Protein AF-0000000086981495 (afdb_homodimer)

Organism: Momordica charantia (NCBI:txid3673)

pLDDT: mean 75.34, std 31.14, range [16.45, 98.88]

Sequence (606 aa):
MASVSHFPRVSSSFSSSPSIFPIKQRTIPAKIGPLISHFSLQLAGVQHKYRRNEKFLKSVIKCSAAEAGDGSEFVKEKSVSVVLLAGGRGKRMGASMPKQYLPLLGQPIALYSLYTFSRLIEVKEIVVVCDPSYQDIFEDAKEKIDIQLKFALPGKERQDSVYSGLQAIDLNSDLVCIHDSARPLVLEGDIKKVLKDARQNGAAVLGVPVKATIKEANNDRFVQRTLDRKTLWEMQTPQVIVPELLRKGFELVNREGLEVTDDVSIVEHLKHSVFITEGSYTNIKVTTPDDLLLAERILNLNSMASVSHFPRVSSSFSSSPSIFPIKQRTIPAKIGPLISHFSLQLAGVQHKYRRNEKFLKSVIKCSAAEAGDGSEFVKEKSVSVVLLAGGRGKRMGASMPKQYLPLLGQPIALYSLYTFSRLIEVKEIVVVCDPSYQDIFEDAKEKIDIQLKFALPGKERQDSVYSGLQAIDLNSDLVCIHDSARPLVLEGDIKKVLKDARQNGAAVLGVPVKATIKEANNDRFVQRTLDRKTLWEMQTPQVIVPELLRKGFELVNREGLEVTDDVSIVEHLKHSVFITEGSYTNIKVTTPDDLLLAERILNLNS

Structure (mmCIF, N/CA/C/O backbone):
data_AF-0000000086981495-model_v1
#
loop_
_entity.id
_entity.type
_entity.pdbx_description
1 polymer '2-C-methyl-D-erythritol 4-phosphate cytidylyltransferase, chloroplastic'
#
loop_
_atom_site.group_PDB
_atom_site.id
_atom_site.type_symbol
_atom_site.label_atom_id
_atom_site.label_alt_id
_atom_site.label_comp_id
_atom_site.label_asym_id
_atom_site.label_entity_id
_atom_site.label_seq_id
_atom_site.pdbx_PDB_ins_code
_atom_site.Cartn_x
_atom_site.Cartn_y
_atom_site.Cartn_z
_atom_site.occupancy
_atom_site.B_iso_or_equiv
_atom_site.auth_seq_id
_atom_site.auth_comp_id
_atom_site.auth_asym_id
_atom_site.auth_atom_id
_atom_site.pdbx_PDB_model_num
ATOM 1 N N . MET A 1 1 ? -19.875 10.344 65.188 1 19.84 1 MET A N 1
ATOM 2 C CA . MET A 1 1 ? -19.016 9.969 66.312 1 19.84 1 MET A CA 1
ATOM 3 C C . MET A 1 1 ? -18.453 8.562 66.062 1 19.84 1 MET A C 1
ATOM 5 O O . MET A 1 1 ? -17.812 8.008 67 1 19.84 1 MET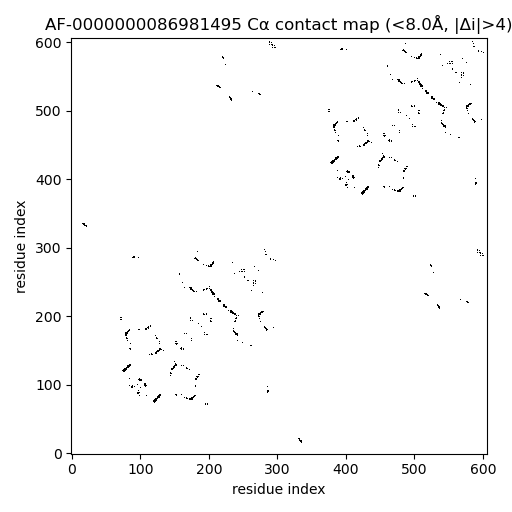 A O 1
ATOM 9 N N . ALA A 1 2 ? -18.875 7.82 65 1 20.91 2 ALA A N 1
ATOM 10 C CA . ALA A 1 2 ? -18.641 6.402 65.312 1 20.91 2 ALA A CA 1
ATOM 11 C C . ALA A 1 2 ? -17.156 6.074 65.25 1 20.91 2 ALA A C 1
ATOM 13 O O . ALA A 1 2 ? -16.391 6.688 64.562 1 20.91 2 ALA A O 1
ATOM 14 N N . SER A 1 3 ? -16.625 5.285 66.188 1 19.06 3 SER A N 1
ATOM 15 C CA . SER A 1 3 ? -15.438 4.871 66.938 1 19.06 3 SER A CA 1
ATOM 16 C C . SER A 1 3 ? -14.547 3.961 66.062 1 19.06 3 SER A C 1
ATOM 18 O O . SER A 1 3 ? -14.828 2.771 65.938 1 19.06 3 SER A O 1
ATOM 20 N N . VAL A 1 4 ? -14.094 4.43 64.875 1 23.03 4 VAL A N 1
ATOM 21 C CA . VAL A 1 4 ? -13.391 3.664 63.844 1 23.03 4 VAL A CA 1
ATOM 22 C C . VAL A 1 4 ? -12.062 3.154 64.438 1 23.03 4 VAL A C 1
ATOM 24 O O . VAL A 1 4 ? -11.203 3.947 64.812 1 23.03 4 VAL A O 1
ATOM 27 N N . SER A 1 5 ? -12.086 1.908 64.812 1 18.23 5 SER A N 1
ATOM 28 C CA . SER A 1 5 ? -11.188 1.154 65.688 1 18.23 5 SER A CA 1
ATOM 29 C C . SER A 1 5 ? -9.805 1.026 65.062 1 18.23 5 SER A C 1
ATOM 31 O O . SER A 1 5 ? -9.641 1.156 63.844 1 18.23 5 SER A O 1
ATOM 33 N N . HIS A 1 6 ? -8.664 0.694 65.812 1 19.38 6 HIS A N 1
ATOM 34 C CA . HIS A 1 6 ? -7.277 0.932 66.188 1 19.38 6 HIS A CA 1
ATOM 35 C C . HIS A 1 6 ? -6.352 -0.092 65.5 1 19.38 6 HIS A C 1
ATOM 37 O O . HIS A 1 6 ? -5.16 -0.146 65.812 1 19.38 6 HIS A O 1
ATOM 43 N N . PHE A 1 7 ? -6.684 -0.799 64.375 1 20.33 7 PHE A N 1
ATOM 44 C CA . PHE A 1 7 ? -5.992 -2.082 64.312 1 20.33 7 PHE A CA 1
ATOM 45 C C . PHE A 1 7 ? -4.484 -1.882 64.25 1 20.33 7 PHE A C 1
ATOM 47 O O . PHE A 1 7 ? -4.012 -1 63.531 1 20.33 7 PHE A O 1
ATOM 54 N N . PRO A 1 8 ? -3.646 -2.711 64.938 1 18.14 8 PRO A N 1
ATOM 55 C CA . PRO A 1 8 ? -2.289 -2.615 65.438 1 18.14 8 PRO A CA 1
ATOM 56 C C . PRO A 1 8 ? -1.213 -2.82 64.375 1 18.14 8 PRO A C 1
ATOM 58 O O . PRO A 1 8 ? -1.487 -3.389 63.344 1 18.14 8 PRO A O 1
ATOM 61 N N . ARG A 1 9 ? 0.084 -2.381 64.562 1 18.5 9 ARG A N 1
ATOM 62 C CA . ARG A 1 9 ? 1.358 -1.939 64 1 18.5 9 ARG A CA 1
ATOM 63 C C . ARG A 1 9 ? 2.285 -3.123 63.781 1 18.5 9 ARG A C 1
ATOM 65 O O . ARG A 1 9 ? 3.439 -2.943 63.375 1 18.5 9 ARG A O 1
ATOM 72 N N . VAL A 1 10 ? 1.756 -4.453 63.938 1 17.16 10 VAL A N 1
ATOM 73 C CA . VAL A 1 10 ? 2.859 -5.25 64.438 1 17.16 10 VAL A CA 1
ATOM 74 C C . VAL A 1 10 ? 4.031 -5.227 63.469 1 17.16 10 VAL A C 1
ATOM 76 O O . VAL A 1 10 ? 3.848 -4.934 62.281 1 17.16 10 VAL A O 1
ATOM 79 N N . SER A 1 11 ? 4.926 -6.281 63.562 1 16.45 11 SER A N 1
ATOM 80 C CA . SER A 1 11 ? 6.289 -6.594 64 1 16.45 11 SER A CA 1
ATOM 81 C C . SER A 1 11 ? 7.199 -6.797 62.781 1 16.45 11 SER A C 1
ATOM 83 O O . SER A 1 11 ? 8.242 -6.145 62.656 1 16.45 11 SER A O 1
ATOM 85 N N .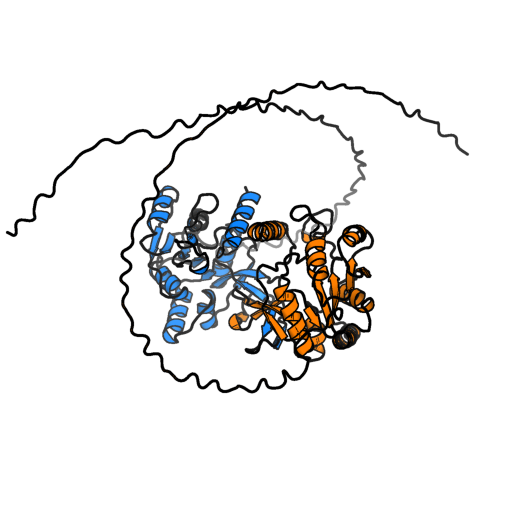 SER A 1 12 ? 7.523 -8.086 62.438 1 16.56 12 SER A N 1
ATOM 86 C CA . SER A 1 12 ? 8.844 -8.672 62.656 1 16.56 12 SER A CA 1
ATOM 87 C C . SER A 1 12 ? 9.719 -8.562 61.406 1 16.56 12 SER A C 1
ATOM 89 O O . SER A 1 12 ? 9.219 -8.273 60.312 1 16.56 12 SER A O 1
ATOM 91 N N . SER A 1 13 ? 10.617 -9.523 61.156 1 16.75 13 SER A N 1
ATOM 92 C CA . SER A 1 13 ? 12.055 -9.789 61.219 1 16.75 13 SER A CA 1
ATOM 93 C C . SER A 1 13 ? 12.633 -10.047 59.844 1 16.75 13 SER A C 1
ATOM 95 O O . SER A 1 13 ? 13.766 -9.664 59.562 1 16.75 13 SER A O 1
ATOM 97 N N . PHE A 1 14 ? 11.883 -10.812 58.875 1 17.34 14 PHE A N 1
ATOM 98 C CA . PHE A 1 14 ? 12.727 -11.906 58.406 1 17.34 14 PHE A CA 1
ATOM 99 C C . PHE A 1 14 ? 13.828 -11.375 57.469 1 17.34 14 PHE A C 1
ATOM 101 O O . PHE A 1 14 ? 13.688 -10.305 56.875 1 17.34 14 PHE A O 1
ATOM 108 N N . SER A 1 15 ? 14.727 -12.344 56.969 1 16.69 15 SER A N 1
ATOM 109 C CA . SER A 1 15 ? 16.094 -12.844 56.844 1 16.69 15 SER A CA 1
ATOM 110 C C . SER A 1 15 ? 16.719 -12.422 55.531 1 16.69 15 SER A C 1
ATOM 112 O O . SER A 1 15 ? 17.781 -11.805 55.5 1 16.69 15 SER A O 1
ATOM 114 N N . SER A 1 16 ? 17.062 -13.344 54.531 1 17.92 16 SER A N 1
ATOM 115 C CA . SER A 1 16 ? 18.375 -13.875 54.219 1 17.92 16 SER A CA 1
ATOM 116 C C . SER A 1 16 ? 18.797 -13.453 52.812 1 17.92 16 SER A C 1
ATOM 118 O O . SER A 1 16 ? 19.891 -13.797 52.344 1 17.92 16 SER A O 1
ATOM 120 N N . SER A 1 17 ? 18.172 -12.445 52.125 1 17.5 17 SER A N 1
ATOM 121 C CA . SER A 1 17 ? 18.312 -12.75 50.688 1 17.5 17 SER A CA 1
ATOM 122 C C . SER A 1 17 ? 19.766 -12.695 50.25 1 17.5 17 SER A C 1
ATOM 124 O O . SER A 1 17 ? 20.531 -11.836 50.719 1 17.5 17 SER A O 1
ATOM 126 N N . PRO A 1 18 ? 20.109 -13.57 49.219 1 18.44 18 PRO A N 1
ATOM 127 C CA . PRO A 1 18 ? 21.312 -14.234 48.719 1 18.44 18 PRO A CA 1
ATOM 128 C C . PRO A 1 18 ? 22.281 -13.273 48.031 1 18.44 18 PRO A C 1
ATOM 130 O O . PRO A 1 18 ? 21.906 -12.156 47.688 1 18.44 18 PRO A O 1
ATOM 133 N N . SER A 1 19 ? 23.406 -13.836 47.5 1 18.91 19 SER A N 1
ATOM 134 C CA . SER A 1 19 ? 24.859 -13.82 47.312 1 18.91 19 SER A CA 1
ATOM 135 C C . SER A 1 19 ? 25.219 -13.258 45.938 1 18.91 19 SER A C 1
ATOM 137 O O . SER A 1 19 ? 26.406 -13.062 45.625 1 18.91 19 SER A O 1
ATOM 139 N N . ILE A 1 20 ? 24.312 -12.797 45.031 1 18.77 20 ILE A N 1
ATOM 140 C CA . ILE A 1 20 ? 24.766 -13.117 43.688 1 18.77 20 ILE A CA 1
ATOM 141 C C . ILE A 1 20 ? 26.016 -12.297 43.344 1 18.77 20 ILE A C 1
ATOM 143 O O . ILE A 1 20 ? 26.078 -11.102 43.656 1 18.77 20 ILE A O 1
ATOM 147 N N . PHE A 1 21 ? 27.031 -12.969 42.656 1 19.69 21 PHE A N 1
ATOM 148 C CA . PHE A 1 21 ? 28.453 -12.984 42.312 1 19.69 21 PHE A CA 1
ATOM 149 C C . PHE A 1 21 ? 28.766 -11.977 41.219 1 19.69 21 PHE A C 1
ATOM 151 O O . PHE A 1 21 ? 28.109 -11.969 40.156 1 19.69 21 PHE A O 1
ATOM 158 N N . PRO A 1 22 ? 29.281 -10.82 41.438 1 20.42 22 PRO A N 1
ATOM 159 C CA . PRO A 1 22 ? 29.5 -9.727 40.5 1 20.42 22 PRO A CA 1
ATOM 160 C C . PRO A 1 22 ? 30.594 -10.047 39.469 1 20.42 22 PRO A C 1
ATOM 162 O O . PRO A 1 22 ? 31.75 -10.266 39.844 1 20.42 22 PRO A O 1
ATOM 165 N N . ILE A 1 23 ? 30.266 -10.922 38.438 1 18.81 23 ILE A N 1
ATOM 166 C CA . ILE A 1 23 ? 31.344 -11.367 37.594 1 18.81 23 ILE A CA 1
ATOM 167 C C . ILE A 1 23 ? 31.969 -10.164 36.875 1 18.81 23 ILE A C 1
ATOM 169 O O . ILE A 1 23 ? 31.25 -9.344 36.281 1 18.81 23 ILE A O 1
ATOM 173 N N . LYS A 1 24 ? 33.188 -9.852 37.125 1 20.27 24 LYS A N 1
ATOM 174 C CA . LYS A 1 24 ? 34.094 -8.75 36.781 1 20.27 24 LYS A CA 1
ATOM 175 C C . LYS A 1 24 ? 34.5 -8.797 35.312 1 20.27 24 LYS A C 1
ATOM 177 O O . LYS A 1 24 ? 35.625 -8.453 34.969 1 20.27 24 LYS A O 1
ATOM 182 N N . GLN A 1 25 ? 33.469 -9.062 34.406 1 18.5 25 GLN A N 1
ATOM 183 C CA . GLN A 1 25 ? 34.031 -9.398 33.125 1 18.5 25 GLN A CA 1
ATOM 184 C C . GLN A 1 25 ? 34.969 -8.297 32.625 1 18.5 25 GLN A C 1
ATOM 186 O O . GLN A 1 25 ? 34.688 -7.109 32.844 1 18.5 25 GLN A O 1
ATOM 191 N N . ARG A 1 26 ? 36.219 -8.695 32.25 1 19.69 26 ARG A N 1
ATOM 192 C CA . ARG A 1 26 ? 37.531 -8.18 31.875 1 19.69 26 ARG A CA 1
ATOM 193 C C . ARG A 1 26 ? 37.438 -7.512 30.5 1 19.69 26 ARG A C 1
ATOM 195 O O . ARG A 1 26 ? 37.062 -8.133 29.516 1 19.69 26 ARG A O 1
ATOM 202 N N . THR A 1 27 ? 37.156 -6.277 30.375 1 18.67 27 THR A N 1
ATOM 203 C CA . THR A 1 27 ? 36.906 -5.465 29.188 1 18.67 27 THR A CA 1
ATOM 204 C C . THR A 1 27 ? 38.125 -5.387 28.312 1 18.67 27 THR A C 1
ATOM 206 O O . THR A 1 27 ? 39.188 -4.887 28.75 1 18.67 27 THR A O 1
ATOM 209 N N . ILE A 1 28 ? 38.375 -6.48 27.562 1 20.64 28 ILE A N 1
ATOM 210 C CA . ILE A 1 28 ? 39.594 -6.598 26.734 1 20.64 28 ILE A CA 1
ATOM 211 C C . ILE A 1 28 ? 39.656 -5.426 25.75 1 20.64 28 ILE A C 1
ATOM 213 O O . ILE A 1 28 ? 38.656 -5.078 25.125 1 20.64 28 ILE A O 1
ATOM 217 N N . PRO A 1 29 ? 40.812 -4.684 25.75 1 18.88 29 PRO A N 1
ATOM 218 C CA . PRO A 1 29 ? 41.094 -3.4 25.094 1 18.88 29 PRO A CA 1
ATOM 219 C C . PRO A 1 29 ? 41.094 -3.504 23.578 1 18.88 29 PRO A C 1
ATOM 221 O O . PRO A 1 29 ? 41.344 -4.582 23.016 1 18.88 29 PRO A O 1
ATOM 224 N N . ALA A 1 30 ? 40.344 -2.686 22.859 1 19.77 30 ALA A N 1
ATOM 225 C CA . ALA A 1 30 ? 39.812 -2.523 21.5 1 19.77 30 ALA A CA 1
ATOM 226 C C . ALA A 1 30 ? 40.938 -2.186 20.516 1 19.77 30 ALA A C 1
ATOM 228 O O . ALA A 1 30 ? 40.688 -1.998 19.328 1 19.77 30 ALA A O 1
ATOM 229 N N . LYS A 1 31 ? 42.219 -2.416 20.812 1 20.36 31 LYS A N 1
ATOM 230 C CA . LYS A 1 31 ? 43 -1.43 20.078 1 20.36 31 LYS A CA 1
ATOM 231 C C . LYS A 1 31 ? 43.125 -1.805 18.609 1 20.36 31 LYS A C 1
ATOM 233 O O . LYS A 1 31 ? 43.875 -1.182 17.844 1 20.36 31 LYS A O 1
ATOM 238 N N . ILE A 1 32 ? 42.188 -2.504 17.969 1 18.42 32 ILE A N 1
ATOM 239 C CA . ILE A 1 32 ? 42.688 -3.117 16.734 1 18.42 32 ILE A CA 1
ATOM 240 C C . ILE A 1 32 ? 43.031 -2.033 15.727 1 18.42 32 ILE A C 1
ATOM 242 O O . ILE A 1 32 ? 42.188 -1.274 15.297 1 18.42 32 ILE A O 1
ATOM 246 N N . GLY A 1 33 ? 44.219 -1.404 15.773 1 19.33 33 GLY A N 1
ATOM 247 C CA . GLY A 1 33 ? 44.625 -0.301 14.922 1 19.33 33 GLY A CA 1
ATOM 248 C C . GLY A 1 33 ? 44.75 -0.679 13.461 1 19.33 33 GLY A C 1
ATOM 249 O O . GLY A 1 33 ? 45.125 0.146 12.625 1 19.33 33 GLY A O 1
ATOM 250 N N . PRO A 1 34 ? 43.781 -1.427 12.875 1 19.38 34 PRO A N 1
ATOM 251 C CA . PRO A 1 34 ? 44.219 -2.029 11.617 1 19.38 34 PRO A CA 1
ATOM 252 C C . PRO A 1 34 ? 44.594 -0.987 10.562 1 19.38 34 PRO A C 1
ATOM 254 O O . PRO A 1 34 ? 43.781 -0.13 10.227 1 19.38 34 PRO A O 1
ATOM 257 N N . LEU A 1 35 ? 45.688 -0.276 10.547 1 19.61 35 LEU A N 1
ATOM 258 C CA . LEU A 1 35 ? 46.031 0.792 9.609 1 19.61 35 LEU A CA 1
ATOM 259 C C . LEU A 1 35 ? 46.094 0.261 8.188 1 19.61 35 LEU A C 1
ATOM 261 O O . LEU A 1 35 ? 46.969 -0.542 7.863 1 19.61 35 LEU A O 1
ATOM 265 N N . ILE A 1 36 ? 45.031 -0.351 7.668 1 18.97 36 ILE A N 1
ATOM 266 C CA . ILE A 1 36 ? 45.156 -1.005 6.371 1 18.97 36 ILE A CA 1
ATOM 267 C C . ILE A 1 36 ? 45.719 -0.009 5.352 1 18.97 36 ILE A C 1
ATOM 269 O O . ILE A 1 36 ? 45.312 1.158 5.336 1 18.97 36 ILE A O 1
ATOM 273 N N . SER A 1 37 ? 46.719 -0.486 4.648 1 19.59 37 SER A N 1
ATOM 274 C CA . SER A 1 37 ? 47.656 -0.022 3.637 1 19.59 37 SER A CA 1
ATOM 275 C C . SER A 1 37 ? 46.938 0.492 2.398 1 19.59 37 SER A C 1
ATOM 277 O O . SER A 1 37 ? 45.875 -0.025 2.033 1 19.59 37 SER A O 1
ATOM 279 N N . HIS A 1 38 ? 47.156 1.734 1.952 1 20.61 38 HIS A N 1
ATOM 280 C CA . HIS A 1 38 ? 46.719 2.746 1.004 1 20.61 38 HIS A CA 1
ATOM 281 C C . HIS A 1 38 ? 46.969 2.307 -0.434 1 20.61 38 HIS A C 1
ATOM 283 O O . HIS A 1 38 ? 46.688 3.049 -1.375 1 20.61 38 HIS A O 1
ATOM 289 N N . PHE A 1 39 ? 46.719 0.945 -0.711 1 19.23 39 PHE A N 1
ATOM 290 C CA . PHE A 1 39 ? 47.312 0.657 -2.01 1 19.23 39 PHE A CA 1
ATOM 291 C C . PHE A 1 39 ? 46.781 1.597 -3.078 1 19.23 39 PHE A C 1
ATOM 293 O O . PHE A 1 39 ? 45.562 1.825 -3.15 1 19.23 39 PHE A O 1
ATOM 300 N N . SER A 1 40 ? 47.656 2.465 -3.654 1 20.22 40 SER A N 1
ATOM 301 C CA . SER A 1 40 ? 47.594 3.582 -4.59 1 20.22 40 SER A CA 1
ATOM 302 C C . SER A 1 40 ? 47.219 3.109 -5.988 1 20.22 40 SER A C 1
ATOM 304 O O . SER A 1 40 ? 48 2.443 -6.66 1 20.22 40 SER A O 1
ATOM 306 N N . LEU A 1 41 ? 46.156 2.242 -6.121 1 19.69 41 LEU A N 1
ATOM 307 C CA . LEU A 1 41 ? 46.031 1.772 -7.496 1 19.69 41 LEU A CA 1
ATOM 308 C C . LEU A 1 41 ? 45.969 2.945 -8.469 1 19.69 41 LEU A C 1
ATOM 310 O O . LEU A 1 41 ? 45.188 3.865 -8.305 1 19.69 41 LEU A O 1
ATOM 314 N N . GLN A 1 42 ? 47.062 3.121 -9.188 1 21.16 42 GLN A N 1
ATOM 315 C CA . GLN A 1 42 ? 47.375 4.125 -10.195 1 21.16 42 GLN A CA 1
ATOM 316 C C . GLN A 1 42 ? 46.469 3.992 -11.414 1 21.16 42 GLN A C 1
ATOM 318 O O . GLN A 1 42 ? 46.625 3.045 -12.195 1 21.16 42 GLN A O 1
ATOM 323 N N . LEU A 1 43 ? 45.25 3.83 -11.258 1 19.38 43 LEU A N 1
ATOM 324 C CA . LEU A 1 43 ? 44.5 3.645 -12.5 1 19.38 43 LEU A CA 1
ATOM 325 C C . LEU A 1 43 ? 44.844 4.758 -13.492 1 19.38 43 LEU A C 1
ATOM 327 O O . LEU A 1 43 ? 44.844 5.934 -13.125 1 19.38 43 LEU A O 1
ATOM 331 N N . ALA A 1 44 ? 45.531 4.359 -14.641 1 20.73 44 ALA A N 1
ATOM 332 C CA . ALA A 1 44 ? 46 5.098 -15.805 1 20.73 44 ALA A CA 1
ATOM 333 C C . ALA A 1 44 ? 44.875 5.918 -16.438 1 20.73 44 ALA A C 1
ATOM 335 O O . ALA A 1 44 ? 43.781 5.398 -16.688 1 20.73 44 ALA A O 1
ATOM 336 N N . GLY A 1 45 ? 44.812 7.301 -16.266 1 19.48 45 GLY A N 1
ATOM 337 C CA . GLY A 1 45 ? 43.875 8.375 -16.562 1 19.48 45 GLY A CA 1
ATOM 338 C C . GLY A 1 45 ? 43.719 8.633 -18.047 1 19.48 45 GLY A C 1
ATOM 339 O O . GLY A 1 45 ? 44.438 9.43 -18.625 1 19.48 45 GLY A O 1
ATOM 340 N N . VAL A 1 46 ? 43.625 7.594 -18.938 1 20.98 46 VAL A N 1
ATOM 341 C CA . VAL A 1 46 ? 43.688 8.102 -20.312 1 20.98 46 VAL A CA 1
ATOM 342 C C . VAL A 1 46 ? 42.75 9.289 -20.469 1 20.98 46 VAL A C 1
ATOM 344 O O . VAL A 1 46 ? 41.562 9.219 -20.078 1 20.98 46 VAL A O 1
ATOM 347 N N . GLN A 1 47 ? 43.375 10.484 -20.719 1 20.02 47 GLN A N 1
ATOM 348 C CA . GLN A 1 47 ? 42.844 11.844 -20.844 1 20.02 47 GLN A CA 1
ATOM 349 C C . GLN A 1 47 ? 42.031 12.008 -22.125 1 20.02 47 GLN A C 1
ATOM 351 O O . GLN A 1 47 ? 42.594 11.984 -23.234 1 20.02 47 GLN A O 1
ATOM 356 N N . HIS A 1 48 ? 41.312 11.07 -22.594 1 20.8 48 HIS A N 1
ATOM 357 C CA . HIS A 1 48 ? 40.812 11.484 -23.906 1 20.8 48 HIS A CA 1
ATOM 358 C C . HIS A 1 48 ? 40.25 12.898 -23.859 1 20.8 48 HIS A C 1
ATOM 360 O O . HIS A 1 48 ? 39.594 13.281 -22.891 1 20.8 48 HIS A O 1
ATOM 366 N N . LYS A 1 49 ? 40.875 13.852 -24.656 1 20.34 49 LYS A N 1
ATOM 367 C CA . LYS A 1 49 ? 40.656 15.266 -24.938 1 20.34 49 LYS A CA 1
ATOM 368 C C . LYS A 1 49 ? 39.219 15.516 -25.375 1 20.34 49 LYS A C 1
ATOM 370 O O . LYS A 1 49 ? 38.719 14.844 -26.281 1 20.34 49 LYS A O 1
ATOM 375 N N . TYR A 1 50 ? 38.469 16.141 -24.516 1 20.66 50 TYR A N 1
ATOM 376 C CA . TYR A 1 50 ? 37.094 16.594 -24.672 1 20.66 50 TYR A CA 1
ATOM 377 C C . TYR A 1 50 ? 36.969 17.656 -25.75 1 20.66 50 TYR A C 1
ATOM 379 O O . TYR A 1 50 ? 37.375 18.812 -25.547 1 20.66 50 TYR A O 1
ATOM 387 N N . ARG A 1 51 ? 37.625 17.5 -26.984 1 19.89 51 ARG A N 1
ATOM 388 C CA . ARG A 1 51 ? 37.438 18.797 -27.625 1 19.89 51 ARG A CA 1
ATOM 389 C C . ARG A 1 51 ? 35.969 19.203 -27.609 1 19.89 51 ARG A C 1
ATOM 391 O O . ARG A 1 51 ? 35.125 18.516 -28.203 1 19.89 51 ARG A O 1
ATOM 398 N N . ARG A 1 52 ? 35.625 19.906 -26.578 1 20.42 52 ARG A N 1
ATOM 399 C CA . ARG A 1 52 ? 34.375 20.578 -26.266 1 20.42 52 ARG A CA 1
ATOM 400 C C . ARG A 1 52 ? 34 21.594 -27.344 1 20.42 52 ARG A C 1
ATOM 402 O O . ARG A 1 52 ? 34.594 22.672 -27.422 1 20.42 52 ARG A O 1
ATOM 409 N N . ASN A 1 53 ? 34.125 21.234 -28.609 1 19.41 53 ASN A N 1
ATOM 410 C CA . ASN A 1 53 ? 33.75 22.391 -29.422 1 19.41 53 ASN A CA 1
ATOM 411 C C . ASN A 1 53 ? 32.5 23.094 -28.844 1 19.41 53 ASN A C 1
ATOM 413 O O . ASN A 1 53 ? 31.453 22.469 -28.703 1 19.41 53 ASN A O 1
ATOM 417 N N . GLU A 1 54 ? 32.75 24.156 -28.109 1 21.02 54 GLU A N 1
ATOM 418 C CA . GLU A 1 54 ? 32.031 25.094 -27.281 1 21.02 54 GLU A CA 1
ATOM 419 C C . GLU A 1 54 ? 30.922 25.781 -28.062 1 21.02 54 GLU A C 1
ATOM 421 O O . GLU A 1 54 ? 29.984 26.344 -27.484 1 21.02 54 GLU A O 1
ATOM 426 N N . LYS A 1 55 ? 31.172 26 -29.359 1 23.77 55 LYS A N 1
ATOM 427 C CA . LYS A 1 55 ? 30.547 27.266 -29.734 1 23.77 55 LYS A CA 1
ATOM 428 C C . LYS A 1 55 ? 29.031 27.141 -29.797 1 23.77 55 LYS A C 1
ATOM 430 O O . LYS A 1 55 ? 28.375 27.875 -30.516 1 23.77 55 LYS A O 1
ATOM 435 N N . PHE A 1 56 ? 28.5 26.047 -29.438 1 22.45 56 PHE A N 1
ATOM 436 C CA . PHE A 1 56 ? 27.094 26.203 -29.797 1 22.45 56 PHE A CA 1
ATOM 437 C C . PHE A 1 56 ? 26.516 27.484 -29.203 1 22.45 56 PHE A C 1
ATOM 439 O O . PHE A 1 56 ? 26.672 27.75 -28 1 22.45 56 PHE A O 1
ATOM 446 N N . LEU A 1 57 ? 26.344 28.594 -30 1 18.27 57 LEU A N 1
ATOM 447 C CA . LEU A 1 57 ? 25.766 29.922 -29.859 1 18.27 57 LEU A CA 1
ATOM 448 C C . LEU A 1 57 ? 24.516 29.891 -28.984 1 18.27 57 LEU A C 1
ATOM 450 O O . LEU A 1 57 ? 23.562 29.188 -29.312 1 18.27 57 LEU A O 1
ATOM 454 N N . LYS A 1 58 ? 24.703 30.141 -27.781 1 24.38 58 LYS A N 1
ATOM 455 C CA . LYS A 1 58 ? 23.797 30.453 -26.688 1 24.38 58 LYS A CA 1
ATOM 456 C C . LYS A 1 58 ? 22.844 31.578 -27.047 1 24.38 58 LYS A C 1
ATOM 458 O O . LYS A 1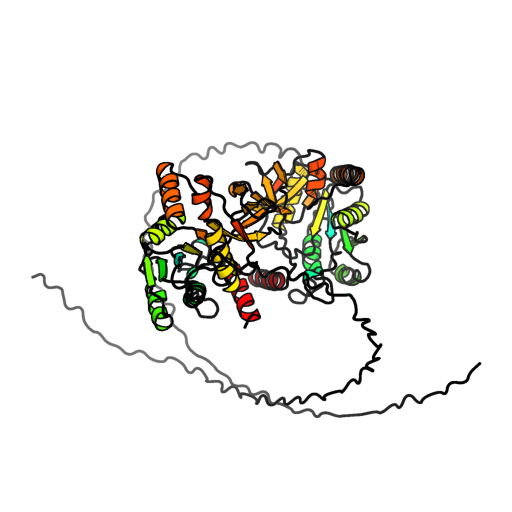 58 ? 23.203 32.75 -27 1 24.38 58 LYS A O 1
ATOM 463 N N . SER A 1 59 ? 22.359 31.672 -28.25 1 21.14 59 SER A N 1
ATOM 464 C CA . SER A 1 59 ? 21.453 32.812 -28.297 1 21.14 59 SER A CA 1
ATOM 465 C C . SER A 1 59 ? 20.656 32.938 -27.016 1 21.14 59 SER A C 1
ATOM 467 O O . SER A 1 59 ? 19.969 32 -26.594 1 21.14 59 SER A O 1
ATOM 469 N N . VAL A 1 60 ? 21.234 33.688 -26.125 1 22.64 60 VAL A N 1
ATOM 470 C CA . VAL A 1 60 ? 20.719 34.188 -24.859 1 22.64 60 VAL A CA 1
ATOM 471 C C . VAL A 1 60 ? 19.359 34.844 -25.078 1 22.64 60 VAL A C 1
ATOM 473 O O . VAL A 1 60 ? 19.281 35.938 -25.656 1 22.64 60 VAL A O 1
ATOM 476 N N . ILE A 1 61 ? 18.516 34.25 -25.828 1 24.03 61 ILE A N 1
ATOM 477 C CA . ILE A 1 61 ? 17.281 35.031 -25.781 1 24.03 61 ILE A CA 1
ATOM 478 C C . ILE A 1 61 ? 17.031 35.531 -24.359 1 24.03 61 ILE A C 1
ATOM 480 O O . ILE A 1 61 ? 17 34.75 -23.422 1 24.03 61 ILE A O 1
ATOM 484 N N . LYS A 1 62 ? 17.578 36.75 -24.172 1 26.03 62 LYS A N 1
ATOM 485 C CA . LYS A 1 62 ? 17.234 37.562 -23.031 1 26.03 62 LYS A CA 1
ATOM 486 C C . LYS A 1 62 ? 15.773 37.375 -22.625 1 26.03 62 LYS A C 1
ATOM 488 O O . LYS A 1 62 ? 14.875 37.875 -23.297 1 26.03 62 LYS A O 1
ATOM 493 N N . CYS A 1 63 ? 15.406 36.219 -22.609 1 23.39 63 CYS A N 1
ATOM 494 C CA . CYS A 1 63 ? 14.055 36.156 -22.062 1 23.39 63 CYS A CA 1
ATOM 495 C C . CYS A 1 63 ? 13.922 37.094 -20.875 1 23.39 63 CYS A C 1
ATOM 497 O O . CYS A 1 63 ? 14.711 37.031 -19.938 1 23.39 63 CYS A O 1
ATOM 499 N N . SER A 1 64 ? 13.711 38.406 -21.172 1 23.78 64 SER A N 1
ATOM 500 C CA . SER A 1 64 ? 13.344 39.344 -20.141 1 23.78 64 SER A CA 1
ATOM 501 C C . SER A 1 64 ? 12.781 38.625 -18.906 1 23.78 64 SER A C 1
ATOM 503 O O . SER A 1 64 ? 11.93 37.75 -19.031 1 23.78 64 SER A O 1
ATOM 505 N N . ALA A 1 65 ? 13.625 38.531 -18 1 25.12 65 ALA A N 1
ATOM 506 C CA . ALA A 1 65 ? 13.273 38.219 -16.625 1 25.12 65 ALA A CA 1
ATOM 507 C C . ALA A 1 65 ? 11.922 38.781 -16.25 1 25.12 65 ALA A C 1
ATOM 509 O O . ALA A 1 65 ? 11.789 40 -16.062 1 25.12 65 ALA A O 1
ATOM 510 N N . ALA A 1 66 ? 10.969 38.469 -16.984 1 27.11 66 ALA A N 1
ATOM 511 C CA . ALA A 1 66 ? 9.656 38.969 -16.578 1 27.11 66 ALA A CA 1
ATOM 512 C C . ALA A 1 66 ? 9.648 39.312 -15.086 1 27.11 66 ALA A C 1
ATOM 514 O O . ALA A 1 66 ? 10.188 38.562 -14.266 1 27.11 66 ALA A O 1
ATOM 515 N N . GLU A 1 67 ? 9.727 40.438 -14.688 1 28.59 67 GLU A N 1
ATOM 516 C CA . GLU A 1 67 ? 9.547 40.75 -13.273 1 28.59 67 GLU A CA 1
ATOM 517 C C . GLU A 1 67 ? 8.875 39.594 -12.523 1 28.59 67 GLU A C 1
ATOM 519 O O . GLU A 1 67 ? 7.789 39.156 -12.906 1 28.59 67 GLU A O 1
ATOM 524 N N . ALA A 1 68 ? 9.609 38.688 -12.156 1 33.88 68 ALA A N 1
ATOM 525 C CA . ALA A 1 68 ? 9.188 37.625 -11.219 1 33.88 68 ALA A CA 1
ATOM 526 C C . ALA A 1 68 ? 8.055 38.125 -10.32 1 33.88 68 ALA A C 1
ATOM 528 O O . ALA A 1 68 ? 8.297 38.812 -9.328 1 33.88 68 ALA A O 1
ATOM 529 N N . GLY A 1 69 ? 7.184 38.844 -10.805 1 31.92 69 GLY A N 1
ATOM 530 C CA . GLY A 1 69 ? 6.055 39.625 -10.312 1 31.92 69 GLY A CA 1
ATOM 531 C C . GLY A 1 69 ? 5.445 39.031 -9.039 1 31.92 69 GLY A C 1
ATOM 532 O O . GLY A 1 69 ? 5.461 39.688 -7.996 1 31.92 69 GLY A O 1
ATOM 533 N N . ASP A 1 70 ? 4.215 38.312 -9.094 1 37.19 70 ASP A N 1
ATOM 534 C CA . ASP A 1 70 ? 3.223 38.125 -8.031 1 37.19 70 ASP A CA 1
ATOM 535 C C . ASP A 1 70 ? 3.768 37.25 -6.906 1 37.19 70 ASP A C 1
ATOM 537 O O . ASP A 1 70 ? 4.395 36.219 -7.16 1 37.19 70 ASP A O 1
ATOM 541 N N . GLY A 1 71 ? 4.184 37.562 -5.715 1 42.47 71 GLY A N 1
ATOM 542 C CA . GLY A 1 71 ? 4.289 37.188 -4.312 1 42.47 71 GLY A CA 1
ATOM 543 C C . GLY A 1 71 ? 3.545 35.938 -3.979 1 42.47 71 GLY A C 1
ATOM 544 O O . GLY A 1 71 ? 3.357 35.594 -2.803 1 42.47 71 GLY A O 1
ATOM 545 N N . SER A 1 72 ? 2.861 35.375 -4.805 1 50.75 72 SER A N 1
ATOM 546 C CA . SER A 1 72 ? 1.834 34.344 -4.699 1 50.75 72 SER A CA 1
ATOM 547 C C . SER A 1 72 ? 2.453 32.969 -4.48 1 50.75 72 SER A C 1
ATOM 549 O O . SER A 1 72 ? 1.76 32.031 -4.09 1 50.75 72 SER A O 1
ATOM 551 N N . GLU A 1 73 ? 3.773 32.781 -4.73 1 64.56 73 GLU A N 1
ATOM 552 C CA . GLU A 1 73 ? 4.324 31.422 -4.781 1 64.56 73 GLU A CA 1
ATOM 553 C C . GLU A 1 73 ? 4.828 30.984 -3.412 1 64.56 73 GLU A C 1
ATOM 555 O O . GLU A 1 73 ? 5.078 29.797 -3.191 1 64.56 73 GLU A O 1
ATOM 560 N N . PHE A 1 74 ? 4.898 31.875 -2.48 1 80.94 74 PHE A N 1
ATOM 561 C CA . PHE A 1 74 ? 5.516 31.469 -1.221 1 80.94 74 PHE A CA 1
ATOM 562 C C . PHE A 1 74 ? 4.496 31.484 -0.089 1 80.94 74 PHE A C 1
ATOM 564 O O . PHE A 1 74 ? 3.57 32.281 -0.088 1 80.94 74 PHE A O 1
ATOM 571 N N . VAL A 1 75 ? 4.605 30.578 0.766 1 91.81 75 VAL A N 1
ATOM 572 C CA . VAL A 1 75 ? 3.814 30.562 1.992 1 91.81 75 VAL A CA 1
ATOM 573 C C . VAL A 1 75 ? 4.449 31.5 3.027 1 91.81 75 VAL A C 1
ATOM 575 O O . VAL A 1 75 ? 5.633 31.359 3.346 1 91.81 75 VAL A O 1
ATOM 578 N N . LYS A 1 76 ? 3.703 32.531 3.457 1 93.88 76 LYS A N 1
ATOM 579 C CA . LYS A 1 76 ? 4.184 33.531 4.395 1 93.88 76 LYS A CA 1
ATOM 580 C C . LYS A 1 76 ? 4.641 32.906 5.703 1 93.88 76 LYS A C 1
ATOM 582 O O . LYS A 1 76 ? 4.102 31.875 6.125 1 93.88 76 LYS A O 1
ATOM 587 N N . GLU A 1 77 ? 5.613 33.5 6.336 1 95.44 77 GLU A N 1
ATOM 588 C CA . GLU A 1 77 ? 6.051 33.062 7.656 1 95.44 77 GLU A CA 1
ATOM 589 C C . GLU A 1 77 ? 4.918 33.188 8.68 1 95.44 77 GLU A C 1
ATOM 591 O O . GLU A 1 77 ? 4.113 34.125 8.617 1 95.44 77 GLU A O 1
ATOM 596 N N . LYS A 1 78 ? 4.906 32.219 9.617 1 96.81 78 LYS A N 1
ATOM 597 C CA . LYS A 1 78 ? 3.959 32.219 10.734 1 96.81 78 LYS A CA 1
ATOM 598 C C . LYS A 1 78 ? 2.531 32.438 10.242 1 96.81 78 LYS A C 1
ATOM 600 O O . LYS A 1 78 ? 1.805 33.281 10.789 1 96.81 78 LYS A O 1
ATOM 605 N N . SER A 1 79 ? 2.205 31.703 9.195 1 97.94 79 SER A N 1
ATOM 606 C CA . SER A 1 79 ? 0.88 31.875 8.602 1 97.94 79 SER A CA 1
ATOM 607 C C . SER A 1 79 ? 0.118 30.547 8.586 1 97.94 79 SER A C 1
ATOM 609 O O . SER A 1 79 ? -1.042 30.5 8.172 1 97.94 79 SER A O 1
ATOM 611 N N . VAL A 1 80 ? 0.76 29.5 9.031 1 98.62 80 VAL A N 1
ATOM 612 C CA . VAL A 1 80 ? 0.174 28.172 8.945 1 98.62 80 VAL A CA 1
ATOM 613 C C . VAL A 1 80 ? -0.126 27.641 10.352 1 98.62 80 VAL A C 1
ATOM 615 O O . VAL A 1 80 ? 0.74 27.672 11.227 1 98.62 80 VAL A O 1
ATOM 618 N N . SER A 1 81 ? -1.335 27.266 10.594 1 98.88 81 SER A N 1
ATOM 619 C CA . SER A 1 81 ? -1.68 26.5 11.797 1 98.88 81 SER A CA 1
ATOM 620 C C . SER A 1 81 ? -1.643 25 11.539 1 98.88 81 SER A C 1
ATOM 622 O O . SER A 1 81 ? -2.271 24.516 10.594 1 98.88 81 SER A O 1
ATOM 624 N N . VAL A 1 82 ? -0.946 24.281 12.336 1 98.81 82 VAL A N 1
ATOM 625 C CA . VAL A 1 82 ? -0.854 22.828 12.211 1 98.81 82 VAL A CA 1
ATOM 626 C C . VAL A 1 82 ? -1.822 22.156 13.188 1 98.81 82 VAL A C 1
ATOM 628 O O . VAL A 1 82 ? -1.885 22.531 14.359 1 98.81 82 VAL A O 1
ATOM 631 N N . VAL A 1 83 ? -2.641 21.312 12.711 1 98.81 83 VAL A N 1
ATOM 632 C CA . VAL A 1 83 ? -3.443 20.422 13.539 1 98.81 83 VAL A CA 1
ATOM 633 C C . VAL A 1 83 ? -2.801 19.031 13.586 1 98.81 83 VAL A C 1
ATOM 635 O O . VAL A 1 83 ? -2.826 18.297 12.594 1 98.81 83 VAL A O 1
ATOM 638 N N . LEU A 1 84 ? -2.236 18.719 14.664 1 98.56 84 LEU A N 1
ATOM 639 C CA . LEU A 1 84 ? -1.552 17.453 14.867 1 98.56 84 LEU A CA 1
ATOM 640 C C . LEU A 1 84 ? -2.457 16.453 15.586 1 98.56 84 LEU A C 1
ATOM 642 O O . LEU A 1 84 ? -2.732 16.609 16.781 1 98.56 84 LEU A O 1
ATOM 646 N N . LEU A 1 85 ? -2.863 15.438 14.867 1 97.94 85 LEU A N 1
ATOM 647 C CA . LEU A 1 85 ? -3.811 14.469 15.406 1 97.94 85 LEU A CA 1
ATOM 648 C C . LEU A 1 85 ? -3.088 13.398 16.234 1 97.94 85 LEU A C 1
ATOM 650 O O . LEU A 1 85 ? -2.246 12.672 15.703 1 97.94 85 LEU A O 1
ATOM 654 N N . ALA A 1 86 ? -3.439 13.305 17.453 1 95.88 86 ALA A N 1
ATOM 655 C CA . ALA A 1 86 ? -2.838 12.344 18.375 1 95.88 86 ALA A CA 1
ATOM 656 C C . ALA A 1 86 ? -3.883 11.766 19.328 1 95.88 86 ALA A C 1
ATOM 658 O O . ALA A 1 86 ? -3.6 11.547 20.5 1 95.88 86 ALA A O 1
ATOM 659 N N . GLY A 1 87 ? -5.047 11.625 18.812 1 90 87 GLY A N 1
ATOM 660 C CA . GLY A 1 87 ? -6.145 11.203 19.672 1 90 87 GLY A CA 1
ATOM 661 C C . GLY A 1 87 ? -6.492 9.734 19.516 1 90 87 GLY A C 1
ATOM 662 O O . GLY A 1 87 ? -7.371 9.227 20.219 1 90 87 GLY A O 1
ATOM 663 N N . GLY A 1 88 ? -5.859 9.086 18.609 1 80.62 88 GLY A N 1
ATOM 664 C CA . GLY A 1 88 ? -6.215 7.699 18.359 1 80.62 88 GLY A CA 1
ATOM 665 C C . GLY A 1 88 ? -5.988 6.797 19.547 1 80.62 88 GLY A C 1
ATOM 666 O O . GLY A 1 88 ? -5.02 6.977 20.297 1 80.62 88 GLY A O 1
ATOM 667 N N . ARG A 1 89 ? -6.855 5.754 19.781 1 72.88 89 ARG A N 1
ATOM 668 C CA . ARG A 1 89 ? -6.816 4.859 20.938 1 72.88 89 ARG A CA 1
ATOM 669 C C . ARG A 1 89 ? -5.875 3.686 20.703 1 72.88 89 ARG A C 1
ATOM 671 O O . ARG A 1 89 ? -5.469 3.004 21.641 1 72.88 89 ARG A O 1
ATOM 678 N N . GLY A 1 90 ? -5.441 3.545 19.5 1 65 90 GLY A N 1
ATOM 679 C CA . GLY A 1 90 ? -4.441 2.547 19.172 1 65 90 GLY A CA 1
ATOM 680 C C . GLY A 1 90 ? -4.93 1.124 19.359 1 65 90 GLY A C 1
ATOM 681 O O . GLY A 1 90 ? -4.184 0.268 19.844 1 65 90 GLY A O 1
ATOM 682 N N . LYS A 1 91 ? -6.074 0.692 18.984 1 62.44 91 LYS A N 1
ATOM 683 C CA . LYS A 1 91 ? -6.645 -0.621 19.281 1 62.44 91 LYS A CA 1
ATOM 684 C C . LYS A 1 91 ? -5.867 -1.727 18.578 1 62.44 91 LYS A C 1
ATOM 686 O O . LYS A 1 91 ? -5.656 -2.803 19.141 1 62.44 91 LYS A O 1
ATOM 691 N N . ARG A 1 92 ? -5.215 -1.56 17.547 1 53.25 92 ARG A N 1
ATOM 692 C CA . ARG A 1 92 ? -4.578 -2.588 16.734 1 53.25 92 ARG A CA 1
ATOM 693 C C . ARG A 1 92 ? -3.197 -2.938 17.266 1 53.25 92 ARG A C 1
ATOM 695 O O . ARG A 1 92 ? -2.637 -3.982 16.938 1 53.25 92 ARG A O 1
ATOM 702 N N . MET A 1 93 ? -2.543 -2.113 18.016 1 61.56 93 MET A N 1
ATOM 703 C CA . MET A 1 93 ? -1.18 -2.293 18.5 1 61.56 93 MET A CA 1
ATOM 704 C C . MET A 1 93 ? -1.15 -3.25 19.688 1 61.56 93 MET A C 1
ATOM 706 O O . MET A 1 93 ? -0.091 -3.762 20.047 1 61.56 93 MET A O 1
ATOM 710 N N . GLY A 1 94 ? -2.27 -3.678 20.109 1 57.06 94 GLY A N 1
ATOM 711 C CA . GLY A 1 94 ? -2.336 -4.539 21.281 1 57.06 94 GLY A CA 1
ATOM 712 C C . GLY A 1 94 ? -1.636 -3.955 22.484 1 57.06 94 GLY A C 1
ATOM 713 O O . GLY A 1 94 ? -1.355 -4.668 23.453 1 57.06 94 GLY A O 1
ATOM 714 N N . ALA A 1 95 ? -1.211 -2.766 22.438 1 59.72 95 ALA A N 1
ATOM 715 C CA . ALA A 1 95 ? -0.46 -2.145 23.516 1 59.72 95 ALA A CA 1
ATOM 716 C C . ALA A 1 95 ? -1.398 -1.475 24.516 1 59.72 95 ALA A C 1
ATOM 718 O O . ALA A 1 95 ? -2.588 -1.298 24.25 1 59.72 95 ALA A O 1
ATOM 719 N N . SER A 1 96 ? -0.9 -1.262 25.719 1 66.25 96 SER A N 1
ATOM 720 C CA . SER A 1 96 ? -1.628 -0.644 26.828 1 66.25 96 SER A CA 1
ATOM 721 C C . SER A 1 96 ? -1.808 0.854 26.609 1 66.25 96 SER A C 1
ATOM 723 O O . SER A 1 96 ? -2.607 1.498 27.281 1 66.25 96 SER A O 1
ATOM 725 N N . MET A 1 97 ? -1.091 1.354 25.75 1 74.62 97 MET A N 1
ATOM 726 C CA . MET A 1 97 ? -1.16 2.771 25.391 1 74.62 97 MET A CA 1
ATOM 727 C C . MET A 1 97 ? -1.341 2.955 23.891 1 74.62 97 MET A C 1
ATOM 729 O O . MET A 1 97 ? -0.931 2.102 23.109 1 74.62 97 MET A O 1
ATOM 733 N N . PRO A 1 98 ? -1.924 4.094 23.641 1 84.5 98 PRO A N 1
ATOM 734 C CA . PRO A 1 98 ? -2.096 4.344 22.203 1 84.5 98 PRO A CA 1
ATOM 735 C C . PRO A 1 98 ? -0.77 4.367 21.453 1 84.5 98 PRO A C 1
ATOM 737 O O . PRO A 1 98 ? 0.246 4.812 21.984 1 84.5 98 PRO A O 1
ATOM 740 N N . LYS A 1 99 ? -0.765 4.02 20.266 1 85.19 99 LYS A N 1
ATOM 741 C CA . LYS A 1 99 ? 0.441 3.746 19.5 1 85.19 99 LYS A CA 1
ATOM 742 C C . LYS A 1 99 ? 1.27 5.012 19.297 1 85.19 99 LYS A C 1
ATOM 744 O O . LYS A 1 99 ? 2.5 4.953 19.25 1 85.19 99 LYS A O 1
ATOM 749 N N . GLN A 1 100 ? 0.663 6.16 19.156 1 88.12 100 GLN A N 1
ATOM 750 C CA . GLN A 1 100 ? 1.38 7.391 18.844 1 88.12 100 GLN A CA 1
ATOM 751 C C . GLN A 1 100 ? 2.24 7.84 20.031 1 88.12 100 GLN A C 1
ATOM 753 O O . GLN A 1 100 ? 3.092 8.719 19.891 1 88.12 100 GLN A O 1
ATOM 758 N N . TYR A 1 101 ? 2.082 7.191 21.172 1 90.75 101 TYR A N 1
ATOM 759 C CA . TYR A 1 101 ? 2.863 7.578 22.344 1 90.75 101 TYR A CA 1
ATOM 760 C C . TYR A 1 101 ? 3.912 6.523 22.672 1 90.75 101 TYR A C 1
ATOM 762 O O . TYR A 1 101 ? 4.699 6.691 23.609 1 90.75 101 TYR A O 1
ATOM 770 N N . LEU A 1 102 ? 3.914 5.438 21.922 1 89.56 102 LEU A N 1
ATOM 771 C CA . LEU A 1 102 ? 4.957 4.43 22.078 1 89.56 102 LEU A CA 1
ATOM 772 C C . LEU A 1 102 ? 6.309 4.977 21.625 1 89.56 102 LEU A C 1
ATOM 774 O O . LEU A 1 102 ? 6.379 5.82 20.734 1 89.56 102 LEU A O 1
ATOM 778 N N . PRO A 1 103 ? 7.348 4.457 22.281 1 91.38 103 PRO A N 1
ATOM 779 C CA . PRO A 1 103 ? 8.672 4.969 21.922 1 91.38 103 PRO A CA 1
ATOM 780 C C . PRO A 1 103 ? 9.172 4.434 20.594 1 91.38 103 PRO A C 1
ATOM 782 O O . PRO A 1 103 ? 9.023 3.24 20.312 1 91.38 103 PRO A O 1
ATOM 785 N N . LEU A 1 104 ? 9.617 5.273 19.781 1 92.12 104 LEU A N 1
ATOM 786 C CA . LEU A 1 104 ? 10.422 5.023 18.578 1 92.12 104 LEU A CA 1
ATOM 787 C C . LEU A 1 104 ? 11.852 5.516 18.781 1 92.12 104 LEU A C 1
ATOM 789 O O . LEU A 1 104 ? 12.102 6.723 18.781 1 92.12 104 LEU A O 1
ATOM 793 N N . LEU A 1 105 ? 12.734 4.59 18.953 1 91.31 105 LEU A N 1
ATOM 794 C CA . LEU A 1 105 ? 14.109 4.895 19.312 1 91.31 105 LEU A CA 1
ATOM 795 C C . LEU A 1 105 ? 14.164 5.805 20.547 1 91.31 105 LEU A C 1
ATOM 797 O O . LEU A 1 105 ? 14.867 6.816 20.547 1 91.31 105 LEU A O 1
ATOM 801 N N . GLY A 1 106 ? 13.312 5.547 21.484 1 91.12 106 GLY A N 1
ATOM 802 C CA . GLY A 1 106 ? 13.359 6.207 22.781 1 91.12 106 GLY A CA 1
ATOM 803 C C . GLY A 1 106 ? 12.492 7.453 22.844 1 91.12 106 GLY A C 1
ATOM 804 O O . GLY A 1 106 ? 12.266 7.996 23.922 1 91.12 106 GLY A O 1
ATOM 805 N N . GLN A 1 107 ? 12.023 7.918 21.797 1 94.19 107 GLN A N 1
ATOM 806 C CA . GLN A 1 107 ? 11.172 9.102 21.719 1 94.19 107 GLN A CA 1
ATOM 807 C C . GLN A 1 107 ? 9.758 8.734 21.297 1 94.19 107 GLN A C 1
ATOM 809 O O . GLN A 1 107 ? 9.57 7.949 20.359 1 94.19 107 GLN A O 1
ATOM 814 N N . PRO A 1 108 ? 8.75 9.352 22.062 1 94.31 108 PRO A N 1
ATOM 815 C CA . PRO A 1 108 ? 7.379 9.062 21.625 1 94.31 108 PRO A CA 1
ATOM 816 C C . PRO A 1 108 ? 7.156 9.391 20.141 1 94.31 108 PRO A C 1
ATOM 818 O O . PRO A 1 108 ? 7.645 10.414 19.656 1 94.31 108 PRO A O 1
ATOM 821 N N . ILE A 1 109 ? 6.422 8.57 19.422 1 94.88 109 ILE A N 1
ATOM 822 C CA . ILE A 1 109 ? 6.168 8.68 17.984 1 94.88 109 ILE A CA 1
ATOM 823 C C . ILE A 1 109 ? 5.617 10.062 17.672 1 94.88 109 ILE A C 1
ATOM 825 O O . ILE A 1 109 ? 6.074 10.719 16.719 1 94.88 109 ILE A O 1
ATOM 829 N N . ALA A 1 110 ? 4.738 10.57 18.516 1 96 110 ALA A N 1
ATOM 830 C CA . ALA A 1 110 ? 4.016 11.805 18.25 1 96 110 ALA A CA 1
ATOM 831 C C . ALA A 1 110 ? 4.953 13.008 18.281 1 96 110 ALA A C 1
ATOM 833 O O . ALA A 1 110 ? 4.676 14.039 17.672 1 96 110 ALA A O 1
ATOM 834 N N . LEU A 1 111 ? 6.055 12.867 18.906 1 97 111 LEU A N 1
ATOM 835 C CA . LEU A 1 111 ? 6.941 14.008 19.094 1 97 111 LEU A CA 1
ATOM 836 C C . LEU A 1 111 ? 7.812 14.234 17.859 1 97 111 LEU A C 1
ATOM 838 O O . LEU A 1 111 ? 8.344 15.328 17.656 1 97 111 LEU A O 1
ATOM 842 N N . TYR A 1 112 ? 7.945 13.211 17.031 1 96.56 112 TYR A N 1
ATOM 843 C CA . TYR A 1 112 ? 8.773 13.359 15.836 1 96.56 112 TYR A CA 1
ATOM 844 C C . TYR A 1 112 ? 8.195 14.414 14.891 1 96.56 112 TYR A C 1
ATOM 846 O O . TYR A 1 112 ? 8.883 15.367 14.523 1 96.56 112 TYR A O 1
ATOM 854 N N . SER A 1 113 ? 6.918 14.242 14.594 1 97.06 113 SER A N 1
ATOM 855 C CA . SER A 1 113 ? 6.293 15.219 13.703 1 97.06 113 SER A CA 1
ATOM 856 C C . SER A 1 113 ? 6.145 16.578 14.375 1 97.06 113 SER A C 1
ATOM 858 O O . SER A 1 113 ? 6.242 17.609 13.719 1 97.06 113 SER A O 1
ATOM 860 N N . LEU A 1 114 ? 5.922 16.547 15.703 1 97.69 114 LEU A N 1
ATOM 861 C CA . LEU A 1 114 ? 5.855 17.812 16.438 1 97.69 114 LEU A CA 1
ATOM 862 C C . LEU A 1 114 ? 7.129 18.625 16.219 1 97.69 114 LEU A C 1
ATOM 864 O O . LEU A 1 114 ? 7.062 19.812 15.891 1 97.69 114 LEU A O 1
ATOM 868 N N . TYR A 1 115 ? 8.234 17.984 16.359 1 97.06 115 TYR A N 1
ATOM 869 C CA . TYR A 1 115 ? 9.516 18.672 16.219 1 97.06 115 TYR A CA 1
ATOM 870 C C . TYR A 1 115 ? 9.727 19.125 14.773 1 97.06 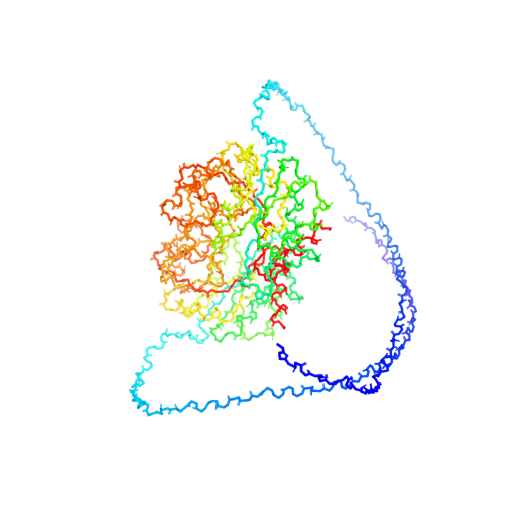115 TYR A C 1
ATOM 872 O O . TYR A 1 115 ? 10.211 20.234 14.531 1 97.06 115 TYR A O 1
ATOM 880 N N . THR A 1 116 ? 9.375 18.312 13.844 1 97.12 116 THR A N 1
ATOM 881 C CA . THR A 1 116 ? 9.531 18.672 12.438 1 97.12 116 THR A CA 1
ATOM 882 C C . THR A 1 116 ? 8.742 19.938 12.102 1 97.12 116 THR A C 1
ATOM 884 O O . THR A 1 116 ? 9.289 20.875 11.516 1 97.12 116 THR A O 1
ATOM 887 N N . PHE A 1 117 ? 7.527 20 12.531 1 98.25 117 PHE A N 1
ATOM 88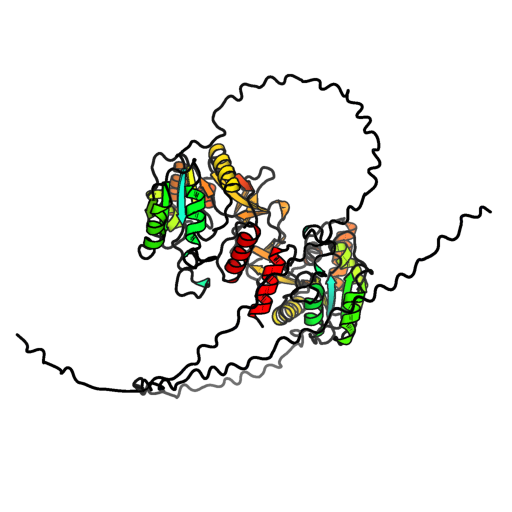8 C CA . PHE A 1 117 ? 6.68 21.141 12.242 1 98.25 117 PHE A CA 1
ATOM 889 C C . PHE A 1 117 ? 7.16 22.375 13 1 98.25 117 PHE A C 1
ATOM 891 O O . PHE A 1 117 ? 7.062 23.5 12.5 1 98.25 117 PHE A O 1
ATOM 898 N N . SER A 1 118 ? 7.695 22.188 14.188 1 97.38 118 SER A N 1
ATOM 899 C CA . SER A 1 118 ? 8.109 23.297 15.031 1 97.38 118 SER A CA 1
ATOM 900 C C . SER A 1 118 ? 9.305 24.031 14.445 1 97.38 118 SER A C 1
ATOM 902 O O . SER A 1 118 ? 9.586 25.172 14.797 1 97.38 118 SER A O 1
ATOM 904 N N . ARG A 1 119 ? 9.945 23.438 13.547 1 95.69 119 ARG A N 1
ATOM 905 C CA . ARG A 1 119 ? 11.156 24.016 12.977 1 95.69 119 ARG A CA 1
ATOM 906 C C . ARG A 1 119 ? 10.836 24.797 11.703 1 95.69 119 ARG A C 1
ATOM 908 O O . ARG A 1 119 ? 11.695 25.5 11.164 1 95.69 119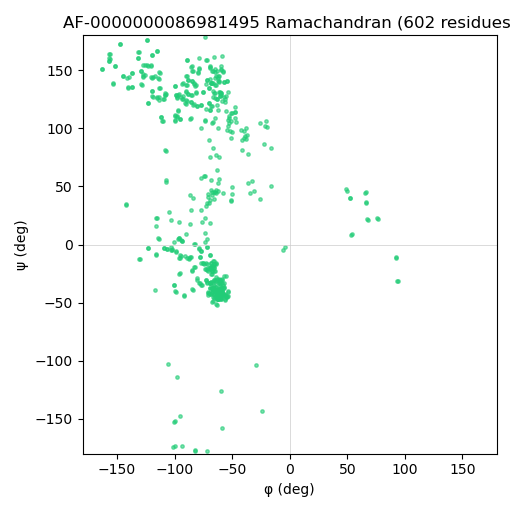 ARG A O 1
ATOM 915 N N . LEU A 1 120 ? 9.703 24.688 11.234 1 96.94 120 LEU A N 1
ATOM 916 C CA . LEU A 1 120 ? 9.32 25.359 10 1 96.94 120 LEU A CA 1
ATOM 917 C C . LEU A 1 120 ? 8.961 26.812 10.25 1 96.94 120 LEU A C 1
ATOM 919 O O . LEU A 1 120 ? 8.086 27.109 11.07 1 96.94 120 LEU A O 1
ATOM 923 N N . ILE A 1 121 ? 9.508 27.672 9.484 1 96.62 121 ILE A N 1
ATOM 924 C CA . ILE A 1 121 ? 9.32 29.109 9.688 1 96.62 121 ILE A CA 1
ATOM 925 C C . ILE A 1 121 ? 7.891 29.5 9.305 1 96.62 121 ILE A C 1
ATOM 927 O O . ILE A 1 121 ? 7.355 30.5 9.797 1 96.62 121 ILE A O 1
ATOM 931 N N . GLU A 1 122 ? 7.23 28.688 8.469 1 97.69 122 GLU A N 1
ATOM 932 C CA . GLU A 1 122 ? 5.875 28.953 7.996 1 97.69 122 GLU A CA 1
ATOM 933 C C . GLU A 1 122 ? 4.848 28.703 9.102 1 97.69 122 GLU A C 1
ATOM 935 O O . GLU A 1 122 ? 3.736 29.234 9.055 1 97.69 122 GLU A O 1
ATOM 940 N N . VAL A 1 123 ? 5.203 27.922 10.109 1 98.25 123 VAL A N 1
ATOM 941 C CA . VAL A 1 123 ? 4.242 27.453 11.102 1 98.25 123 VAL A CA 1
ATOM 942 C C . VAL A 1 123 ? 4.078 28.5 12.195 1 98.25 123 VAL A C 1
ATOM 944 O O . VAL A 1 123 ? 5.062 28.953 12.789 1 98.25 123 VAL A O 1
ATOM 947 N N . LYS A 1 124 ? 2.842 28.844 12.461 1 97.75 124 LYS A N 1
ATOM 948 C CA . LYS A 1 124 ? 2.451 29.828 13.469 1 97.75 124 LYS A CA 1
ATOM 949 C C . LYS A 1 124 ? 2.182 29.156 14.82 1 97.75 124 LYS A C 1
ATOM 951 O O . LYS A 1 124 ? 2.566 29.672 15.867 1 97.75 124 LYS A O 1
ATOM 956 N N . GLU A 1 125 ? 1.546 28.141 14.75 1 98.5 125 GLU A N 1
ATOM 957 C CA . GLU A 1 125 ? 1.104 27.406 15.938 1 98.5 125 GLU A CA 1
ATOM 958 C C . GLU A 1 125 ? 0.837 25.938 15.617 1 98.5 125 GLU A C 1
ATOM 960 O O . GLU A 1 125 ? 0.664 25.578 14.453 1 98.5 125 GLU A O 1
ATOM 965 N N . ILE A 1 126 ? 0.881 25.125 16.656 1 98.5 126 ILE A N 1
ATOM 966 C CA . ILE A 1 126 ? 0.509 23.719 16.562 1 98.5 126 ILE A CA 1
ATOM 967 C C . ILE A 1 126 ? -0.609 23.422 17.562 1 98.5 126 ILE A C 1
ATOM 969 O O . ILE A 1 126 ? -0.471 23.672 18.766 1 98.5 126 ILE A O 1
ATOM 973 N N . VAL A 1 127 ? -1.704 22.953 17.062 1 98.69 127 VAL A N 1
ATOM 974 C CA . VAL A 1 127 ? -2.809 22.453 17.875 1 98.69 127 VAL A CA 1
ATOM 975 C C . VAL A 1 127 ? -2.754 20.922 17.938 1 98.69 127 VAL A C 1
ATOM 977 O O . VAL A 1 127 ? -3.051 20.25 16.969 1 98.69 127 VAL A O 1
ATOM 980 N N . VAL A 1 128 ? -2.453 20.406 19.109 1 98.25 128 VAL A N 1
ATOM 981 C CA . VAL A 1 128 ? -2.398 18.953 19.312 1 98.25 128 VAL A CA 1
ATOM 982 C C . VAL A 1 128 ? -3.768 18.453 19.766 1 98.25 128 VAL A C 1
ATOM 984 O O . VAL A 1 128 ? -4.32 18.922 20.766 1 98.25 128 VAL A O 1
ATOM 987 N N . VAL A 1 129 ? -4.277 17.547 18.984 1 98.31 129 VAL A N 1
ATOM 988 C CA . VAL A 1 129 ? -5.539 16.922 19.359 1 98.31 129 VAL A CA 1
ATOM 989 C C . VAL A 1 129 ? -5.262 15.609 20.094 1 98.31 129 VAL A C 1
ATOM 991 O O . VAL A 1 129 ? -4.879 14.617 19.469 1 98.31 129 VAL A O 1
ATOM 994 N N . CYS A 1 130 ? -5.488 15.609 21.359 1 96.75 130 CYS A N 1
ATOM 995 C CA . CYS A 1 130 ? -5.188 14.422 22.141 1 96.75 130 CYS A CA 1
ATOM 996 C C . CYS A 1 130 ? -6.012 14.391 23.422 1 96.75 130 CYS A C 1
ATOM 998 O O . CYS A 1 130 ? -6.574 15.406 23.828 1 96.75 130 CYS A O 1
ATOM 1000 N N . ASP A 1 131 ? -6.109 13.203 23.969 1 94.5 131 ASP A N 1
ATOM 1001 C CA . ASP A 1 131 ? -6.695 13.062 25.297 1 94.5 131 ASP A CA 1
ATOM 1002 C C . ASP A 1 131 ? -5.879 13.828 26.328 1 94.5 131 ASP A C 1
ATOM 1004 O O . ASP A 1 131 ? -4.648 13.797 26.312 1 94.5 131 ASP A O 1
ATOM 1008 N N . PRO A 1 132 ? -6.547 14.477 27.25 1 94.62 132 PRO A N 1
ATOM 1009 C CA . PRO A 1 132 ? -5.855 15.281 28.266 1 94.62 132 PRO A CA 1
ATOM 1010 C C . PRO A 1 132 ? -4.82 14.477 29.047 1 94.62 132 PRO A C 1
ATOM 1012 O O . PRO A 1 132 ? -3.811 15.031 29.484 1 94.62 132 PRO A O 1
ATOM 1015 N N . SER A 1 133 ? -5.008 13.18 29.172 1 92.69 133 SER A N 1
ATOM 1016 C CA . SER A 1 133 ? -4.098 12.328 29.938 1 92.69 133 SER A CA 1
ATOM 1017 C C . SER A 1 133 ? -2.725 12.258 29.266 1 92.69 133 SER A C 1
ATOM 1019 O O . SER A 1 133 ? -1.741 11.875 29.906 1 92.69 133 SER A O 1
ATOM 1021 N N . TYR A 1 134 ? -2.648 12.695 28.031 1 93.75 134 TYR A N 1
ATOM 1022 C CA . TYR A 1 134 ? -1.385 12.562 27.312 1 93.75 134 TYR A CA 1
ATOM 1023 C C . TYR A 1 134 ? -0.78 13.93 27.016 1 93.75 134 TYR A C 1
ATOM 1025 O O . TYR A 1 134 ? 0.263 14.023 26.359 1 93.75 134 TYR A O 1
ATOM 1033 N N . GLN A 1 135 ? -1.348 15 27.484 1 95 135 GLN A N 1
ATOM 1034 C CA . GLN A 1 135 ? -0.888 16.359 27.172 1 95 135 GLN A CA 1
ATOM 1035 C C . GLN A 1 135 ? 0.521 16.594 27.719 1 95 135 GLN A C 1
ATOM 1037 O O . GLN A 1 135 ? 1.294 17.344 27.125 1 95 135 GLN A O 1
ATOM 1042 N N . ASP A 1 136 ? 0.829 15.906 28.75 1 93.75 136 ASP A N 1
ATOM 1043 C CA . ASP A 1 136 ? 2.119 16.094 29.406 1 93.75 136 ASP A CA 1
ATOM 1044 C C . ASP A 1 136 ? 3.27 15.734 28.469 1 93.75 136 ASP A C 1
ATOM 1046 O O . ASP A 1 136 ? 4.344 16.328 28.531 1 93.75 136 ASP A O 1
ATOM 1050 N N . ILE A 1 137 ? 3.035 14.812 27.656 1 93.5 137 ILE A N 1
ATOM 1051 C CA . ILE A 1 137 ? 4.051 14.367 26.703 1 93.5 137 ILE A CA 1
ATOM 1052 C C . ILE A 1 137 ? 4.473 15.539 25.812 1 93.5 137 ILE A C 1
ATOM 1054 O O . ILE A 1 137 ? 5.66 15.742 25.562 1 93.5 137 ILE A O 1
ATOM 1058 N N . PHE A 1 138 ? 3.555 16.297 25.438 1 95.94 138 PHE A N 1
ATOM 1059 C CA . PHE A 1 138 ? 3.801 17.422 24.547 1 95.94 138 PHE A CA 1
ATOM 1060 C C . PHE A 1 138 ? 4.266 18.641 25.328 1 95.94 138 PHE A C 1
ATOM 1062 O O . PHE A 1 138 ? 5.098 19.422 24.844 1 95.94 138 PHE A O 1
ATOM 1069 N N . GLU A 1 139 ? 3.684 18.844 26.469 1 94.19 139 GLU A N 1
ATOM 1070 C CA . GLU A 1 139 ? 4.07 19.969 27.328 1 94.19 139 GLU A CA 1
ATOM 1071 C C . GLU A 1 139 ? 5.547 19.906 27.688 1 94.19 139 GLU A C 1
ATOM 1073 O O . GLU A 1 139 ? 6.23 20.938 27.734 1 94.19 139 GLU A O 1
ATOM 1078 N N . ASP A 1 140 ? 5.98 18.719 27.891 1 91 140 ASP A N 1
ATOM 1079 C CA . ASP A 1 140 ? 7.391 18.516 28.219 1 91 140 ASP A CA 1
ATOM 1080 C C . ASP A 1 140 ? 8.289 18.906 27.047 1 91 140 ASP A C 1
ATOM 1082 O O . ASP A 1 140 ? 9.43 19.328 27.25 1 91 140 ASP A O 1
ATOM 1086 N N . ALA A 1 141 ? 7.766 18.734 25.938 1 90.81 141 ALA A N 1
ATOM 1087 C CA . ALA A 1 141 ? 8.523 19.047 24.719 1 90.81 141 ALA A CA 1
ATOM 1088 C C . ALA A 1 141 ? 8.539 20.562 24.469 1 90.81 141 ALA A C 1
ATOM 1090 O O . ALA A 1 141 ? 9.344 21.047 23.672 1 90.81 141 ALA A O 1
ATOM 1091 N N . LYS A 1 142 ? 7.746 21.344 25.172 1 89.56 142 LYS A N 1
ATOM 1092 C CA . LYS A 1 142 ? 7.586 22.781 24.969 1 89.56 142 LYS A CA 1
ATOM 1093 C C . LYS A 1 142 ? 8.906 23.516 25.172 1 89.56 142 LYS A C 1
ATOM 1095 O O . LYS A 1 142 ? 9.164 24.531 24.531 1 89.56 142 LYS A O 1
ATOM 1100 N N . GLU A 1 143 ? 9.641 22.953 26 1 87.88 143 GLU A N 1
ATOM 1101 C CA . GLU A 1 143 ? 10.906 23.609 26.328 1 87.88 143 GLU A CA 1
ATOM 1102 C C . GLU A 1 143 ? 11.867 23.562 25.141 1 87.88 143 GLU A C 1
ATOM 1104 O O . GLU A 1 143 ? 12.758 24.406 25.016 1 87.88 143 GLU A O 1
ATOM 1109 N N . LYS A 1 144 ? 11.57 22.672 24.297 1 90.31 144 LYS A N 1
ATOM 1110 C CA . LYS A 1 144 ? 12.5 22.453 23.203 1 90.31 144 LYS A CA 1
ATOM 1111 C C . LYS A 1 144 ? 11.977 23.094 21.906 1 90.31 144 LYS A C 1
ATOM 1113 O O . LYS A 1 144 ? 12.633 23.031 20.875 1 90.31 144 LYS A O 1
ATOM 1118 N N . ILE A 1 145 ? 10.82 23.656 22.016 1 91.44 145 ILE A N 1
ATOM 1119 C CA . ILE A 1 145 ? 10.273 24.219 20.781 1 91.44 145 ILE A CA 1
ATOM 1120 C C . ILE A 1 145 ? 9.867 25.672 21.016 1 91.44 145 ILE A C 1
ATOM 1122 O O . ILE A 1 145 ? 9.477 26.047 22.125 1 91.44 145 ILE A O 1
ATOM 1126 N N . ASP A 1 146 ? 10.023 26.469 19.984 1 90.06 146 ASP A N 1
ATOM 1127 C CA . ASP A 1 146 ? 9.656 27.875 20.031 1 90.06 146 ASP A CA 1
ATOM 1128 C C . ASP A 1 146 ? 8.398 28.156 19.219 1 90.06 146 ASP A C 1
ATOM 1130 O O . ASP A 1 146 ? 8.406 28.969 18.297 1 90.06 146 ASP A O 1
ATOM 1134 N N . ILE A 1 147 ? 7.387 27.422 19.531 1 93.75 147 ILE A N 1
ATOM 1135 C CA . ILE A 1 147 ? 6.125 27.578 18.828 1 93.75 147 ILE A CA 1
ATOM 1136 C C . ILE A 1 147 ? 4.961 27.484 19.812 1 93.75 147 ILE A C 1
ATOM 1138 O O . ILE A 1 147 ? 5.066 26.828 20.844 1 93.75 147 ILE A O 1
ATOM 1142 N N . GLN A 1 148 ? 3.951 28.25 19.562 1 95.19 148 GLN A N 1
ATOM 1143 C CA . GLN A 1 148 ? 2.752 28.188 20.391 1 95.19 148 GLN A CA 1
ATOM 1144 C C . GLN A 1 148 ? 2.09 26.812 20.281 1 95.19 148 GLN A C 1
ATOM 1146 O O . GLN A 1 148 ? 1.791 26.344 19.172 1 95.19 148 GLN A O 1
ATOM 1151 N N . LEU A 1 149 ? 1.898 26.219 21.422 1 96.69 149 LEU A N 1
ATOM 1152 C CA . LEU A 1 149 ? 1.242 24.922 21.5 1 96.69 149 LEU A CA 1
ATOM 1153 C C . LEU A 1 149 ? -0.146 25.047 22.125 1 96.69 149 LEU A C 1
ATOM 1155 O O . LEU A 1 149 ? -0.308 25.672 23.172 1 96.69 149 LEU A O 1
ATOM 1159 N N . LYS A 1 150 ? -1.138 24.578 21.438 1 97.62 150 LYS A N 1
ATOM 1160 C CA . LYS A 1 150 ? -2.51 24.484 21.938 1 97.62 150 LYS A CA 1
ATOM 1161 C C . LYS A 1 150 ? -2.992 23.031 21.938 1 97.62 150 LYS A C 1
ATOM 1163 O O . LYS A 1 150 ? -2.363 22.156 21.328 1 97.62 150 LYS A O 1
ATOM 1168 N N . PHE A 1 151 ? -4.059 22.859 22.688 1 97.94 151 PHE A N 1
ATOM 1169 C CA . PHE A 1 151 ? -4.621 21.516 22.766 1 97.94 151 PHE A CA 1
ATOM 1170 C C . PHE A 1 151 ? -6.109 21.531 22.438 1 97.94 151 PHE A C 1
ATOM 1172 O O . PHE A 1 151 ? -6.801 22.516 22.734 1 97.94 151 PHE A O 1
ATOM 1179 N N . ALA A 1 152 ? -6.566 20.547 21.812 1 98.25 152 ALA A N 1
ATOM 1180 C CA . ALA A 1 152 ? -7.98 20.281 21.562 1 98.25 152 ALA A CA 1
ATOM 1181 C C . ALA A 1 152 ? -8.344 18.844 21.906 1 98.25 152 ALA A C 1
ATOM 1183 O O . ALA A 1 152 ? -7.469 17.969 21.969 1 98.25 152 ALA A O 1
ATOM 1184 N N . LEU A 1 153 ? -9.617 18.562 22.109 1 97.12 153 LEU A N 1
ATOM 1185 C CA . LEU A 1 153 ? -10.086 17.234 22.5 1 97.12 153 LEU A CA 1
ATOM 1186 C C . LEU A 1 153 ? -10.359 16.375 21.266 1 97.12 153 LEU A C 1
ATOM 1188 O O . LEU A 1 153 ? -10.883 16.875 20.266 1 97.12 153 LEU A O 1
ATOM 1192 N N . PRO A 1 154 ? -9.992 15.109 21.422 1 96.12 154 PRO A N 1
ATOM 1193 C CA . PRO A 1 154 ? -10.352 14.219 20.312 1 96.12 154 PRO A CA 1
ATOM 1194 C C . PRO A 1 154 ? -11.859 13.977 20.219 1 96.12 154 PRO A C 1
ATOM 1196 O O . PRO A 1 154 ? -12.57 14.125 21.203 1 96.12 154 PRO A O 1
ATOM 1199 N N . GLY A 1 155 ? -12.305 13.672 18.969 1 93.25 155 GLY A N 1
ATOM 1200 C CA . GLY A 1 155 ? -13.703 13.312 18.766 1 93.25 155 GLY A CA 1
ATOM 1201 C C . GLY A 1 155 ? -13.914 11.812 18.625 1 93.25 155 GLY A C 1
ATOM 1202 O O . GLY A 1 155 ? -12.992 11.031 18.844 1 93.25 155 GLY A O 1
ATOM 1203 N N . LYS A 1 156 ? -15.156 11.469 18.312 1 89.88 156 LYS A N 1
ATOM 1204 C CA . LYS A 1 156 ? -15.531 10.062 18.156 1 89.88 156 LYS A CA 1
ATOM 1205 C C . LYS A 1 156 ? -14.82 9.438 16.953 1 89.88 156 LYS A C 1
ATOM 1207 O O . LYS A 1 156 ? -14.312 8.32 17.047 1 89.88 156 LYS A O 1
ATOM 1212 N N . GLU A 1 157 ? -14.859 10.211 15.859 1 90.81 157 GLU A N 1
ATOM 1213 C CA . GLU A 1 157 ? -14.188 9.797 14.625 1 90.81 157 GLU A CA 1
ATOM 1214 C C . GLU A 1 157 ? -13.047 10.742 14.273 1 90.81 157 GLU A C 1
ATOM 1216 O O . GLU A 1 157 ? -12.938 11.828 14.844 1 90.81 157 GLU A O 1
ATOM 1221 N N . ARG A 1 158 ? -12.258 10.281 13.367 1 92.19 158 ARG A N 1
ATOM 1222 C CA . ARG A 1 158 ? -11.109 11.078 12.953 1 92.19 158 ARG A CA 1
ATOM 1223 C C . ARG A 1 158 ? -11.539 12.461 12.477 1 92.19 158 ARG A C 1
ATOM 1225 O O . ARG A 1 158 ? -10.914 13.469 12.82 1 92.19 158 ARG A O 1
ATOM 1232 N N . GLN A 1 159 ? -12.625 12.547 11.688 1 94.12 159 GLN A N 1
ATOM 1233 C CA . GLN A 1 159 ? -13.086 13.82 11.148 1 94.12 159 GLN A CA 1
ATOM 1234 C C . GLN A 1 159 ? -13.539 14.758 12.258 1 94.12 159 GLN A C 1
ATOM 1236 O O . GLN A 1 159 ? -13.383 15.977 12.156 1 94.12 159 GLN A O 1
ATOM 1241 N N . ASP A 1 160 ? -14.062 14.172 13.336 1 94.69 160 ASP A N 1
ATOM 1242 C CA . ASP A 1 160 ? -14.461 14.977 14.492 1 94.69 160 ASP A CA 1
ATOM 1243 C C . ASP A 1 160 ? -13.242 15.562 15.195 1 94.69 160 ASP A C 1
ATOM 1245 O O . ASP A 1 160 ? -13.289 16.688 15.703 1 94.69 160 ASP A O 1
ATOM 1249 N N . SER A 1 161 ? -12.219 14.781 15.234 1 96.31 161 SER A N 1
ATOM 1250 C CA . SER A 1 161 ? -10.969 15.266 15.812 1 96.31 161 SER A CA 1
ATOM 1251 C C . SER A 1 161 ? -10.391 16.422 15.008 1 96.31 161 SER A C 1
ATOM 1253 O O . SER A 1 161 ? -9.922 17.406 15.578 1 96.31 161 SER A O 1
ATOM 1255 N N . VAL A 1 162 ? -10.422 16.266 13.703 1 97.62 162 VAL A N 1
ATOM 1256 C CA . VAL A 1 162 ? -9.953 17.344 12.828 1 97.62 162 VAL A CA 1
ATOM 1257 C C . VAL A 1 162 ? -10.781 18.609 13.07 1 97.62 162 VAL A C 1
ATOM 1259 O O . VAL A 1 162 ? -10.227 19.703 13.172 1 97.62 162 VAL A O 1
ATOM 1262 N N . TYR A 1 163 ? -12.07 18.422 13.203 1 97.25 163 TYR A N 1
ATOM 1263 C CA . TYR A 1 163 ? -12.961 19.562 13.438 1 97.25 163 TYR A CA 1
ATOM 1264 C C . TYR A 1 163 ? -12.633 20.25 14.758 1 97.25 163 TYR A C 1
ATOM 1266 O O . TYR A 1 163 ? -12.602 21.484 14.828 1 97.25 163 TYR A O 1
ATOM 1274 N N . SER A 1 164 ? -12.461 19.453 15.773 1 97.62 164 SER A N 1
ATOM 1275 C CA . SER A 1 164 ? -12.078 19.984 17.078 1 97.62 164 SER A CA 1
ATOM 1276 C C . SER A 1 164 ? -10.797 20.812 16.984 1 97.62 164 SER A C 1
ATOM 1278 O O . SER A 1 164 ? -10.727 21.922 17.531 1 97.62 164 SER A O 1
ATOM 1280 N N . GLY A 1 165 ? -9.805 20.297 16.266 1 98.44 165 GLY A N 1
ATOM 1281 C CA . GLY A 1 165 ? -8.57 21.047 16.047 1 98.44 165 GLY A CA 1
ATOM 1282 C C . GLY A 1 165 ? -8.781 22.328 15.258 1 98.44 165 GLY A C 1
ATOM 1283 O O . GLY A 1 165 ? -8.203 23.359 15.594 1 98.44 165 GLY A O 1
ATOM 1284 N N . LEU A 1 166 ? -9.602 22.25 14.234 1 98.25 166 LEU A N 1
ATOM 1285 C CA . LEU A 1 166 ? -9.898 23.391 13.375 1 98.25 166 LEU A CA 1
ATOM 1286 C C . LEU A 1 166 ? -10.508 24.531 14.18 1 98.25 166 LEU A C 1
ATOM 1288 O O . LEU A 1 166 ? -10.227 25.703 13.922 1 98.25 166 LEU A O 1
ATOM 1292 N N . GLN A 1 167 ? -11.312 24.188 15.125 1 97.75 167 GLN A N 1
ATOM 1293 C CA . GLN A 1 167 ? -11.977 25.203 15.945 1 97.75 167 GLN A CA 1
ATOM 1294 C C . GLN A 1 167 ? -10.969 25.953 16.812 1 97.75 167 GLN A C 1
ATOM 1296 O O . GLN A 1 167 ? -11.219 27.078 17.234 1 97.75 167 GLN A O 1
ATOM 1301 N N . ALA A 1 168 ? -9.883 25.375 17.062 1 98.12 168 ALA A N 1
ATOM 1302 C CA . ALA A 1 168 ? -8.922 25.938 18.016 1 98.12 168 ALA A CA 1
ATOM 1303 C C . ALA A 1 168 ? -7.859 26.766 17.297 1 98.12 168 ALA A C 1
ATOM 1305 O O . ALA A 1 168 ? -7.086 27.484 17.922 1 98.12 168 ALA A O 1
ATOM 1306 N N . ILE A 1 169 ? -7.793 26.672 15.953 1 98.31 169 ILE A N 1
ATOM 1307 C CA . ILE A 1 169 ? -6.699 27.328 15.25 1 98.31 169 ILE A CA 1
ATOM 1308 C C . ILE A 1 169 ? -6.91 28.828 15.266 1 98.31 169 ILE A C 1
ATOM 1310 O O . ILE A 1 169 ? -8.031 29.312 15.461 1 98.31 169 ILE A O 1
ATOM 1314 N N . ASP A 1 170 ? -5.785 29.578 15.055 1 97.62 170 ASP A N 1
ATOM 1315 C CA . ASP A 1 170 ? -5.844 31.031 14.906 1 97.62 170 ASP A CA 1
ATOM 1316 C C . ASP A 1 170 ? -6.688 31.422 13.695 1 97.62 170 ASP A C 1
ATOM 1318 O O . ASP A 1 170 ? -6.469 30.906 12.586 1 97.62 170 ASP A O 1
ATOM 1322 N N . LEU A 1 171 ? -7.598 32.312 13.836 1 93.5 171 LEU A N 1
ATOM 1323 C CA . LEU A 1 171 ? -8.539 32.719 12.805 1 93.5 171 LEU A CA 1
ATOM 1324 C C . LEU A 1 171 ? -7.824 33.438 11.656 1 93.5 171 LEU A C 1
ATOM 1326 O O . LEU A 1 171 ? -8.352 33.5 10.547 1 93.5 171 LEU A O 1
ATOM 1330 N N . ASN A 1 172 ? -6.652 33.906 11.898 1 95.75 172 ASN A N 1
ATOM 1331 C CA . ASN A 1 172 ? -5.926 34.656 10.891 1 95.75 172 ASN A CA 1
ATOM 1332 C C . ASN A 1 172 ? -4.949 33.781 10.117 1 95.75 172 ASN A C 1
ATOM 1334 O O . ASN A 1 172 ? -4.156 34.281 9.312 1 95.75 172 ASN A O 1
ATOM 1338 N N . SER A 1 173 ? -4.98 32.469 10.375 1 97.69 173 SER A N 1
ATOM 1339 C CA . SER A 1 173 ? -4.094 31.594 9.633 1 97.69 173 SER A CA 1
ATOM 1340 C C . SER A 1 173 ? -4.484 31.531 8.156 1 97.69 173 SER A C 1
ATOM 1342 O O . SER A 1 173 ? -5.672 31.469 7.828 1 97.69 173 SER A O 1
ATOM 1344 N N . ASP A 1 174 ? -3.461 31.547 7.293 1 98 174 ASP A N 1
ATOM 1345 C CA . ASP A 1 174 ? -3.703 31.453 5.855 1 98 174 ASP A CA 1
ATOM 1346 C C . ASP A 1 174 ? -4.031 30.031 5.441 1 98 174 ASP A C 1
ATOM 1348 O O . ASP A 1 174 ? -4.801 29.812 4.504 1 98 174 ASP A O 1
ATOM 1352 N N . LEU A 1 175 ? -3.393 29.078 6.113 1 98.62 175 LEU A N 1
ATOM 1353 C CA . LEU A 1 175 ? -3.555 27.656 5.816 1 98.62 175 LEU A CA 1
ATOM 1354 C C . LEU A 1 175 ? -3.678 26.844 7.098 1 98.62 175 LEU A C 1
ATOM 1356 O O . LEU A 1 175 ? -3.156 27.234 8.141 1 98.62 175 LEU A O 1
ATOM 1360 N N . VAL A 1 176 ? -4.418 25.812 7.043 1 98.81 176 VAL A N 1
ATOM 1361 C CA . VAL A 1 176 ? -4.41 24.781 8.07 1 98.81 176 VAL A CA 1
ATOM 1362 C C . VAL A 1 176 ? -3.746 23.516 7.535 1 98.81 176 VAL A C 1
ATOM 1364 O O . VAL A 1 176 ? -4.051 23.062 6.426 1 98.81 176 VAL A O 1
ATOM 1367 N N . CYS A 1 177 ? -2.811 23.016 8.258 1 98.81 177 CYS A N 1
ATOM 1368 C CA . CYS A 1 177 ? -2.049 21.828 7.918 1 98.81 177 CYS A CA 1
ATOM 1369 C C . CYS A 1 177 ? -2.379 20.688 8.867 1 98.81 177 CYS A C 1
ATOM 1371 O O . CYS A 1 177 ? -1.992 20.719 10.039 1 98.81 177 CYS A O 1
ATOM 1373 N N . ILE A 1 178 ? -3.08 19.656 8.359 1 98.81 178 ILE A N 1
ATOM 1374 C CA . ILE A 1 178 ? -3.525 18.547 9.188 1 98.81 178 ILE A CA 1
ATOM 1375 C C . ILE A 1 178 ? -2.568 17.359 9.031 1 98.81 178 ILE A C 1
ATOM 1377 O O . ILE A 1 178 ? -2.312 16.906 7.91 1 98.81 178 ILE A O 1
ATOM 1381 N N . HIS A 1 179 ? -2.09 16.812 10.086 1 98.75 179 HIS A N 1
ATOM 1382 C CA . HIS A 1 179 ? -1.105 15.742 10.023 1 98.75 179 HIS A CA 1
ATOM 1383 C C . HIS A 1 179 ? -1.376 14.68 11.086 1 98.75 179 HIS A C 1
ATOM 1385 O O . HIS A 1 179 ? -1.702 15.016 12.227 1 98.75 179 HIS A O 1
ATOM 1391 N N . ASP A 1 180 ? -1.305 13.461 10.695 1 97 180 ASP A N 1
ATOM 1392 C CA . ASP A 1 180 ? -1.367 12.336 11.633 1 97 180 ASP A CA 1
ATOM 1393 C C . ASP A 1 180 ? -0.039 12.156 12.359 1 97 180 ASP A C 1
ATOM 1395 O O . ASP A 1 180 ? 0.977 11.828 11.742 1 97 180 ASP A O 1
ATOM 1399 N N . SER A 1 181 ? -0.104 12.266 13.664 1 96.88 181 SER A N 1
ATOM 1400 C CA . SER A 1 181 ? 1.128 12.102 14.43 1 96.88 181 SER A CA 1
ATOM 1401 C C . SER A 1 181 ? 1.688 10.688 14.281 1 96.88 181 SER A C 1
ATOM 1403 O O . SER A 1 181 ? 2.865 10.453 14.562 1 96.88 181 SER A O 1
ATOM 1405 N N . ALA A 1 182 ? 0.876 9.812 13.828 1 93.81 182 ALA A N 1
ATOM 1406 C CA . ALA A 1 182 ? 1.297 8.438 13.57 1 93.81 182 ALA A CA 1
ATOM 1407 C C . ALA A 1 182 ? 2.201 8.367 12.344 1 93.81 182 ALA A C 1
ATOM 1409 O O . ALA A 1 182 ? 2.732 7.301 12.016 1 93.81 182 ALA A O 1
ATOM 1410 N N . ARG A 1 183 ? 2.441 9.453 11.68 1 96.19 183 ARG A N 1
ATOM 1411 C CA . ARG A 1 183 ? 3.43 9.57 10.609 1 96.19 183 ARG A CA 1
ATOM 1412 C C . ARG A 1 183 ? 4.641 10.383 11.07 1 96.19 183 ARG A C 1
ATOM 1414 O O . ARG A 1 183 ? 4.797 11.539 10.68 1 96.19 183 ARG A O 1
ATOM 1421 N N . PRO A 1 184 ? 5.5 9.75 11.758 1 96.75 184 PRO A N 1
ATOM 1422 C CA . PRO A 1 184 ? 6.594 10.477 12.398 1 96.75 184 PRO A CA 1
ATOM 1423 C C . PRO A 1 184 ? 7.691 10.875 11.422 1 96.75 184 PRO A C 1
ATOM 1425 O O . PRO A 1 184 ? 8.562 11.68 11.766 1 96.75 184 PRO A O 1
ATOM 1428 N N . LEU A 1 185 ? 7.641 10.453 10.148 1 95.56 185 LEU A N 1
ATOM 1429 C CA . LEU A 1 185 ? 8.82 10.578 9.297 1 95.56 185 LEU A CA 1
ATOM 1430 C C . LEU A 1 185 ? 8.57 11.539 8.141 1 95.56 185 LEU A C 1
ATOM 1432 O O . LEU A 1 185 ? 9.219 11.445 7.102 1 95.56 185 LEU A O 1
ATOM 1436 N N . VAL A 1 186 ? 7.656 12.383 8.305 1 96.69 186 VAL A N 1
ATOM 1437 C CA . VAL A 1 186 ? 7.391 13.359 7.25 1 96.69 186 VAL A CA 1
ATOM 1438 C C . VAL A 1 186 ? 8.602 14.273 7.074 1 96.69 186 VAL A C 1
ATOM 1440 O O . VAL A 1 186 ? 9.211 14.703 8.055 1 96.69 186 VAL A O 1
ATOM 1443 N N . LEU A 1 187 ? 8.922 14.523 5.809 1 95.25 187 LEU A N 1
ATOM 1444 C CA . LEU A 1 187 ? 10.078 15.352 5.504 1 95.25 187 LEU A CA 1
ATOM 1445 C C . LEU A 1 187 ? 9.688 16.828 5.41 1 95.25 187 LEU A C 1
ATOM 1447 O O . LEU A 1 187 ? 8.633 17.156 4.863 1 95.25 187 LEU A O 1
ATOM 1451 N N . GLU A 1 188 ? 10.633 17.625 5.852 1 96.94 188 GLU A N 1
ATOM 1452 C CA . GLU A 1 188 ? 10.422 19.078 5.773 1 96.94 188 GLU A CA 1
ATOM 1453 C C . GLU A 1 188 ? 10.18 19.516 4.336 1 96.94 188 GLU A C 1
ATOM 1455 O O . GLU A 1 188 ? 9.297 20.344 4.074 1 96.94 188 GLU A O 1
ATOM 1460 N N . GLY A 1 189 ? 10.969 18.953 3.461 1 96.62 189 GLY A N 1
ATOM 1461 C CA . GLY A 1 189 ? 10.812 19.297 2.057 1 96.62 189 GLY A CA 1
ATOM 1462 C C . GLY A 1 189 ? 9.438 18.969 1.511 1 96.62 189 GLY A C 1
ATOM 1463 O O . GLY A 1 189 ? 8.867 19.75 0.739 1 96.62 189 GLY A O 1
ATOM 1464 N N . ASP A 1 190 ? 8.914 17.891 1.889 1 97.25 190 ASP A N 1
ATOM 1465 C CA . ASP A 1 190 ? 7.578 17.5 1.45 1 97.25 190 ASP A CA 1
ATOM 1466 C C . ASP A 1 190 ? 6.508 18.422 2.023 1 97.25 190 ASP A C 1
ATOM 1468 O O . ASP A 1 190 ? 5.547 18.766 1.334 1 97.25 190 ASP A O 1
ATOM 1472 N N . ILE A 1 191 ? 6.668 18.859 3.262 1 98.31 191 ILE A N 1
ATOM 1473 C CA . ILE A 1 191 ? 5.727 19.781 3.902 1 98.31 191 ILE A CA 1
ATOM 1474 C C . ILE A 1 191 ? 5.703 21.109 3.152 1 98.31 191 ILE A C 1
ATOM 1476 O O . ILE A 1 191 ? 4.629 21.625 2.828 1 98.31 191 ILE A O 1
ATOM 1480 N N . LYS A 1 192 ? 6.824 21.609 2.861 1 97.94 192 LYS A N 1
ATOM 1481 C CA . LYS A 1 192 ? 6.914 22.891 2.184 1 97.94 192 LYS A CA 1
ATOM 1482 C C . LYS A 1 192 ? 6.258 22.844 0.808 1 97.94 192 LYS A C 1
ATOM 1484 O O . LYS A 1 192 ? 5.562 23.781 0.408 1 97.94 192 LYS A O 1
ATOM 1489 N N . LYS A 1 193 ? 6.457 21.734 0.142 1 97.94 193 LYS A N 1
ATOM 1490 C CA . LYS A 1 193 ? 5.855 21.578 -1.178 1 97.94 193 LYS A CA 1
ATOM 1491 C C . LYS A 1 193 ? 4.332 21.562 -1.094 1 97.94 193 LYS A C 1
ATOM 1493 O O . LYS A 1 193 ? 3.662 22.234 -1.881 1 97.94 193 LYS A O 1
ATOM 1498 N N . VAL A 1 194 ? 3.83 20.828 -0.146 1 98.44 194 VAL A N 1
ATOM 1499 C CA . VAL A 1 194 ? 2.379 20.703 -0.073 1 98.44 194 VAL A CA 1
ATOM 1500 C C . VAL A 1 194 ? 1.768 22 0.437 1 98.44 194 VAL A C 1
ATOM 1502 O O . VAL A 1 194 ? 0.666 22.375 0.031 1 98.44 194 VAL A O 1
ATOM 1505 N N . LEU A 1 195 ? 2.455 22.766 1.283 1 98.56 195 LEU A N 1
ATOM 1506 C CA . LEU A 1 195 ? 2.006 24.094 1.689 1 98.56 195 LEU A CA 1
ATOM 1507 C C . LEU A 1 195 ? 1.894 25.016 0.485 1 98.56 195 LEU A C 1
ATOM 1509 O O . LEU A 1 195 ? 0.886 25.719 0.32 1 98.56 195 LEU A O 1
ATOM 1513 N N . LYS A 1 196 ? 2.898 24.984 -0.317 1 98 196 LYS A N 1
ATOM 1514 C CA . LYS A 1 196 ? 2.922 25.828 -1.508 1 98 196 LYS A CA 1
ATOM 1515 C C . LYS A 1 196 ? 1.774 25.484 -2.451 1 98 196 LYS A C 1
ATOM 1517 O O . LYS A 1 196 ? 1.065 26.375 -2.93 1 98 196 LYS A O 1
ATOM 1522 N N . ASP A 1 197 ? 1.611 24.203 -2.676 1 97.94 197 ASP A N 1
ATOM 1523 C CA . ASP A 1 197 ? 0.556 23.75 -3.576 1 97.94 197 ASP A CA 1
ATOM 1524 C C . ASP A 1 197 ? -0.823 24.125 -3.039 1 97.94 197 ASP A C 1
ATOM 1526 O O . ASP A 1 197 ? -1.711 24.5 -3.807 1 97.94 197 ASP A O 1
ATOM 1530 N N . ALA A 1 198 ? -1.007 24.031 -1.769 1 98.12 198 ALA A N 1
ATOM 1531 C CA . ALA A 1 198 ? -2.285 24.391 -1.157 1 98.12 198 ALA A CA 1
ATOM 1532 C C . ALA A 1 198 ? -2.553 25.891 -1.283 1 98.12 198 ALA A C 1
ATOM 1534 O O . ALA A 1 198 ? -3.691 26.297 -1.509 1 98.12 198 ALA A O 1
ATOM 1535 N N . ARG A 1 199 ? -1.549 26.656 -1.059 1 97.56 199 ARG A N 1
ATOM 1536 C CA . ARG A 1 199 ? -1.695 28.094 -1.215 1 97.56 199 ARG A CA 1
ATOM 1537 C C . ARG A 1 199 ? -2.154 28.453 -2.625 1 97.56 199 ARG A C 1
ATOM 1539 O O . ARG A 1 199 ? -3.012 29.328 -2.807 1 97.56 199 ARG A O 1
ATOM 1546 N N . GLN A 1 200 ? -1.664 27.734 -3.582 1 96.62 200 GLN A N 1
ATOM 1547 C CA . GLN A 1 200 ? -1.949 28 -4.988 1 96.62 200 GLN A CA 1
ATOM 1548 C C . GLN A 1 200 ? -3.33 27.484 -5.379 1 96.62 200 GLN A C 1
ATOM 1550 O O . GLN A 1 200 ? -4.031 28.109 -6.176 1 96.62 200 GLN A O 1
ATOM 1555 N N . ASN A 1 201 ? -3.74 26.391 -4.766 1 96.81 201 ASN A N 1
ATOM 1556 C CA . ASN A 1 201 ? -4.918 25.703 -5.281 1 96.81 201 ASN A CA 1
ATOM 1557 C C . ASN A 1 201 ? -6.059 25.703 -4.266 1 96.81 201 ASN A C 1
ATOM 1559 O O . ASN A 1 201 ? -7.18 25.297 -4.582 1 96.81 201 ASN A O 1
ATOM 1563 N N . GLY A 1 202 ? -5.781 26.141 -3.059 1 97.19 202 GLY A N 1
ATOM 1564 C CA . GLY A 1 202 ? -6.777 26.141 -1.999 1 97.19 202 GLY A CA 1
ATOM 1565 C C . GLY A 1 202 ? -6.742 24.891 -1.139 1 97.19 202 GLY A C 1
ATOM 1566 O O . GLY A 1 202 ? -7.148 24.922 0.024 1 97.19 202 GLY A O 1
ATOM 1567 N N . ALA A 1 203 ? -6.371 23.828 -1.773 1 98.25 203 ALA A N 1
ATOM 1568 C CA . ALA A 1 203 ? -6.285 22.531 -1.09 1 98.25 203 ALA A CA 1
ATOM 1569 C C . ALA A 1 203 ? -5.262 21.625 -1.764 1 98.25 203 ALA A C 1
ATOM 1571 O O . ALA A 1 203 ? -5.172 21.578 -2.992 1 98.25 203 ALA A O 1
ATOM 1572 N N . ALA A 1 204 ? -4.52 20.953 -0.934 1 98.38 204 ALA A N 1
ATOM 1573 C CA . ALA A 1 204 ? -3.537 20 -1.433 1 98.38 204 ALA A CA 1
ATOM 1574 C C . ALA A 1 204 ? -3.305 18.875 -0.423 1 98.38 204 ALA A C 1
ATOM 1576 O O . ALA A 1 204 ? -3.529 19.047 0.776 1 98.38 204 ALA A O 1
ATOM 1577 N N . VAL A 1 205 ? -2.906 17.766 -0.948 1 98.44 205 VAL A N 1
ATOM 1578 C CA . VAL A 1 205 ? -2.684 16.594 -0.116 1 98.44 205 VAL A CA 1
ATOM 1579 C C . VAL A 1 205 ? -1.393 15.898 -0.541 1 98.44 205 VAL A C 1
ATOM 1581 O O . VAL A 1 205 ? -1.097 15.797 -1.734 1 98.44 205 VAL A O 1
ATOM 1584 N N . LEU A 1 206 ? -0.628 15.531 0.508 1 98.25 206 LEU A N 1
ATOM 1585 C CA . LEU A 1 206 ? 0.522 14.688 0.222 1 98.25 206 LEU A CA 1
ATOM 1586 C C . LEU A 1 206 ? 0.077 13.281 -0.189 1 98.25 206 LEU A C 1
ATOM 1588 O O . LEU A 1 206 ? -0.854 12.727 0.398 1 98.25 206 LEU A O 1
ATOM 1592 N N . GLY A 1 207 ? 0.688 12.773 -1.231 1 97.38 207 GLY A N 1
ATOM 1593 C CA . GLY A 1 207 ? 0.419 11.422 -1.699 1 97.38 207 GLY A CA 1
ATOM 1594 C C . GLY A 1 207 ? 1.56 10.836 -2.508 1 97.38 207 GLY A C 1
ATOM 1595 O O . GLY A 1 207 ? 2.486 11.547 -2.896 1 97.38 207 GLY A O 1
ATOM 1596 N N . VAL A 1 208 ? 1.512 9.484 -2.676 1 95 208 VAL A N 1
ATOM 1597 C CA . VAL A 1 208 ? 2.494 8.797 -3.51 1 95 208 VAL A CA 1
ATOM 1598 C C . VAL A 1 208 ? 1.779 7.898 -4.52 1 95 208 VAL A C 1
ATOM 1600 O O . VAL A 1 208 ? 0.688 7.395 -4.246 1 95 208 VAL A O 1
ATOM 1603 N N . PRO A 1 209 ? 2.391 7.73 -5.668 1 94.31 209 PRO A N 1
ATOM 1604 C CA . PRO A 1 209 ? 1.812 6.773 -6.609 1 94.31 209 PRO A CA 1
ATOM 1605 C C . PRO A 1 209 ? 1.67 5.371 -6.02 1 94.31 209 PRO A C 1
ATOM 1607 O O . PRO A 1 209 ? 2.541 4.926 -5.27 1 94.31 209 PRO A O 1
ATOM 1610 N N . VAL A 1 210 ? 0.567 4.754 -6.336 1 92.38 210 VAL A N 1
ATOM 1611 C CA . VAL A 1 210 ? 0.356 3.379 -5.898 1 92.38 210 VAL A CA 1
ATOM 1612 C C . VAL A 1 210 ? 1.326 2.451 -6.629 1 92.38 210 VAL A C 1
ATOM 1614 O O . VAL A 1 210 ? 1.539 2.59 -7.836 1 92.38 210 VAL A O 1
ATOM 1617 N N . LYS A 1 211 ? 1.87 1.512 -5.902 1 83.56 211 LYS A N 1
ATOM 1618 C CA . LYS A 1 211 ? 2.803 0.561 -6.5 1 83.56 211 LYS A CA 1
ATOM 1619 C C . LYS A 1 211 ? 2.115 -0.766 -6.805 1 83.56 211 LYS A C 1
ATOM 1621 O O . LYS A 1 211 ? 2.402 -1.399 -7.824 1 83.56 211 LYS A O 1
ATOM 1626 N N . ALA A 1 212 ? 1.259 -1.113 -6.016 1 87.88 212 ALA A N 1
ATOM 1627 C CA . ALA A 1 212 ? 0.586 -2.404 -6.133 1 87.88 212 ALA A CA 1
ATOM 1628 C C . ALA A 1 212 ? -0.497 -2.365 -7.207 1 87.88 212 ALA A C 1
ATOM 1630 O O . ALA A 1 212 ? -1.03 -1.298 -7.52 1 87.88 212 ALA A O 1
ATOM 1631 N N . THR A 1 213 ? -0.729 -3.543 -7.789 1 91.56 213 THR A N 1
ATOM 1632 C CA . THR A 1 213 ? -1.92 -3.676 -8.625 1 91.56 213 THR A CA 1
ATOM 1633 C C . THR A 1 213 ? -3.184 -3.65 -7.766 1 91.56 213 THR A C 1
ATOM 1635 O O . THR A 1 213 ? -3.311 -4.426 -6.816 1 91.56 213 THR A O 1
ATOM 1638 N N . ILE A 1 214 ? -4.055 -2.691 -8.07 1 95.31 214 ILE A N 1
ATOM 1639 C CA . ILE A 1 214 ? -5.297 -2.543 -7.32 1 95.31 214 ILE A CA 1
ATOM 1640 C C . ILE A 1 214 ? -6.477 -2.98 -8.188 1 95.31 214 ILE A C 1
ATOM 1642 O O . ILE A 1 214 ? -6.586 -2.574 -9.352 1 95.31 214 ILE A O 1
ATOM 1646 N N . LYS A 1 215 ? -7.309 -3.826 -7.641 1 95.19 215 LYS A N 1
ATOM 1647 C CA . LYS A 1 215 ? -8.539 -4.246 -8.297 1 95.19 215 LYS A CA 1
ATOM 1648 C C . LYS A 1 215 ? -9.766 -3.893 -7.453 1 95.19 215 LYS A C 1
ATOM 1650 O O . LYS A 1 215 ? -9.688 -3.863 -6.223 1 95.19 215 LYS A O 1
ATOM 1655 N N . GLU A 1 216 ? -10.812 -3.529 -8.109 1 95.56 216 GLU A N 1
ATOM 1656 C CA . GLU A 1 216 ? -12.117 -3.371 -7.469 1 95.56 216 GLU A CA 1
ATOM 1657 C C . GLU A 1 216 ? -12.914 -4.672 -7.508 1 95.56 216 GLU A C 1
ATOM 1659 O O . GLU A 1 216 ? -13.023 -5.309 -8.562 1 95.56 216 GLU A O 1
ATOM 1664 N N . ALA A 1 217 ? -13.445 -5.039 -6.398 1 96.19 217 ALA A N 1
ATOM 1665 C CA . ALA A 1 217 ? -14.227 -6.27 -6.309 1 96.19 217 ALA A CA 1
ATOM 1666 C C . ALA A 1 217 ? -15.625 -5.992 -5.766 1 96.19 217 ALA A C 1
ATOM 1668 O O . ALA A 1 217 ? -15.844 -4.988 -5.082 1 96.19 217 ALA A O 1
ATOM 1669 N N . ASN A 1 218 ? -16.547 -6.84 -6.105 1 94.25 218 ASN A N 1
ATOM 1670 C CA . ASN A 1 218 ? -17.875 -6.75 -5.523 1 94.25 218 ASN A CA 1
ATOM 1671 C C . ASN A 1 218 ? -17.938 -7.418 -4.152 1 94.25 218 ASN A C 1
ATOM 1673 O O . ASN A 1 218 ? -16.922 -7.867 -3.631 1 94.25 218 ASN A O 1
ATOM 1677 N N . ASN A 1 219 ? -19.078 -7.473 -3.531 1 91.5 219 ASN A N 1
ATOM 1678 C CA . ASN A 1 219 ? -19.25 -7.988 -2.176 1 91.5 219 ASN A CA 1
ATOM 1679 C C . ASN A 1 219 ? -18.953 -9.484 -2.105 1 91.5 219 ASN A C 1
ATOM 1681 O O . ASN A 1 219 ? -18.688 -10.023 -1.03 1 91.5 219 ASN A O 1
ATOM 1685 N N . ASP A 1 220 ? -19 -10.18 -3.254 1 93.5 220 ASP A N 1
ATOM 1686 C CA . ASP A 1 220 ? -18.75 -11.609 -3.303 1 93.5 220 ASP A CA 1
ATOM 1687 C C . ASP A 1 220 ? -17.281 -11.898 -3.615 1 93.5 220 ASP A C 1
ATOM 1689 O O . ASP A 1 220 ? -16.922 -13.039 -3.906 1 93.5 220 ASP A O 1
ATOM 1693 N N . ARG A 1 221 ? -16.438 -10.859 -3.734 1 94.38 221 ARG A N 1
ATOM 1694 C CA . ARG A 1 221 ? -14.984 -10.953 -3.9 1 94.38 221 ARG A CA 1
ATOM 1695 C C . ARG A 1 221 ? -14.625 -11.352 -5.324 1 94.38 221 ARG A C 1
ATOM 1697 O O . ARG A 1 221 ? -13.602 -12.008 -5.551 1 94.38 221 ARG A O 1
ATOM 1704 N N . PHE A 1 222 ? -15.539 -11.102 -6.195 1 95.62 222 PHE A N 1
ATOM 1705 C CA . PHE A 1 222 ? -15.18 -11.242 -7.602 1 95.62 222 PHE A CA 1
ATOM 1706 C C . PHE A 1 222 ? -14.703 -9.914 -8.172 1 95.62 222 PHE A C 1
ATOM 1708 O O . PHE A 1 222 ? -15.305 -8.867 -7.914 1 95.62 222 PHE A O 1
ATOM 1715 N N . VAL A 1 223 ? -13.656 -10.016 -8.969 1 94.12 223 VAL A N 1
ATOM 1716 C CA . VAL A 1 223 ? -13.062 -8.828 -9.562 1 94.12 223 VAL A CA 1
ATOM 1717 C C . VAL A 1 223 ? -14.055 -8.18 -10.531 1 94.12 223 VAL A C 1
ATOM 1719 O O . VAL A 1 223 ? -14.617 -8.852 -11.391 1 94.12 223 VAL A O 1
ATOM 1722 N N . GLN A 1 224 ? -14.234 -6.836 -10.352 1 92.44 224 GLN A N 1
ATOM 1723 C CA . GLN A 1 224 ? -15.078 -6.074 -11.258 1 92.44 224 GLN A CA 1
ATOM 1724 C C . GLN A 1 224 ? -14.242 -5.34 -12.305 1 92.44 224 GLN A C 1
ATOM 1726 O O . GLN A 1 224 ? -14.617 -5.281 -13.477 1 92.44 224 GLN A O 1
ATOM 1731 N N . ARG A 1 225 ? -13.188 -4.836 -11.836 1 89.94 225 ARG A N 1
ATOM 1732 C CA . ARG A 1 225 ? -12.281 -4.18 -12.773 1 89.94 225 ARG A CA 1
ATOM 1733 C C . ARG A 1 225 ? -10.898 -3.986 -12.164 1 89.94 225 ARG A C 1
ATOM 1735 O O . ARG A 1 225 ? -10.758 -3.934 -10.938 1 89.94 225 ARG A O 1
ATOM 1742 N N . THR A 1 226 ? -9.945 -3.984 -13.07 1 90.75 226 THR A N 1
ATOM 1743 C CA . THR A 1 226 ? -8.578 -3.6 -12.719 1 90.75 226 THR A CA 1
ATOM 1744 C C . THR A 1 226 ? -8.359 -2.111 -12.969 1 90.75 226 THR A C 1
ATOM 1746 O O . THR A 1 226 ? -8.617 -1.618 -14.07 1 90.75 226 THR A O 1
ATOM 1749 N N . LEU A 1 227 ? -7.934 -1.449 -11.945 1 92.62 227 LEU A N 1
ATOM 1750 C CA . LEU A 1 227 ? -7.781 -0.002 -12.055 1 92.62 227 LEU A CA 1
ATOM 1751 C C . LEU A 1 227 ? -6.434 0.358 -12.672 1 92.62 227 LEU A C 1
ATOM 1753 O O . LEU A 1 227 ? -5.453 -0.37 -12.5 1 92.62 227 LEU A O 1
ATOM 1757 N N . ASP A 1 228 ? -6.441 1.477 -13.367 1 91.94 228 ASP A N 1
ATOM 1758 C CA . ASP A 1 228 ? -5.203 1.944 -13.984 1 91.94 228 ASP A CA 1
ATOM 1759 C C . ASP A 1 228 ? -4.25 2.514 -12.938 1 91.94 228 ASP A C 1
ATOM 1761 O O . ASP A 1 228 ? -4.438 3.635 -12.461 1 91.94 228 ASP A O 1
ATOM 1765 N N . ARG A 1 229 ? -3.275 1.791 -12.695 1 90.31 229 ARG A N 1
ATOM 1766 C CA . ARG A 1 229 ? -2.348 2.102 -11.617 1 90.31 229 ARG A CA 1
ATOM 1767 C C . ARG A 1 229 ? -1.707 3.471 -11.82 1 90.31 229 ARG A C 1
ATOM 1769 O O . ARG A 1 229 ? -1.381 4.16 -10.852 1 90.31 229 ARG A O 1
ATOM 1776 N N . LYS A 1 230 ? -1.547 3.879 -13.031 1 90.69 230 LYS A N 1
ATOM 1777 C CA . LYS A 1 230 ? -0.863 5.125 -13.359 1 90.69 230 LYS A CA 1
ATOM 1778 C C . LYS A 1 230 ? -1.644 6.332 -12.844 1 90.69 230 LYS A C 1
ATOM 1780 O O . LYS A 1 230 ? -1.091 7.426 -12.719 1 90.69 230 LYS A O 1
ATOM 1785 N N . THR A 1 231 ? -2.867 6.176 -12.523 1 95.12 231 THR A N 1
ATOM 1786 C CA . THR A 1 231 ? -3.721 7.281 -12.109 1 95.12 231 THR A CA 1
ATOM 1787 C C . THR A 1 231 ? -3.975 7.227 -10.602 1 95.12 231 THR A C 1
ATOM 1789 O O . THR A 1 231 ? -4.664 8.086 -10.055 1 95.12 231 THR A O 1
ATOM 1792 N N . LEU A 1 232 ? -3.48 6.219 -9.953 1 96.06 232 LEU A N 1
ATOM 1793 C CA . LEU A 1 232 ? -3.859 5.973 -8.57 1 96.06 232 LEU A CA 1
ATOM 1794 C C . LEU A 1 232 ? -2.791 6.492 -7.613 1 96.06 232 LEU A C 1
ATOM 1796 O O . LEU A 1 232 ? -1.596 6.305 -7.848 1 96.06 232 LEU A O 1
ATOM 1800 N N . TRP A 1 233 ? -3.32 7.137 -6.578 1 96.19 233 TRP A N 1
ATOM 1801 C CA . TRP A 1 233 ? -2.447 7.711 -5.562 1 96.19 233 TRP A CA 1
ATOM 1802 C C . TRP A 1 233 ? -2.875 7.273 -4.164 1 96.19 233 TRP A C 1
ATOM 1804 O O . TRP A 1 233 ? -4.066 7.234 -3.857 1 96.19 233 TRP A O 1
ATOM 1814 N N . GLU A 1 234 ? -1.879 6.949 -3.371 1 95.62 234 GLU A N 1
ATOM 1815 C CA . GLU A 1 234 ? -2.104 6.719 -1.948 1 95.62 234 GLU A CA 1
ATOM 1816 C C . GLU A 1 234 ? -1.988 8.016 -1.154 1 95.62 234 GLU A C 1
ATOM 1818 O O . GLU A 1 234 ? -0.983 8.727 -1.253 1 95.62 234 GLU A O 1
ATOM 1823 N N . MET A 1 235 ? -2.945 8.273 -0.361 1 96.62 235 MET A N 1
ATOM 1824 C CA . MET A 1 235 ? -2.959 9.531 0.381 1 96.62 235 MET A CA 1
ATOM 1825 C C . MET A 1 235 ? -2.133 9.414 1.658 1 96.62 235 MET A C 1
ATOM 1827 O O . MET A 1 235 ? -2.125 8.367 2.307 1 96.62 235 MET A O 1
ATOM 1831 N N . GLN A 1 236 ? -1.476 10.438 1.904 1 97.19 236 GLN A N 1
ATOM 1832 C CA . GLN A 1 236 ? -0.72 10.641 3.137 1 97.19 236 GLN A CA 1
ATOM 1833 C C . GLN A 1 236 ? -1.142 11.922 3.838 1 97.19 236 GLN A C 1
ATOM 1835 O O . GLN A 1 236 ? -2.154 12.531 3.482 1 97.19 236 GLN A O 1
ATOM 1840 N N . THR A 1 237 ? -0.626 12.148 4.918 1 98.19 237 THR A N 1
ATOM 1841 C CA . THR A 1 237 ? -0.634 13.461 5.551 1 98.19 237 THR A CA 1
ATOM 1842 C C . THR A 1 237 ? 0.778 14.039 5.617 1 98.19 237 THR A C 1
ATOM 1844 O O . THR A 1 237 ? 1.758 13.289 5.66 1 98.19 237 THR A O 1
ATOM 1847 N N . PRO A 1 238 ? 0.812 15.391 5.52 1 98.56 238 PRO A N 1
ATOM 1848 C CA . PRO A 1 238 ? -0.206 16.406 5.816 1 98.56 238 PRO A CA 1
ATOM 1849 C C . PRO A 1 238 ? -1.153 16.656 4.645 1 98.56 238 PRO A C 1
ATOM 1851 O O . PRO A 1 238 ? -0.819 16.344 3.5 1 98.56 238 PRO A O 1
ATOM 1854 N N . GLN A 1 239 ? -2.26 17.047 4.992 1 98.75 239 GLN A N 1
ATOM 1855 C CA . GLN A 1 239 ? -3.248 17.625 4.09 1 98.75 239 GLN A CA 1
ATOM 1856 C C . GLN A 1 239 ? -3.512 19.094 4.438 1 98.75 239 GLN A C 1
ATOM 1858 O O . GLN A 1 239 ? -3.791 19.422 5.59 1 98.75 239 GLN A O 1
ATOM 1863 N N . VAL A 1 240 ? -3.377 19.938 3.469 1 98.81 240 VAL A N 1
ATOM 1864 C CA . VAL A 1 240 ? -3.359 21.375 3.713 1 98.81 240 VAL A CA 1
ATOM 1865 C C . VAL A 1 240 ? -4.512 22.047 2.965 1 98.81 240 VAL A C 1
ATOM 1867 O O . VAL A 1 240 ? -4.711 21.797 1.772 1 98.81 240 VAL A O 1
ATOM 1870 N N . ILE A 1 241 ? -5.227 22.891 3.682 1 98.56 241 ILE A N 1
ATOM 1871 C CA . ILE A 1 241 ? -6.438 23.5 3.137 1 98.56 241 ILE A CA 1
ATOM 1872 C C . ILE A 1 241 ? -6.578 24.922 3.654 1 98.56 241 ILE A C 1
ATOM 1874 O O . ILE A 1 241 ? -6.227 25.219 4.801 1 98.56 241 ILE A O 1
ATOM 1878 N N . VAL A 1 242 ? -7.086 25.781 2.836 1 98.25 242 VAL A N 1
ATOM 1879 C CA . VAL A 1 242 ? -7.508 27.094 3.312 1 98.25 242 VAL A CA 1
ATOM 1880 C C . VAL A 1 242 ? -8.578 26.938 4.387 1 98.25 242 VAL A C 1
ATOM 1882 O O . VAL A 1 242 ? -9.57 26.219 4.184 1 98.25 242 VAL A O 1
ATOM 1885 N N . PRO A 1 243 ? -8.398 27.578 5.516 1 98.25 243 PRO A N 1
ATOM 1886 C CA . PRO A 1 243 ? -9.289 27.344 6.656 1 98.25 243 PRO A CA 1
ATOM 1887 C C . PRO A 1 243 ? -10.758 27.609 6.32 1 98.25 243 PRO A C 1
ATOM 1889 O O . PRO A 1 243 ? -11.633 26.828 6.688 1 98.25 243 PRO A O 1
ATOM 1892 N N . GLU A 1 244 ? -11.047 28.656 5.641 1 97.38 244 GLU A N 1
ATOM 1893 C CA . GLU A 1 244 ? -12.43 28.984 5.297 1 97.38 244 GLU A CA 1
ATOM 1894 C C . GLU A 1 244 ? -13.062 27.891 4.441 1 97.38 244 GLU A C 1
ATOM 1896 O O . GLU A 1 244 ? -14.227 27.531 4.637 1 97.38 244 GLU A O 1
ATOM 1901 N N . LEU A 1 245 ? -12.297 27.438 3.531 1 97 245 LEU A N 1
ATOM 1902 C CA . LEU A 1 245 ? -12.758 26.359 2.67 1 97 245 LEU A CA 1
ATOM 1903 C C . LEU A 1 245 ? -13.07 25.109 3.488 1 97 245 LEU A C 1
ATOM 1905 O O . LEU A 1 245 ? -14.094 24.453 3.268 1 97 245 LEU A O 1
ATOM 1909 N N . LEU A 1 246 ? -12.203 24.734 4.418 1 97.69 246 LEU A N 1
ATOM 1910 C CA . LEU A 1 246 ? -12.406 23.562 5.266 1 97.69 246 LEU A CA 1
ATOM 1911 C C . LEU A 1 246 ? -13.633 23.734 6.152 1 97.69 246 LEU A C 1
ATOM 1913 O O . LEU A 1 246 ? -14.406 22.797 6.344 1 97.69 246 LEU A O 1
ATOM 1917 N N . ARG A 1 247 ? -13.867 24.938 6.676 1 97.25 247 ARG A N 1
ATOM 1918 C CA . ARG A 1 247 ? -15.047 25.219 7.496 1 97.25 247 ARG A CA 1
ATOM 1919 C C . ARG A 1 247 ? -16.328 25.031 6.695 1 97.25 247 ARG A C 1
ATOM 1921 O O . ARG A 1 247 ? -17.281 24.406 7.176 1 97.25 247 ARG A O 1
ATOM 1928 N N . LYS A 1 248 ? -16.297 25.562 5.52 1 96.62 248 LYS A N 1
ATOM 1929 C CA . LYS A 1 248 ? -17.453 25.375 4.641 1 96.62 248 LYS A CA 1
ATOM 1930 C C . LYS A 1 248 ? -17.703 23.891 4.355 1 96.62 248 LYS A C 1
ATOM 1932 O O . LYS A 1 248 ? -18.844 23.438 4.324 1 96.62 248 LYS A O 1
ATOM 1937 N N . GLY A 1 249 ? -16.609 23.234 4.129 1 95.94 249 GLY A N 1
ATOM 1938 C CA . GLY A 1 249 ? -16.719 21.797 3.896 1 95.94 249 GLY A CA 1
ATOM 1939 C C . GLY A 1 249 ? -17.328 21.047 5.07 1 95.94 249 GLY A C 1
ATOM 1940 O O . GLY A 1 249 ? -18.203 20.203 4.891 1 95.94 249 GLY A O 1
ATOM 1941 N N . PHE A 1 250 ? -16.875 21.359 6.246 1 95.88 250 PHE A N 1
ATOM 1942 C CA . PHE A 1 250 ? -17.391 20.719 7.449 1 95.88 250 PHE A CA 1
ATOM 1943 C C . PHE A 1 250 ? -18.859 21.031 7.645 1 95.88 250 PHE A C 1
ATOM 1945 O O . PHE A 1 250 ? -19.625 20.188 8.109 1 95.88 250 PHE A O 1
ATOM 1952 N N . GLU A 1 251 ? -19.219 22.25 7.387 1 95.5 251 GLU A N 1
ATOM 1953 C CA . GLU A 1 251 ? -20.641 22.594 7.465 1 95.5 251 GLU A CA 1
ATOM 1954 C C . GLU A 1 251 ? -21.484 21.672 6.594 1 95.5 251 GLU A C 1
ATOM 1956 O O . GLU A 1 251 ? -22.5 21.141 7.047 1 95.5 251 GLU A O 1
ATOM 1961 N N . LEU A 1 252 ? -21.047 21.422 5.402 1 93.94 252 LEU A N 1
ATOM 1962 C CA . LEU A 1 252 ? -21.75 20.562 4.461 1 93.94 252 LEU A CA 1
ATOM 1963 C C . LEU A 1 252 ? -21.766 19.109 4.945 1 93.94 252 LEU A C 1
ATOM 1965 O O . LEU A 1 252 ? -22.812 18.469 4.977 1 93.94 252 LEU A O 1
ATOM 1969 N N . VAL A 1 253 ? -20.594 18.641 5.324 1 92.25 253 VAL A N 1
ATOM 1970 C CA . VAL A 1 253 ? -20.438 17.25 5.738 1 92.25 253 VAL A CA 1
ATOM 1971 C C . VAL A 1 253 ? -21.281 16.969 6.977 1 92.25 253 VAL A C 1
ATOM 1973 O O . VAL A 1 253 ? -21.922 15.922 7.09 1 92.25 253 VAL A O 1
ATOM 1976 N N . ASN A 1 254 ? -21.328 17.938 7.898 1 90.94 254 ASN A N 1
ATOM 1977 C CA . ASN A 1 254 ? -22.125 17.781 9.117 1 90.94 254 ASN A CA 1
ATOM 1978 C C . ASN A 1 254 ? -23.625 17.844 8.82 1 90.94 254 ASN A C 1
ATOM 1980 O O . ASN A 1 254 ? -24.391 17.062 9.367 1 90.94 254 ASN A O 1
ATOM 1984 N N . ARG A 1 255 ? -23.953 18.688 8.016 1 93 255 ARG A N 1
ATOM 1985 C CA . ARG A 1 255 ? -25.359 18.859 7.66 1 93 255 ARG A CA 1
ATOM 1986 C C . ARG A 1 255 ? -25.906 17.609 6.973 1 93 255 ARG A C 1
ATOM 1988 O O . ARG A 1 255 ? -27.031 17.188 7.254 1 93 255 ARG A O 1
ATOM 1995 N N . GLU A 1 256 ? -25.078 16.969 6.164 1 93.44 256 GLU A N 1
ATOM 1996 C CA . GLU A 1 256 ? -25.531 15.836 5.359 1 93.44 256 GLU A CA 1
ATOM 1997 C C . GLU A 1 256 ? -25.156 14.508 6.016 1 93.44 256 GLU A C 1
ATOM 1999 O O . GLU A 1 256 ? -25.5 13.438 5.504 1 93.44 256 GLU A O 1
ATOM 2004 N N . GLY A 1 257 ? -24.406 14.586 7.102 1 90.38 257 GLY A N 1
ATOM 2005 C CA . GLY A 1 257 ? -24.016 13.375 7.801 1 90.38 257 GLY A CA 1
ATOM 2006 C C . GLY A 1 257 ? -23.094 12.492 6.992 1 90.38 257 GLY A C 1
ATOM 2007 O O . GLY A 1 257 ? -23.234 11.273 6.988 1 90.38 257 GLY A O 1
ATOM 2008 N N . LEU A 1 258 ? -22.203 13.094 6.227 1 87.94 258 LEU A N 1
ATOM 2009 C CA . LEU A 1 258 ? -21.312 12.367 5.344 1 87.94 258 LEU A CA 1
ATOM 2010 C C . LEU A 1 258 ? -20.094 11.844 6.105 1 87.94 258 LEU A C 1
ATOM 2012 O O . LEU A 1 258 ? -19.547 12.547 6.965 1 87.94 258 LEU A O 1
ATOM 2016 N N . GLU A 1 259 ? -19.719 10.578 5.832 1 85.06 259 GLU A N 1
ATOM 2017 C CA . GLU A 1 259 ? -18.484 10.023 6.348 1 85.06 259 GLU A CA 1
ATOM 2018 C C . GLU A 1 259 ? -17.359 10.141 5.32 1 85.06 259 GLU A C 1
ATOM 2020 O O . GLU A 1 259 ? -17.531 9.766 4.156 1 85.06 259 GLU A O 1
ATOM 2025 N N . VAL A 1 260 ? -16.219 10.703 5.84 1 85.88 260 VAL A N 1
ATOM 2026 C CA . VAL A 1 260 ? -15.102 10.906 4.918 1 85.88 260 VAL A CA 1
ATOM 2027 C C . VAL A 1 260 ? -13.883 10.133 5.414 1 85.88 260 VAL A C 1
ATOM 2029 O O . VAL A 1 260 ? -13.758 9.852 6.609 1 85.88 260 VAL A O 1
ATOM 2032 N N . THR A 1 261 ? -12.953 9.75 4.473 1 81.75 261 THR A N 1
ATOM 2033 C CA . THR A 1 261 ? -11.789 8.945 4.824 1 81.75 261 THR A CA 1
ATOM 2034 C C . THR A 1 261 ? -10.57 9.828 5.066 1 81.75 261 THR A C 1
ATOM 2036 O O . THR A 1 261 ? -9.586 9.398 5.676 1 81.75 261 THR A O 1
ATOM 2039 N N . ASP A 1 262 ? -10.617 11 4.434 1 90.06 262 ASP A N 1
ATOM 2040 C CA . ASP A 1 262 ? -9.523 11.938 4.656 1 90.06 262 ASP A CA 1
ATOM 2041 C C . ASP A 1 262 ? -10.016 13.375 4.59 1 90.06 262 ASP A C 1
ATOM 2043 O O . ASP A 1 262 ? -11.18 13.633 4.273 1 90.06 262 ASP A O 1
ATOM 2047 N N . ASP A 1 263 ? -9.164 14.25 4.922 1 92.88 263 ASP A N 1
ATOM 2048 C CA . ASP A 1 263 ? -9.547 15.641 5.156 1 92.88 263 ASP A CA 1
ATOM 2049 C C . ASP A 1 263 ? -9.914 16.328 3.846 1 92.88 263 ASP A C 1
ATOM 2051 O O . ASP A 1 263 ? -10.898 17.078 3.783 1 92.88 263 ASP A O 1
ATOM 2055 N N . VAL A 1 264 ? -9.18 16.125 2.83 1 93.31 264 VAL A N 1
ATOM 2056 C CA . VAL A 1 264 ? -9.414 16.828 1.581 1 93.31 264 VAL A CA 1
ATOM 2057 C C . VAL A 1 264 ? -10.711 16.344 0.938 1 93.31 264 VAL A C 1
ATOM 2059 O O . VAL A 1 264 ? -11.289 17.031 0.095 1 93.31 264 VAL A O 1
ATOM 2062 N N . SER A 1 265 ? -11.156 15.164 1.331 1 93.12 265 SER A N 1
ATOM 2063 C CA . SER A 1 265 ? -12.445 14.688 0.839 1 93.12 265 SER A CA 1
ATOM 2064 C C . SER A 1 265 ? -13.578 15.617 1.262 1 93.12 265 SER A C 1
ATOM 2066 O O . SER A 1 265 ? -14.594 15.727 0.568 1 93.12 265 SER A O 1
ATOM 2068 N N . ILE A 1 266 ? -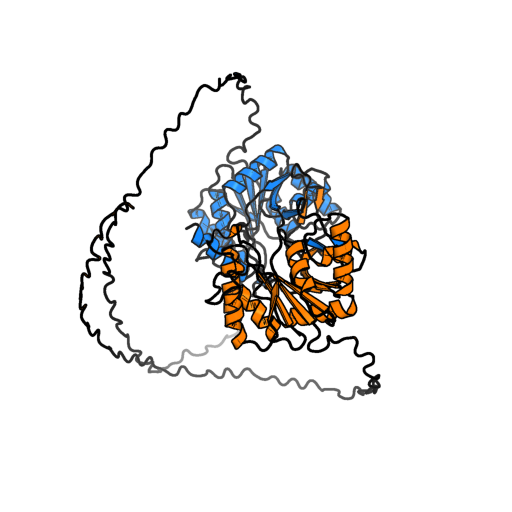13.438 16.266 2.406 1 92.56 266 ILE A N 1
ATOM 2069 C CA . ILE A 1 266 ? -14.414 17.234 2.895 1 92.56 266 ILE A CA 1
ATOM 2070 C C . ILE A 1 266 ? -14.57 18.359 1.881 1 92.56 266 ILE A C 1
ATOM 2072 O O . ILE A 1 266 ? -15.695 18.781 1.577 1 92.56 266 ILE A O 1
ATOM 2076 N N . VAL A 1 267 ? -13.461 18.766 1.333 1 93.19 267 VAL A N 1
ATOM 2077 C CA . VAL A 1 267 ? -13.477 19.891 0.396 1 93.19 267 VAL A CA 1
ATOM 2078 C C . VAL A 1 267 ? -13.914 19.406 -0.982 1 93.19 267 VAL A C 1
ATOM 2080 O O . VAL A 1 267 ? -14.5 20.156 -1.758 1 93.19 267 VAL A O 1
ATOM 2083 N N . GLU A 1 268 ? -13.633 18.141 -1.299 1 92.44 268 GLU A N 1
ATOM 2084 C CA . GLU A 1 268 ? -14.102 17.562 -2.553 1 92.44 268 GLU A CA 1
ATOM 2085 C C . GLU A 1 268 ? -15.617 17.609 -2.652 1 92.44 268 GLU A C 1
ATOM 2087 O O . GLU A 1 268 ? -16.172 17.766 -3.742 1 92.44 268 GLU A O 1
ATOM 2092 N N . HIS A 1 269 ? -16.281 17.484 -1.581 1 90.88 269 HIS A N 1
ATOM 2093 C CA . HIS A 1 269 ? -17.734 17.531 -1.566 1 90.88 269 HIS A CA 1
ATOM 2094 C C . HIS A 1 269 ? -18.25 18.906 -1.961 1 90.88 269 HIS A C 1
ATOM 2096 O O . HIS A 1 269 ? -19.406 19.047 -2.365 1 90.88 269 HIS A O 1
ATOM 2102 N N . LEU A 1 270 ? -17.438 19.922 -1.8 1 92.5 270 LEU A N 1
ATOM 2103 C CA . LEU A 1 270 ? -17.766 21.266 -2.252 1 92.5 270 LEU A CA 1
ATOM 2104 C C . LEU A 1 270 ? -17.453 21.438 -3.736 1 92.5 270 LEU A C 1
ATOM 2106 O O . LEU A 1 270 ? -17.594 22.531 -4.285 1 92.5 270 LEU A O 1
ATOM 2110 N N . LYS A 1 271 ? -16.953 20.344 -4.379 1 91.88 271 LYS A N 1
ATOM 2111 C CA . LYS A 1 271 ? -16.562 20.328 -5.785 1 91.88 271 LYS A CA 1
ATOM 2112 C C . LYS A 1 271 ? -15.336 21.219 -6.012 1 91.88 271 LYS A C 1
ATOM 2114 O O . LYS A 1 271 ? -15.172 21.797 -7.086 1 91.88 271 LYS A O 1
ATOM 2119 N N . HIS A 1 272 ? -14.648 21.438 -4.969 1 94 272 HIS A N 1
ATOM 2120 C CA . HIS A 1 272 ? -13.367 22.125 -5.09 1 94 272 HIS A CA 1
ATOM 2121 C C . HIS A 1 272 ? -12.25 21.156 -5.477 1 94 272 HIS A C 1
ATOM 2123 O O . HIS A 1 272 ? -12.18 20.047 -4.949 1 94 272 HIS A O 1
ATOM 2129 N N . SER A 1 273 ? -11.383 21.562 -6.34 1 95 273 SER A N 1
ATOM 2130 C CA . SER A 1 273 ? -10.273 20.734 -6.797 1 95 273 SER A CA 1
ATOM 2131 C C . SER A 1 273 ? -9.211 20.578 -5.715 1 95 273 SER A C 1
ATOM 2133 O O . SER A 1 273 ? -8.93 21.531 -4.977 1 95 273 SER A O 1
ATOM 2135 N N . VAL A 1 274 ? -8.695 19.438 -5.656 1 97.38 274 VAL A N 1
ATOM 2136 C CA . VAL A 1 274 ? -7.617 19.156 -4.719 1 97.38 274 VAL A CA 1
ATOM 2137 C C . VAL A 1 274 ? -6.371 18.719 -5.488 1 97.38 274 VAL A C 1
ATOM 2139 O O . VAL A 1 274 ? -6.434 17.844 -6.352 1 97.38 274 VAL A O 1
ATOM 2142 N N . PHE A 1 275 ? -5.285 19.375 -5.184 1 98 275 PHE A N 1
ATOM 2143 C CA . PHE A 1 275 ? -4.023 19.047 -5.836 1 98 275 PHE A CA 1
ATOM 2144 C C . PHE A 1 275 ? -3.271 17.984 -5.047 1 98 275 PHE A C 1
ATOM 2146 O O . PHE A 1 275 ? -3.232 18.031 -3.814 1 98 275 PHE A O 1
ATOM 2153 N N . ILE A 1 276 ? -2.664 16.969 -5.711 1 98.06 276 ILE A N 1
ATOM 2154 C CA . ILE A 1 276 ? -1.834 15.961 -5.059 1 98.06 276 ILE A CA 1
ATOM 2155 C C . ILE A 1 276 ? -0.362 16.344 -5.172 1 98.06 276 ILE A C 1
ATOM 2157 O O . ILE A 1 276 ? 0.178 16.438 -6.277 1 98.06 276 ILE A O 1
ATOM 2161 N N . THR A 1 277 ? 0.199 16.594 -4.07 1 98.38 277 THR A N 1
ATOM 2162 C CA . THR A 1 277 ? 1.636 16.828 -3.996 1 98.38 277 THR A CA 1
ATOM 2163 C C . THR A 1 277 ? 2.391 15.523 -3.775 1 98.38 277 THR A C 1
ATOM 2165 O O . THR A 1 277 ? 2.117 14.797 -2.818 1 98.38 277 THR A O 1
ATOM 2168 N N . GLU A 1 278 ? 3.311 15.211 -4.645 1 96.88 278 GLU A N 1
ATOM 2169 C CA . GLU A 1 278 ? 4.059 13.961 -4.504 1 96.88 278 GLU A CA 1
ATOM 2170 C C . GLU A 1 278 ? 4.961 14 -3.271 1 96.88 278 GLU A C 1
ATOM 2172 O O . GLU A 1 278 ? 5.781 14.906 -3.123 1 96.88 278 GLU A O 1
ATOM 2177 N N . GLY A 1 279 ? 4.684 13.055 -2.377 1 96.38 279 GLY A N 1
ATOM 2178 C CA . GLY A 1 279 ? 5.492 12.906 -1.178 1 96.38 279 GLY A CA 1
ATOM 2179 C C . GLY A 1 279 ? 6.504 11.781 -1.276 1 96.38 279 GLY A C 1
ATOM 2180 O O . GLY A 1 279 ? 7.047 11.523 -2.352 1 96.38 279 GLY A O 1
ATOM 2181 N N . SER A 1 280 ? 6.836 11.25 -0.094 1 92.19 280 SER A N 1
ATOM 2182 C CA . SER A 1 280 ? 7.828 10.18 -0.002 1 92.19 280 SER A CA 1
ATOM 2183 C C . SER A 1 280 ? 7.211 8.898 0.553 1 92.19 280 SER A C 1
ATOM 2185 O O . SER A 1 280 ? 6.402 8.945 1.481 1 92.19 280 SER A O 1
ATOM 2187 N N . TYR A 1 281 ? 7.695 7.738 0.042 1 86.88 281 TYR A N 1
ATOM 2188 C CA . TYR A 1 281 ? 7.191 6.453 0.513 1 86.88 281 TYR A CA 1
ATOM 2189 C C . TYR A 1 281 ? 7.613 6.199 1.956 1 86.88 281 TYR A C 1
ATOM 2191 O O . TYR A 1 281 ? 7 5.387 2.654 1 86.88 281 TYR A O 1
ATOM 2199 N N . THR A 1 282 ? 8.617 6.891 2.406 1 87.12 282 THR A N 1
ATOM 2200 C CA . THR A 1 282 ? 9.109 6.715 3.768 1 87.12 282 THR A CA 1
ATOM 2201 C C . THR A 1 282 ? 8.172 7.371 4.773 1 87.12 282 THR A C 1
ATOM 2203 O O . THR A 1 282 ? 8.273 7.129 5.977 1 87.12 282 THR A O 1
ATOM 2206 N N . ASN A 1 283 ? 7.309 8.227 4.344 1 94.38 283 ASN A N 1
ATOM 2207 C CA . ASN A 1 283 ? 6.324 8.859 5.211 1 94.38 283 ASN A CA 1
ATOM 2208 C C . ASN A 1 283 ? 5.211 7.898 5.602 1 94.38 283 ASN A C 1
ATOM 2210 O O . ASN A 1 283 ? 4.031 8.18 5.375 1 94.38 283 ASN A O 1
ATOM 2214 N N . ILE A 1 284 ? 5.57 6.805 6.242 1 90.12 284 ILE A N 1
ATOM 2215 C CA . ILE A 1 284 ? 4.645 5.719 6.566 1 90.12 284 ILE A CA 1
ATOM 2216 C C . ILE A 1 284 ? 3.83 6.09 7.801 1 90.12 284 ILE A C 1
ATOM 2218 O O . ILE A 1 284 ? 4.285 6.863 8.648 1 90.12 284 ILE A O 1
ATOM 2222 N N . LYS A 1 285 ? 2.635 5.613 7.816 1 91.38 285 LYS A N 1
ATOM 2223 C CA . LYS A 1 285 ? 1.817 5.684 9.023 1 91.38 285 LYS A CA 1
ATOM 2224 C C . LYS A 1 285 ? 2.092 4.5 9.945 1 91.38 285 LYS A C 1
ATOM 2226 O O . LYS A 1 285 ? 1.916 3.346 9.555 1 91.38 285 LYS A O 1
ATOM 2231 N N . VAL A 1 286 ? 2.477 4.707 11.148 1 89.12 286 VAL A N 1
ATOM 2232 C CA . VAL A 1 286 ? 2.779 3.646 12.102 1 89.12 286 VAL A CA 1
ATOM 2233 C C . VAL A 1 286 ? 1.497 3.203 12.805 1 89.12 286 VAL A C 1
ATOM 2235 O O . VAL A 1 286 ? 0.971 3.92 13.656 1 89.12 286 VAL A O 1
ATOM 2238 N N . THR A 1 287 ? 1.044 1.974 12.438 1 85.5 287 THR A N 1
ATOM 2239 C CA . THR A 1 287 ? -0.205 1.509 13.031 1 85.5 287 THR A CA 1
ATOM 2240 C C . THR A 1 287 ? -0.05 0.093 13.578 1 85.5 287 THR A C 1
ATOM 2242 O O . THR A 1 287 ? -0.91 -0.391 14.312 1 85.5 287 THR A O 1
ATOM 2245 N N . THR A 1 288 ? 1.044 -0.521 13.203 1 79.56 288 THR A N 1
ATOM 2246 C CA . THR A 1 288 ? 1.339 -1.869 13.672 1 79.56 288 THR A CA 1
ATOM 2247 C C . THR A 1 288 ? 2.77 -1.957 14.195 1 79.56 288 THR A C 1
ATOM 2249 O O . THR A 1 288 ? 3.592 -1.083 13.922 1 79.56 288 THR A O 1
ATOM 2252 N N . PRO A 1 289 ? 3.006 -3.051 14.906 1 76.94 289 PRO A N 1
ATOM 2253 C CA . PRO A 1 289 ? 4.387 -3.23 15.359 1 76.94 289 PRO A CA 1
ATOM 2254 C C . PRO A 1 289 ? 5.379 -3.324 14.203 1 76.94 289 PRO A C 1
ATOM 2256 O O . PRO A 1 289 ? 6.512 -2.844 14.312 1 76.94 289 PRO A O 1
ATOM 2259 N N . ASP A 1 290 ? 4.996 -3.84 13.148 1 73.69 290 ASP A N 1
ATOM 2260 C CA . ASP A 1 290 ? 5.852 -3.928 11.969 1 73.69 290 ASP A CA 1
ATOM 2261 C C . ASP A 1 290 ? 6.164 -2.541 11.414 1 73.69 290 ASP A C 1
ATOM 2263 O O . ASP A 1 290 ? 7.27 -2.293 10.93 1 73.69 290 ASP A O 1
ATOM 2267 N N . ASP A 1 291 ? 5.207 -1.745 11.469 1 82.75 291 ASP A N 1
ATOM 2268 C CA . ASP A 1 291 ? 5.43 -0.37 11.031 1 82.75 291 ASP A CA 1
ATOM 2269 C C . ASP A 1 291 ? 6.488 0.314 11.898 1 82.75 291 ASP A C 1
ATOM 2271 O O . ASP A 1 291 ? 7.281 1.116 11.398 1 82.75 291 ASP A O 1
ATOM 2275 N N . LEU A 1 292 ? 6.387 -0.018 13.172 1 83.69 292 LEU A N 1
ATOM 2276 C CA . LEU A 1 292 ? 7.344 0.568 14.102 1 83.69 292 LEU A CA 1
ATOM 2277 C C . LEU A 1 292 ? 8.766 0.151 13.75 1 83.69 292 LEU A C 1
ATOM 2279 O O . LEU A 1 292 ? 9.68 0.979 13.766 1 83.69 292 LEU A O 1
ATOM 2283 N N . LEU A 1 293 ? 8.938 -1.001 13.461 1 78.75 293 LEU A N 1
ATOM 2284 C CA . LEU A 1 293 ? 10.242 -1.521 13.086 1 78.75 293 LEU A CA 1
ATOM 2285 C C . LEU A 1 293 ? 10.742 -0.857 11.805 1 78.75 293 LEU A C 1
ATOM 2287 O O . LEU A 1 293 ? 11.922 -0.511 11.695 1 78.75 293 LEU A O 1
ATOM 2291 N N . LEU A 1 294 ? 9.867 -0.756 10.906 1 81.19 294 LEU A N 1
ATOM 2292 C CA . LEU A 1 294 ? 10.219 -0.097 9.656 1 81.19 294 LEU A CA 1
ATOM 2293 C C . LEU A 1 294 ? 10.625 1.354 9.898 1 81.19 294 LEU A C 1
ATOM 2295 O O . LEU A 1 294 ? 11.617 1.827 9.344 1 81.19 294 LEU A O 1
ATOM 2299 N N . ALA A 1 295 ? 9.867 2.002 10.695 1 87.69 295 ALA A N 1
ATOM 2300 C CA . ALA A 1 295 ? 10.18 3.393 11.023 1 87.69 295 ALA A CA 1
ATOM 2301 C C . ALA A 1 295 ? 11.555 3.516 11.664 1 87.69 295 ALA A C 1
ATOM 2303 O O . ALA A 1 295 ? 12.32 4.43 11.344 1 87.69 295 ALA A O 1
ATOM 2304 N N . GLU A 1 296 ? 11.859 2.598 12.555 1 86.19 296 GLU A N 1
ATOM 2305 C CA . GLU A 1 296 ? 13.164 2.592 13.203 1 86.19 296 GLU A CA 1
ATOM 2306 C C . GLU A 1 296 ? 14.289 2.457 12.188 1 86.19 296 GLU A C 1
ATOM 2308 O O . GLU A 1 296 ? 15.305 3.145 12.289 1 86.19 296 GLU A O 1
ATOM 2313 N N . ARG A 1 297 ? 14.094 1.689 11.297 1 78.12 297 ARG A N 1
ATOM 2314 C CA . ARG A 1 297 ? 15.117 1.447 10.281 1 78.12 297 ARG A CA 1
ATOM 2315 C C . ARG A 1 297 ? 15.32 2.678 9.406 1 78.12 297 ARG A C 1
ATOM 2317 O O . ARG A 1 297 ? 16.453 3.035 9.078 1 78.12 297 ARG A O 1
ATOM 2324 N N . ILE A 1 298 ? 14.242 3.305 9.023 1 81.75 298 ILE A N 1
ATOM 2325 C CA . ILE A 1 298 ? 14.312 4.488 8.172 1 81.75 298 ILE A CA 1
ATOM 2326 C C . ILE A 1 298 ? 15.07 5.598 8.906 1 81.75 298 ILE A C 1
ATOM 2328 O O . ILE A 1 298 ? 15.906 6.281 8.305 1 81.75 298 ILE A O 1
ATOM 2332 N N . LEU A 1 299 ? 14.789 5.68 10.141 1 85.69 299 LEU A N 1
ATOM 2333 C CA . LEU A 1 299 ? 15.445 6.707 10.945 1 85.69 299 LEU A CA 1
ATOM 2334 C C . LEU A 1 299 ? 16.938 6.41 11.078 1 85.69 299 LEU A C 1
ATOM 2336 O O . LEU A 1 299 ? 17.75 7.332 11.086 1 85.69 299 LEU A O 1
ATOM 2340 N N . ASN A 1 300 ? 17.219 5.145 11.195 1 79.25 300 ASN A N 1
ATOM 2341 C CA . ASN A 1 300 ? 18.609 4.746 11.359 1 79.25 300 ASN A CA 1
ATOM 2342 C C . ASN A 1 300 ? 19.406 4.914 10.07 1 79.25 300 ASN A C 1
ATOM 2344 O O . ASN A 1 300 ? 20.609 5.172 10.102 1 79.25 300 ASN A O 1
ATOM 2348 N N . LEU A 1 301 ? 18.734 4.719 8.984 1 64.94 301 LEU A N 1
ATOM 2349 C CA . LEU A 1 301 ? 19.406 4.91 7.707 1 64.94 301 LEU A CA 1
ATOM 2350 C C . LEU A 1 301 ? 19.734 6.383 7.473 1 64.94 301 LEU A C 1
ATOM 2352 O O . LEU A 1 301 ? 20.719 6.715 6.812 1 64.94 301 LEU A O 1
ATOM 2356 N N . ASN A 1 302 ? 18.984 7.246 7.918 1 59.56 302 ASN A N 1
ATOM 2357 C CA . ASN A 1 302 ? 19.188 8.68 7.73 1 59.56 302 ASN A CA 1
ATOM 2358 C C . ASN A 1 302 ? 20.078 9.273 8.812 1 59.56 302 ASN A C 1
ATOM 2360 O O . ASN A 1 302 ? 20.422 10.453 8.758 1 59.56 302 ASN A O 1
ATOM 2364 N N . SER A 1 303 ? 20.297 8.492 9.852 1 50.62 303 SER A N 1
ATOM 2365 C CA . SER A 1 303 ? 21.219 8.969 10.883 1 50.62 303 SER A CA 1
ATOM 2366 C C . SER A 1 303 ? 22.672 8.688 10.508 1 50.62 303 SER A C 1
ATOM 2368 O O . SER A 1 303 ? 22.953 7.699 9.828 1 50.62 303 SER A O 1
ATOM 2370 N N . MET B 1 1 ? 56.062 -13.875 -36.156 1 19.52 1 MET B N 1
ATOM 2371 C CA . MET B 1 1 ? 56.719 -14.852 -35.281 1 19.52 1 MET B CA 1
ATOM 2372 C C . MET B 1 1 ? 57.062 -14.227 -33.938 1 19.52 1 MET B C 1
ATOM 2374 O O . MET B 1 1 ? 57.781 -14.844 -33.125 1 19.52 1 MET B O 1
ATOM 2378 N N . ALA B 1 2 ? 56.781 -12.953 -33.688 1 20.09 2 ALA B N 1
ATOM 2379 C CA . ALA B 1 2 ? 57.75 -12.281 -32.812 1 20.09 2 ALA B CA 1
ATOM 2380 C C . ALA B 1 2 ? 57.656 -12.82 -31.391 1 20.09 2 ALA B C 1
ATOM 2382 O O . ALA B 1 2 ? 56.625 -13.328 -30.969 1 20.09 2 ALA B O 1
ATOM 2383 N N . SER B 1 3 ? 58.719 -12.812 -30.516 1 18.53 3 SER B N 1
ATOM 2384 C CA . SER B 1 3 ? 59.5 -13.492 -29.484 1 18.53 3 SER B CA 1
ATOM 2385 C C . SER B 1 3 ? 59.031 -13.078 -28.094 1 18.53 3 SER B C 1
ATOM 2387 O O . SER B 1 3 ? 59.656 -13.461 -27.094 1 18.53 3 SER B O 1
ATOM 2389 N N . VAL B 1 4 ? 57.969 -12.258 -27.891 1 22.8 4 VAL B N 1
ATOM 2390 C CA . VAL B 1 4 ? 58.156 -11.469 -26.688 1 22.8 4 VAL B CA 1
ATOM 2391 C C . VAL B 1 4 ? 58.281 -12.398 -25.484 1 22.8 4 VAL B C 1
ATOM 2393 O O . VAL B 1 4 ? 57.594 -13.406 -25.391 1 22.8 4 VAL B O 1
ATOM 2396 N N . SER B 1 5 ? 59.312 -12.156 -24.656 1 19.28 5 SER B N 1
ATOM 2397 C CA . SER B 1 5 ? 60.094 -12.711 -23.578 1 19.28 5 SER B CA 1
ATOM 2398 C C . SER B 1 5 ? 59.281 -12.945 -22.328 1 19.28 5 SER B C 1
ATOM 2400 O O . SER B 1 5 ? 58.219 -12.328 -22.156 1 19.28 5 SER B O 1
ATOM 2402 N N . HIS B 1 6 ? 59.594 -13.984 -21.453 1 20.05 6 HIS B N 1
ATOM 2403 C CA . HIS B 1 6 ? 59.25 -15.023 -20.484 1 20.05 6 HIS B CA 1
ATOM 2404 C C . HIS B 1 6 ? 59.188 -14.453 -19.078 1 20.05 6 HIS B C 1
ATOM 2406 O O . HIS B 1 6 ? 59.094 -15.203 -18.094 1 20.05 6 HIS B O 1
ATOM 2412 N N . PHE B 1 7 ? 58.562 -13.188 -18.812 1 21.36 7 PHE B N 1
ATOM 2413 C CA . PHE B 1 7 ? 58.969 -12.609 -17.531 1 21.36 7 PHE B CA 1
ATOM 2414 C C . PHE B 1 7 ? 58.625 -13.531 -16.375 1 21.36 7 PHE B C 1
ATOM 2416 O O . PHE B 1 7 ? 57.562 -14.148 -16.391 1 21.36 7 PHE B O 1
ATOM 2423 N N . PRO B 1 8 ? 59.594 -13.828 -15.453 1 19.03 8 PRO B N 1
ATOM 2424 C CA . PRO B 1 8 ? 59.75 -14.852 -14.414 1 19.03 8 PRO B CA 1
ATOM 2425 C C . PRO B 1 8 ? 58.844 -14.617 -13.211 1 19.03 8 PRO B C 1
ATOM 2427 O O . PRO B 1 8 ? 58.531 -13.469 -12.875 1 19.03 8 PRO B O 1
ATOM 2430 N N . ARG B 1 9 ? 57.875 -15.5 -12.867 1 19.55 9 ARG B N 1
ATOM 2431 C CA . ARG B 1 9 ? 56.812 -15.648 -11.898 1 19.55 9 ARG B CA 1
ATOM 2432 C C . ARG B 1 9 ? 57.344 -15.711 -10.477 1 19.55 9 ARG B C 1
ATOM 2434 O O . ARG B 1 9 ? 57.969 -16.703 -10.086 1 19.55 9 ARG B O 1
ATOM 2441 N N . VAL B 1 10 ? 58 -14.57 -9.945 1 18 10 VAL B N 1
ATOM 2442 C CA . VAL B 1 10 ? 58.719 -14.734 -8.68 1 18 10 VAL B CA 1
ATOM 2443 C C . VAL B 1 10 ? 57.75 -15.164 -7.59 1 18 10 VAL B C 1
ATOM 2445 O O . VAL B 1 10 ? 56.625 -14.664 -7.523 1 18 10 VAL B O 1
ATOM 2448 N N . SER B 1 11 ? 58 -16.281 -6.805 1 17.91 11 SER B N 1
ATOM 2449 C CA . SER B 1 11 ? 57.562 -17.297 -5.848 1 17.91 11 SER B CA 1
ATOM 2450 C C . SER B 1 11 ? 57.406 -16.703 -4.449 1 17.91 11 SER B C 1
ATOM 2452 O O . SER B 1 11 ? 56.969 -17.375 -3.527 1 17.91 11 SER B O 1
ATOM 2454 N N . SER B 1 12 ? 57.469 -15.305 -4.195 1 17.94 12 SER B N 1
ATOM 2455 C CA . SER B 1 12 ? 58.031 -15.172 -2.855 1 17.94 12 SER B CA 1
ATOM 2456 C C . SER B 1 12 ? 57.094 -15.703 -1.8 1 17.94 12 SER B C 1
ATOM 2458 O O . SER B 1 12 ? 55.875 -15.586 -1.947 1 17.94 12 SER B O 1
ATOM 2460 N N . SER B 1 13 ? 57.562 -16.547 -0.827 1 18.33 13 SER B N 1
ATOM 2461 C CA . SER B 1 13 ? 57.344 -17.5 0.256 1 18.33 13 SER B CA 1
ATOM 2462 C C . SER B 1 13 ? 56.844 -16.797 1.518 1 18.33 13 SER B C 1
ATOM 2464 O O . SER B 1 13 ? 56.656 -17.438 2.553 1 18.33 13 SER B O 1
ATOM 2466 N N . PHE B 1 14 ? 56.219 -15.586 1.515 1 18.42 14 PHE B N 1
ATOM 2467 C CA . PHE B 1 14 ? 56.375 -15.016 2.846 1 18.42 14 PHE B CA 1
ATOM 2468 C C . PHE B 1 14 ? 55.562 -15.797 3.875 1 18.42 14 PHE B C 1
ATOM 2470 O O . PHE B 1 14 ? 54.375 -16.047 3.668 1 18.42 14 PHE B O 1
ATOM 2477 N N . SER B 1 15 ? 56.219 -16.453 4.871 1 17.48 15 SER B N 1
ATOM 2478 C CA . SER B 1 15 ? 55.969 -17.406 5.953 1 17.48 15 SER B CA 1
ATOM 2479 C C . SER B 1 15 ? 55.281 -16.734 7.133 1 17.48 15 SER B C 1
ATOM 2481 O O . SER B 1 15 ? 55 -17.391 8.141 1 17.48 15 SER B O 1
ATOM 2483 N N . SER B 1 16 ? 54.594 -15.547 7.09 1 18.22 16 SER B N 1
ATOM 2484 C CA . SER B 1 16 ? 54.594 -14.953 8.422 1 18.22 16 SER B CA 1
ATOM 2485 C C . SER B 1 16 ? 53.75 -15.742 9.391 1 18.22 16 SER B C 1
ATOM 2487 O O . SER B 1 16 ? 52.625 -16.141 9.047 1 18.22 16 SER B O 1
ATOM 2489 N N . SER B 1 17 ? 54.312 -16.344 10.453 1 17.91 17 SER B N 1
ATOM 2490 C CA . SER B 1 17 ? 54 -17.281 11.531 1 17.91 17 SER B CA 1
ATOM 2491 C C . SER B 1 17 ? 53.062 -16.641 12.562 1 17.91 17 SER B C 1
ATOM 2493 O O . SER B 1 17 ? 52.812 -17.219 13.625 1 17.91 17 SER B O 1
ATOM 2495 N N . PRO B 1 18 ? 52.031 -15.859 12.266 1 19.44 18 PRO B N 1
ATOM 2496 C CA . PRO B 1 18 ? 51.688 -15.141 13.484 1 19.44 18 PRO B CA 1
ATOM 2497 C C . PRO B 1 18 ? 51.188 -16.062 14.594 1 19.44 18 PRO B C 1
ATOM 2499 O O . PRO B 1 18 ? 50.594 -17.109 14.32 1 19.44 18 PRO B O 1
ATOM 2502 N N . SER B 1 19 ? 51.875 -15.93 15.781 1 17.7 19 SER B N 1
ATOM 2503 C CA . SER B 1 19 ? 51.844 -16.625 17.062 1 17.7 19 SER B CA 1
ATOM 2504 C C . SER B 1 19 ? 50.469 -16.562 17.719 1 17.7 19 SER B C 1
ATOM 2506 O O . SER B 1 19 ? 49.688 -15.664 17.406 1 17.7 19 SER B O 1
ATOM 2508 N N . ILE B 1 20 ? 50.188 -17.453 18.703 1 18.75 20 ILE B N 1
ATOM 2509 C CA . ILE B 1 20 ? 49.25 -18.359 19.344 1 18.75 20 ILE B CA 1
ATOM 2510 C C . ILE B 1 20 ? 48.562 -17.672 20.516 1 18.75 20 ILE B C 1
ATOM 2512 O O . ILE B 1 20 ? 47.656 -18.234 21.125 1 18.75 20 ILE B O 1
ATOM 2516 N N . PHE B 1 21 ? 48.5 -16.188 20.672 1 18.66 21 PHE B N 1
ATOM 2517 C CA . PHE B 1 21 ? 48.438 -16 22.109 1 18.66 21 PHE B CA 1
ATOM 2518 C C . PHE B 1 21 ? 47.156 -16.578 22.688 1 18.66 21 PHE B C 1
ATOM 2520 O O . PHE B 1 21 ? 46.094 -16.531 22.047 1 18.66 21 PHE B O 1
ATOM 2527 N N . PRO B 1 22 ? 47.219 -17.188 23.938 1 18.41 22 PRO B N 1
ATOM 2528 C CA . PRO B 1 22 ? 46.438 -18.141 24.719 1 18.41 22 PRO B CA 1
ATOM 2529 C C . PRO B 1 22 ? 45.281 -17.5 25.484 1 18.41 22 PRO B C 1
ATOM 2531 O O . PRO B 1 22 ? 44.469 -18.203 26.094 1 18.41 22 PRO B O 1
ATOM 2534 N N . ILE B 1 23 ? 44.531 -16.547 24.984 1 18.92 23 ILE B N 1
ATOM 2535 C CA . ILE B 1 23 ? 43.875 -15.82 26.062 1 18.92 23 ILE B CA 1
ATOM 2536 C C . ILE B 1 23 ? 42.938 -16.75 26.812 1 18.92 23 ILE B C 1
ATOM 2538 O O . ILE B 1 23 ? 42.125 -17.453 26.219 1 18.92 23 ILE B O 1
ATOM 2542 N N . LYS B 1 24 ? 43.25 -16.875 28.156 1 17.16 24 LYS B N 1
ATOM 2543 C CA . LYS B 1 24 ? 42.812 -17.672 29.281 1 17.16 24 LYS B CA 1
ATOM 2544 C C . LYS B 1 24 ? 41.312 -17.453 29.547 1 17.16 24 LYS B C 1
ATOM 2546 O O . LYS B 1 24 ? 40.75 -16.406 29.234 1 17.16 24 LYS B O 1
ATOM 2551 N N . GLN B 1 25 ? 40.656 -18.453 30.141 1 17.69 25 GLN B N 1
ATOM 2552 C CA . GLN B 1 25 ? 39.375 -19.156 30.328 1 17.69 25 GLN B CA 1
ATOM 2553 C C . GLN B 1 25 ? 38.562 -18.516 31.438 1 17.69 25 GLN B C 1
ATOM 2555 O O . GLN B 1 25 ? 37.406 -18.922 31.688 1 17.69 25 GLN B O 1
ATOM 2560 N N . ARG B 1 26 ? 38.844 -17.172 31.906 1 17.27 26 ARG B N 1
ATOM 2561 C CA . ARG B 1 26 ? 38.469 -17.234 33.312 1 17.27 26 ARG B CA 1
ATOM 2562 C C . ARG B 1 26 ? 37 -17.484 33.5 1 17.27 26 ARG B C 1
ATOM 2564 O O . ARG B 1 26 ? 36.188 -17.062 32.688 1 17.27 26 ARG B O 1
ATOM 2571 N N . THR B 1 27 ? 36.562 -18.172 34.688 1 17.42 27 THR B N 1
ATOM 2572 C CA . THR B 1 27 ? 35.594 -19.109 35.25 1 17.42 27 THR B CA 1
ATOM 2573 C C . THR B 1 27 ? 34.438 -18.344 35.906 1 17.42 27 THR B C 1
ATOM 2575 O O . THR B 1 27 ? 33.375 -18.922 36.156 1 17.42 27 THR B O 1
ATOM 2578 N N . ILE B 1 28 ? 34.281 -16.922 35.844 1 18.81 28 ILE B N 1
ATOM 2579 C CA . ILE B 1 28 ? 33.75 -16.594 37.188 1 18.81 28 ILE B CA 1
ATOM 2580 C C . ILE B 1 28 ? 32.344 -17.141 37.312 1 18.81 28 ILE B C 1
ATOM 2582 O O . ILE B 1 28 ? 31.531 -17.031 36.375 1 18.81 28 ILE B O 1
ATOM 2586 N N . PRO B 1 29 ? 31.922 -17.672 38.531 1 18.69 29 PRO B N 1
ATOM 2587 C CA . PRO B 1 29 ? 30.906 -18.578 39.062 1 18.69 29 PRO B CA 1
ATOM 2588 C C . PRO B 1 29 ? 29.578 -17.875 39.344 1 18.69 29 PRO B C 1
ATOM 2590 O O . PRO B 1 29 ? 28.578 -18.547 39.656 1 18.69 29 PRO B O 1
ATOM 2593 N N . ALA B 1 30 ? 29.125 -16.812 38.688 1 17.47 30 ALA B N 1
ATOM 2594 C CA . ALA B 1 30 ? 28.266 -16.016 39.562 1 17.47 30 ALA B CA 1
ATOM 2595 C C . ALA B 1 30 ? 26.984 -16.766 39.906 1 17.47 30 ALA B C 1
ATOM 2597 O O . ALA B 1 30 ? 26.234 -17.188 39.031 1 17.47 30 ALA B O 1
ATOM 2598 N N . LYS B 1 31 ? 26.844 -17.281 41.094 1 18.34 31 LYS B N 1
ATOM 2599 C CA . LYS B 1 31 ? 25.844 -18.125 41.719 1 18.34 31 LYS B CA 1
ATOM 2600 C C . LYS B 1 31 ? 24.547 -17.359 41.969 1 18.34 31 LYS B C 1
ATOM 2602 O O . LYS B 1 31 ? 23.984 -17.422 43.094 1 18.34 31 LYS B O 1
ATOM 2607 N N . ILE B 1 32 ? 24.094 -16.453 41.156 1 18.39 32 ILE B N 1
ATOM 2608 C CA . ILE B 1 32 ? 23.078 -15.562 41.719 1 18.39 32 ILE B CA 1
ATOM 2609 C C . ILE B 1 32 ? 21.906 -16.375 42.25 1 18.39 32 ILE B C 1
ATOM 2611 O O . ILE B 1 32 ? 21.359 -17.219 41.531 1 18.39 32 ILE B O 1
ATOM 2615 N N . GLY B 1 33 ? 21.656 -16.172 43.531 1 16.83 33 GLY B N 1
ATOM 2616 C CA . GLY B 1 33 ? 20.891 -16.812 44.594 1 16.83 33 GLY B CA 1
ATOM 2617 C C . GLY B 1 33 ? 19.406 -16.906 44.281 1 16.83 33 GLY B C 1
ATOM 2618 O O . GLY B 1 33 ? 18.953 -16.453 43.219 1 16.83 33 GLY B O 1
ATOM 2619 N N . PRO B 1 34 ? 18.484 -16.375 45.25 1 18.66 34 PRO B N 1
ATOM 2620 C CA . PRO B 1 34 ? 17.516 -17.109 46.062 1 18.66 34 PRO B CA 1
ATOM 2621 C C . PRO B 1 34 ? 16.141 -17.172 45.438 1 18.66 34 PRO B C 1
ATOM 2623 O O . PRO B 1 34 ? 15.852 -16.406 44.5 1 18.66 34 PRO B O 1
ATOM 2626 N N . LEU B 1 35 ? 15.07 -17.734 46.188 1 17.98 35 LEU B N 1
ATOM 2627 C CA . LEU B 1 35 ? 13.922 -18.641 46.281 1 17.98 35 LEU B CA 1
ATOM 2628 C C . LEU B 1 35 ? 12.609 -17.859 46.219 1 17.98 35 LEU B C 1
ATOM 2630 O O . LEU B 1 35 ? 12.109 -17.406 47.25 1 17.98 35 LEU B O 1
ATOM 2634 N N . ILE B 1 36 ? 12.477 -16.656 45.562 1 19.12 36 ILE B N 1
ATOM 2635 C CA . ILE B 1 36 ? 11.352 -15.891 46.062 1 19.12 36 ILE B CA 1
ATOM 2636 C C . ILE B 1 36 ? 10.07 -16.703 45.969 1 19.12 36 ILE B C 1
ATOM 2638 O O . ILE B 1 36 ? 9.797 -17.312 44.938 1 19.12 36 ILE B O 1
ATOM 2642 N N . SER B 1 37 ? 9.367 -16.844 47.125 1 19.14 37 SER B N 1
ATOM 2643 C CA . SER B 1 37 ? 8.227 -17.578 47.656 1 19.14 37 SER B CA 1
ATOM 2644 C C . SER B 1 37 ? 6.945 -17.25 46.906 1 19.14 37 SER B C 1
ATOM 2646 O O . SER B 1 37 ? 6.777 -16.125 46.406 1 19.14 37 SER B O 1
ATOM 2648 N N . HIS B 1 38 ? 6.188 -18.281 46.406 1 20.42 38 HIS B N 1
ATOM 2649 C CA . HIS B 1 38 ? 5.055 -18.578 45.531 1 20.42 38 HIS B CA 1
ATOM 2650 C C . HIS B 1 38 ? 3.75 -18.078 46.125 1 20.42 38 HIS B C 1
ATOM 2652 O O . HIS B 1 38 ? 3.281 -18.594 47.156 1 20.42 38 HIS B O 1
ATOM 2658 N N . PHE B 1 39 ? 3.746 -16.688 46.438 1 19.22 39 PHE B N 1
ATOM 2659 C CA . PHE B 1 39 ? 2.562 -16.297 47.219 1 19.22 39 PHE B CA 1
ATOM 2660 C C . PHE B 1 39 ? 1.292 -16.766 46.5 1 19.22 39 PHE B C 1
ATOM 2662 O O . PHE B 1 39 ? 1.13 -16.594 45.312 1 19.22 39 PHE B O 1
ATOM 2669 N N . SER B 1 40 ? 0.63 -17.766 47.125 1 19.67 40 SER B N 1
ATOM 2670 C CA . SER B 1 40 ? -0.529 -18.609 46.812 1 19.67 40 SER B CA 1
ATOM 2671 C C . SER B 1 40 ? -1.808 -17.781 46.781 1 19.67 40 SER B C 1
ATOM 2673 O O . SER B 1 40 ? -2.295 -17.312 47.812 1 19.67 40 SER B O 1
ATOM 2675 N N . LEU B 1 41 ? -1.785 -16.609 46.125 1 19.55 41 LEU B N 1
ATOM 2676 C CA . LEU B 1 41 ? -3.016 -15.852 46.312 1 19.55 41 LEU B CA 1
ATOM 2677 C C . LEU B 1 41 ? -4.238 -16.719 46.031 1 19.55 41 LEU B C 1
ATOM 2679 O O . LEU B 1 41 ? -4.375 -17.266 44.969 1 19.55 41 LEU B O 1
ATOM 2683 N N . GLN B 1 42 ? -4.812 -17.25 47.062 1 19.94 42 GLN B N 1
ATOM 2684 C CA . GLN B 1 42 ? -5.965 -18.141 47.156 1 19.94 42 GLN B CA 1
ATOM 2685 C C . GLN B 1 42 ? -7.227 -17.469 46.625 1 19.94 42 GLN B C 1
ATOM 2687 O O . GLN B 1 42 ? -7.746 -16.531 47.25 1 19.94 42 GLN B O 1
ATOM 2692 N N . LEU B 1 43 ? -7.188 -16.953 45.438 1 19.25 43 LEU B N 1
ATOM 2693 C CA . LEU B 1 43 ? -8.398 -16.266 45 1 19.25 43 LEU B CA 1
ATOM 2694 C C . LEU B 1 43 ? -9.633 -17.141 45.219 1 19.25 43 LEU B C 1
ATOM 2696 O O . LEU B 1 43 ? -9.625 -18.312 44.875 1 19.25 43 LEU B O 1
ATOM 2700 N N . ALA B 1 44 ? -10.539 -16.719 46.156 1 20.8 44 ALA B N 1
ATOM 2701 C CA . ALA B 1 44 ? -11.789 -17.25 46.719 1 20.8 44 ALA B CA 1
ATOM 2702 C C . ALA B 1 44 ? -12.75 -17.641 45.594 1 20.8 44 ALA B C 1
ATOM 2704 O O . ALA B 1 44 ? -13 -16.844 44.688 1 20.8 44 ALA B O 1
ATOM 2705 N N . GLY B 1 45 ? -13.008 -19 45.25 1 19.77 45 GLY B N 1
ATOM 2706 C CA . GLY B 1 45 ? -13.641 -19.812 44.219 1 19.77 45 GLY B CA 1
ATOM 2707 C C . GLY B 1 45 ? -15.156 -19.688 44.219 1 19.77 45 GLY B C 1
ATOM 2708 O O . GLY B 1 45 ? -15.844 -20.5 44.875 1 19.77 45 GLY B O 1
ATOM 2709 N N . VAL B 1 46 ? -15.742 -18.438 44.469 1 21.19 46 VAL B N 1
ATOM 2710 C CA . VAL B 1 46 ? -17.188 -18.516 44.719 1 21.19 46 VAL B CA 1
ATOM 2711 C C . VAL B 1 46 ? -17.828 -19.391 43.656 1 21.19 46 VAL B C 1
ATOM 2713 O O . VAL B 1 46 ? -17.688 -19.141 42.438 1 21.19 46 VAL B O 1
ATOM 2716 N N . GLN B 1 47 ? -18.281 -20.609 44.031 1 20.97 47 GLN B N 1
ATOM 2717 C CA . GLN B 1 47 ? -18.828 -21.75 43.312 1 20.97 47 GLN B CA 1
ATOM 2718 C C . GLN B 1 47 ? -20.234 -21.469 42.812 1 20.97 47 GLN B C 1
ATOM 2720 O O . GLN B 1 47 ? -21.203 -21.609 43.562 1 20.97 47 GLN B O 1
ATOM 2725 N N . HIS B 1 48 ? -20.594 -20.234 42.438 1 20.81 48 HIS B N 1
ATOM 2726 C CA . HIS B 1 48 ? -22.031 -20.141 42.25 1 20.81 48 HIS B CA 1
ATOM 2727 C C . HIS B 1 48 ? -22.547 -21.297 41.406 1 20.81 48 HIS B C 1
ATOM 2729 O O . HIS B 1 48 ? -21.938 -21.656 40.406 1 20.81 48 HIS B O 1
ATOM 2735 N N . LYS B 1 49 ? -23.375 -22.188 42 1 22.41 49 LYS B N 1
ATOM 2736 C CA . LYS B 1 49 ? -24.016 -23.422 41.562 1 22.41 49 LYS B CA 1
ATOM 2737 C C . LYS B 1 49 ? -24.969 -23.156 40.406 1 22.41 49 LYS B C 1
ATOM 2739 O O . LYS B 1 49 ? -26.094 -22.688 40.594 1 22.41 49 LYS B O 1
ATOM 2744 N N . TYR B 1 50 ? -24.578 -22.422 39.438 1 20.05 50 TYR B N 1
ATOM 2745 C CA . TYR B 1 50 ? -25.625 -22.203 38.438 1 20.05 50 TYR B CA 1
ATOM 2746 C C . TYR B 1 50 ? -26.188 -23.531 37.938 1 20.05 50 TYR B C 1
ATOM 2748 O O . TYR B 1 50 ? -25.453 -24.422 37.531 1 20.05 50 TYR B O 1
ATOM 2756 N N . ARG B 1 51 ? -27.359 -23.938 38.5 1 21.02 51 ARG B N 1
ATOM 2757 C CA . ARG B 1 51 ? -28.172 -25.094 38.188 1 21.02 51 ARG B CA 1
ATOM 2758 C C . ARG B 1 51 ? -28.375 -25.25 36.688 1 21.02 51 ARG B C 1
ATOM 2760 O O . ARG B 1 51 ? -28.875 -24.328 36.031 1 21.02 51 ARG B O 1
ATOM 2767 N N . ARG B 1 52 ? -27.703 -26.203 36.094 1 21.53 52 ARG B N 1
ATOM 2768 C CA . ARG B 1 52 ? -27.609 -26.609 34.688 1 21.53 52 ARG B CA 1
ATOM 2769 C C . ARG B 1 52 ? -28.953 -27.109 34.156 1 21.53 52 ARG B C 1
ATOM 2771 O O . ARG B 1 52 ? -29.391 -28.203 34.5 1 21.53 52 ARG B O 1
ATOM 2778 N N . ASN B 1 53 ? -30.031 -26.406 34.406 1 20.77 53 ASN B N 1
ATOM 2779 C CA . ASN B 1 53 ? -31.188 -27.109 33.875 1 20.77 53 ASN B CA 1
ATOM 2780 C C . ASN B 1 53 ? -30.891 -27.734 32.531 1 20.77 53 ASN B C 1
ATOM 2782 O O . ASN B 1 53 ? -30.562 -27.031 31.562 1 20.77 53 ASN B O 1
ATOM 2786 N N . GLU B 1 54 ? -30.578 -28.984 32.5 1 20.91 54 GLU B N 1
ATOM 2787 C CA . GLU B 1 54 ? -29.953 -29.953 31.594 1 20.91 54 GLU B CA 1
ATOM 2788 C C . GLU B 1 54 ? -30.812 -30.203 30.359 1 20.91 54 GLU B C 1
ATOM 2790 O O . GLU B 1 54 ? -30.297 -30.594 29.312 1 20.91 54 GLU B O 1
ATOM 2795 N N . LYS B 1 55 ? -32.156 -30.266 30.594 1 23.52 55 LYS B N 1
ATOM 2796 C CA . LYS B 1 55 ? -32.719 -31.266 29.703 1 23.52 55 LYS B CA 1
ATOM 2797 C C . LYS B 1 55 ? -32.781 -30.781 28.266 1 23.52 55 LYS B C 1
ATOM 2799 O O . LYS B 1 55 ? -33.438 -31.375 27.422 1 23.52 55 LYS B O 1
ATOM 2804 N N . PHE B 1 56 ? -32.344 -29.656 27.953 1 22.06 56 PHE B N 1
ATOM 2805 C CA . PHE B 1 56 ? -32.781 -29.312 26.609 1 22.06 56 PHE B CA 1
ATOM 2806 C C . PHE B 1 56 ? -32.438 -30.438 25.625 1 22.06 56 PHE B C 1
ATOM 2808 O O . PHE B 1 56 ? -31.281 -30.859 25.547 1 22.06 56 PHE B O 1
ATOM 2815 N N . LEU B 1 57 ? -33.406 -31.312 25.328 1 18.56 57 LEU B N 1
ATOM 2816 C CA . LEU B 1 57 ? -33.438 -32.438 24.391 1 18.56 57 LEU B CA 1
ATOM 2817 C C . LEU B 1 57 ? -32.688 -32.094 23.125 1 18.56 57 LEU B C 1
ATOM 2819 O O . LEU B 1 57 ? -32.938 -31.078 22.484 1 18.56 57 LEU B O 1
ATOM 2823 N N . LYS B 1 58 ? -31.562 -32.531 23.031 1 24.98 58 LYS B N 1
ATOM 2824 C CA . LYS B 1 58 ? -30.594 -32.625 21.938 1 24.98 58 LYS B CA 1
ATOM 2825 C C . LYS B 1 58 ? -31.219 -33.25 20.688 1 24.98 58 LYS B C 1
ATOM 2827 O O . LYS B 1 58 ? -31.312 -34.469 20.594 1 24.98 58 LYS B O 1
ATOM 2832 N N . SER B 1 59 ? -32.469 -32.938 20.391 1 21.41 59 SER B N 1
ATOM 2833 C CA . SER B 1 59 ? -32.844 -33.688 19.188 1 21.41 59 SER B CA 1
ATOM 2834 C C . SER B 1 59 ? -31.734 -33.719 18.156 1 21.41 59 SER B C 1
ATOM 2836 O O . SER B 1 59 ? -31.219 -32.688 17.75 1 21.41 59 SER B O 1
ATOM 2838 N N . VAL B 1 60 ? -30.938 -34.688 18.281 1 22.05 60 VAL B N 1
ATOM 2839 C CA . VAL B 1 60 ? -29.875 -35.094 17.391 1 22.05 60 VAL B CA 1
ATOM 2840 C C . VAL B 1 60 ? -30.391 -35.188 15.961 1 22.05 60 VAL B C 1
ATOM 2842 O O . VAL B 1 60 ? -31.188 -36.062 15.633 1 22.05 60 VAL B O 1
ATOM 2845 N N . ILE B 1 61 ? -31.062 -34.156 15.523 1 24.95 61 ILE B N 1
ATOM 2846 C CA . ILE B 1 61 ? -31.406 -34.406 14.133 1 24.95 61 ILE B CA 1
ATOM 2847 C C . ILE B 1 61 ? -30.234 -35.094 13.422 1 24.95 61 ILE B C 1
ATOM 2849 O O . ILE B 1 61 ? -29.109 -34.594 13.461 1 24.95 61 ILE B O 1
ATOM 2853 N N . LYS B 1 62 ? -30.312 -36.375 13.43 1 25.34 62 LYS B N 1
ATOM 2854 C CA . LYS B 1 62 ? -29.484 -37.219 12.57 1 25.34 62 LYS B CA 1
ATOM 2855 C C . LYS B 1 62 ? -29.266 -36.562 11.211 1 25.34 62 LYS B C 1
ATOM 2857 O O . LYS B 1 62 ? -30.188 -36.469 10.398 1 25.34 62 LYS B O 1
ATOM 2862 N N . CYS B 1 63 ? -28.812 -35.344 11.297 1 24.33 63 CYS B N 1
ATOM 2863 C CA . CYS B 1 63 ? -28.422 -34.812 10 1 24.33 63 CYS B CA 1
ATOM 2864 C C . CYS B 1 63 ? -27.797 -35.906 9.125 1 24.33 63 CYS B C 1
ATOM 2866 O O . CYS B 1 63 ? -26.797 -36.5 9.508 1 24.33 63 CYS B O 1
ATOM 2868 N N . SER B 1 64 ? -28.625 -36.719 8.57 1 25.05 64 SER B N 1
ATOM 2869 C CA . SER B 1 64 ? -28.141 -37.656 7.562 1 25.05 64 SER B CA 1
ATOM 2870 C C . SER B 1 64 ? -26.875 -37.125 6.875 1 25.05 64 SER B C 1
ATOM 2872 O O . SER B 1 64 ? -26.812 -35.938 6.527 1 25.05 64 SER B O 1
ATOM 2874 N N . ALA B 1 65 ? -25.781 -37.656 7.219 1 25.5 65 ALA B N 1
ATOM 2875 C CA . ALA B 1 65 ? -24.469 -37.562 6.57 1 25.5 65 ALA B CA 1
ATOM 2876 C C . ALA B 1 65 ? -24.625 -37.406 5.055 1 25.5 65 ALA B C 1
ATOM 2878 O O . ALA B 1 65 ? -24.953 -38.375 4.371 1 25.5 65 ALA B O 1
ATOM 2879 N N . ALA B 1 66 ? -25.422 -36.625 4.602 1 29.19 66 ALA B N 1
ATOM 2880 C CA . ALA B 1 66 ? -25.578 -36.438 3.16 1 29.19 66 ALA B CA 1
ATOM 2881 C C . ALA B 1 66 ? -24.344 -36.906 2.41 1 29.19 66 ALA B C 1
ATOM 2883 O O . ALA B 1 66 ? -23.219 -36.625 2.828 1 29.19 66 ALA B O 1
ATOM 2884 N N . GLU B 1 67 ? -24.328 -37.969 1.751 1 27.58 67 GLU B N 1
ATOM 2885 C CA . GLU B 1 67 ? -23.141 -38.375 1.002 1 27.58 67 GLU B CA 1
ATOM 2886 C C . GLU B 1 67 ? -22.25 -37.156 0.7 1 27.58 67 GLU B C 1
ATOM 2888 O O . GLU B 1 67 ? -22.734 -36.156 0.181 1 27.58 67 GLU B O 1
ATOM 2893 N N . ALA B 1 68 ? -21.422 -36.812 1.55 1 33.81 68 ALA B N 1
ATOM 2894 C CA . ALA B 1 68 ? -20.297 -35.938 1.289 1 33.81 68 ALA B CA 1
ATOM 2895 C C . ALA B 1 68 ? -20.016 -35.812 -0.208 1 33.81 68 ALA B C 1
ATOM 2897 O O . ALA B 1 68 ? -19.438 -36.719 -0.813 1 33.81 68 ALA B O 1
ATOM 2898 N N . GLY B 1 69 ? -21 -35.531 -0.965 1 31.16 69 GLY B N 1
ATOM 2899 C CA . GLY B 1 69 ? -21.203 -35.438 -2.402 1 31.16 69 GLY B CA 1
ATOM 2900 C C . GLY B 1 69 ? -19.922 -35.156 -3.164 1 31.16 69 GLY B C 1
ATOM 2901 O O . GLY B 1 69 ? -18.859 -35 -2.561 1 31.16 69 GLY B O 1
ATOM 2902 N N . ASP B 1 70 ? -19.875 -34.312 -4.309 1 37.03 70 ASP B N 1
ATOM 2903 C CA . ASP B 1 70 ? -18.906 -34.219 -5.395 1 37.03 70 ASP B CA 1
ATOM 2904 C C . ASP B 1 70 ? -17.547 -33.75 -4.871 1 37.03 70 ASP B C 1
ATOM 2906 O O . ASP B 1 70 ? -17.469 -32.906 -3.992 1 37.03 70 ASP B O 1
ATOM 2910 N N . GLY B 1 71 ? -16.438 -34.438 -4.746 1 42.59 71 GLY B N 1
ATOM 2911 C CA . GLY B 1 71 ? -14.984 -34.406 -4.812 1 42.59 71 GLY B CA 1
ATOM 2912 C C . GLY B 1 71 ? -14.438 -33.062 -5.277 1 42.59 71 GLY B C 1
ATOM 2913 O O . GLY B 1 71 ? -13.266 -32.969 -5.637 1 42.59 71 GLY B O 1
ATOM 2914 N N . SER B 1 72 ? -15.242 -32.156 -5.59 1 51.06 72 SER B N 1
ATOM 2915 C CA . SER B 1 72 ? -14.984 -30.922 -6.301 1 51.06 72 SER B CA 1
ATOM 2916 C C . SER B 1 72 ? -14.273 -29.906 -5.406 1 51.06 72 SER B C 1
ATOM 2918 O O . SER B 1 72 ? -13.742 -28.906 -5.891 1 51.06 72 SER B O 1
ATOM 2920 N N . GLU B 1 73 ? -14.281 -30.078 -4.074 1 64.75 73 GLU B N 1
ATOM 2921 C CA . GLU B 1 73 ? -13.828 -29 -3.195 1 64.75 73 GLU B CA 1
ATOM 2922 C C . GLU B 1 73 ? -12.328 -29.094 -2.936 1 64.75 73 GLU B C 1
ATOM 2924 O O . GLU B 1 73 ? -11.711 -28.141 -2.48 1 64.75 73 GLU B O 1
ATOM 2929 N N . PHE B 1 74 ? -11.742 -30.141 -3.287 1 80.81 74 PHE B N 1
ATOM 2930 C CA . PHE B 1 74 ? -10.344 -30.297 -2.908 1 80.81 74 PHE B CA 1
ATOM 2931 C C . PHE B 1 74 ? -9.445 -30.281 -4.137 1 80.81 74 PHE B C 1
ATOM 2933 O O . PHE B 1 74 ? -9.844 -30.719 -5.215 1 80.81 74 PHE B O 1
ATOM 2940 N N . VAL B 1 75 ? -8.344 -29.703 -4.027 1 91.94 75 VAL B N 1
ATOM 2941 C CA . VAL B 1 75 ? -7.316 -29.75 -5.062 1 91.94 75 VAL B CA 1
ATOM 2942 C C . VAL B 1 75 ? -6.551 -31.062 -4.965 1 91.94 75 VAL B C 1
ATOM 2944 O O . VAL B 1 75 ? -6.027 -31.406 -3.9 1 91.94 75 VAL B O 1
ATOM 2947 N N . LYS B 1 76 ? -6.598 -31.875 -6.031 1 94 76 LYS B N 1
ATOM 2948 C CA . LYS B 1 76 ? -5.98 -33.188 -6.074 1 94 76 LYS B CA 1
ATOM 2949 C C . LYS B 1 76 ? -4.48 -33.094 -5.801 1 94 76 LYS B C 1
ATOM 2951 O O . LYS B 1 76 ? -3.84 -32.094 -6.137 1 94 76 LYS B O 1
ATOM 2956 N N . GLU B 1 77 ? -3.939 -34.156 -5.207 1 95.56 77 GLU B N 1
ATOM 2957 C CA . GLU B 1 77 ? -2.496 -34.219 -5.012 1 95.56 77 GLU B CA 1
ATOM 2958 C C . GLU B 1 77 ? -1.757 -34.25 -6.344 1 95.56 77 GLU B C 1
ATOM 2960 O O . GLU B 1 77 ? -2.238 -34.812 -7.328 1 95.56 77 GLU B O 1
ATOM 2965 N N . LYS B 1 78 ? -0.571 -33.594 -6.336 1 96.81 78 LYS B N 1
ATOM 2966 C CA . LYS B 1 78 ? 0.323 -33.562 -7.488 1 96.81 78 LYS B CA 1
ATOM 2967 C C . LYS B 1 78 ? -0.428 -33.188 -8.758 1 96.81 78 LYS B C 1
ATOM 2969 O O . LYS B 1 78 ? -0.294 -33.844 -9.789 1 96.81 78 LYS B O 1
ATOM 2974 N N . SER B 1 79 ? -1.227 -32.125 -8.617 1 97.94 79 SER B N 1
ATOM 2975 C CA . SER B 1 79 ? -2.033 -31.703 -9.75 1 97.94 79 SER B CA 1
ATOM 2976 C C . SER B 1 79 ? -1.737 -30.25 -10.117 1 97.94 79 SER B C 1
ATOM 2978 O O . SER B 1 79 ? -2.283 -29.734 -11.086 1 97.94 79 SER B O 1
ATOM 2980 N N . VAL B 1 80 ? -0.881 -29.625 -9.352 1 98.62 80 VAL B N 1
ATOM 2981 C CA . VAL B 1 80 ? -0.624 -28.203 -9.531 1 98.62 80 VAL B CA 1
ATOM 2982 C C . VAL B 1 80 ? 0.809 -28 -10.016 1 98.62 80 VAL B C 1
ATOM 2984 O O . VAL B 1 80 ? 1.754 -28.531 -9.43 1 98.62 80 VAL B O 1
ATOM 2987 N N . SER B 1 81 ? 0.986 -27.297 -11.102 1 98.88 81 SER B N 1
ATOM 2988 C CA . SER B 1 81 ? 2.297 -26.812 -11.523 1 98.88 81 SER B CA 1
ATOM 2989 C C . SER B 1 81 ? 2.545 -25.391 -11.039 1 98.88 81 SER B C 1
ATOM 2991 O O . SER B 1 81 ? 1.729 -24.5 -11.273 1 98.88 81 SER B O 1
ATOM 2993 N N . VAL B 1 82 ? 3.633 -25.172 -10.383 1 98.81 82 VAL B N 1
ATOM 2994 C CA . VAL B 1 82 ? 3.996 -23.844 -9.891 1 98.81 82 VAL B CA 1
ATOM 2995 C C . VAL B 1 82 ? 4.973 -23.188 -10.852 1 98.81 82 VAL B C 1
ATOM 2997 O O . VAL B 1 82 ? 5.941 -23.812 -11.297 1 98.81 82 VAL B O 1
ATOM 3000 N N . VAL B 1 83 ? 4.68 -22.031 -11.281 1 98.81 83 VAL B N 1
ATOM 3001 C CA . VAL B 1 83 ? 5.617 -21.172 -12 1 98.81 83 VAL B CA 1
ATOM 3002 C C . VAL B 1 83 ? 6.203 -20.141 -11.047 1 98.81 83 VAL B C 1
ATOM 3004 O O . VAL B 1 83 ? 5.512 -19.203 -10.641 1 98.81 83 VAL B O 1
ATOM 3007 N N . LEU B 1 84 ? 7.395 -20.312 -10.703 1 98.56 84 LEU B N 1
ATOM 3008 C CA . LEU B 1 84 ? 8.102 -19.438 -9.781 1 98.56 84 LEU B CA 1
ATOM 3009 C C . LEU B 1 84 ? 8.961 -18.422 -10.539 1 98.56 84 LEU B C 1
ATOM 3011 O O . LEU B 1 84 ? 9.984 -18.781 -11.125 1 98.56 84 LEU B O 1
ATOM 3015 N N . LEU B 1 85 ? 8.547 -17.172 -10.492 1 97.88 85 LEU B N 1
ATOM 3016 C CA . LEU B 1 85 ? 9.219 -16.125 -11.25 1 97.88 85 LEU B CA 1
ATOM 3017 C C . LEU B 1 85 ? 10.438 -15.609 -10.5 1 97.88 85 LEU B C 1
ATOM 3019 O O . LEU B 1 85 ? 10.32 -15.086 -9.391 1 97.88 85 LEU B O 1
ATOM 3023 N N . ALA B 1 86 ? 11.562 -15.727 -11.102 1 95.88 86 ALA B N 1
ATOM 3024 C CA . ALA B 1 86 ? 12.82 -15.289 -10.516 1 95.88 86 ALA B CA 1
ATOM 3025 C C . ALA B 1 86 ? 13.742 -14.68 -11.57 1 95.88 86 ALA B C 1
ATOM 3027 O O . ALA B 1 86 ? 14.953 -14.883 -11.539 1 95.88 86 ALA B O 1
ATOM 3028 N N . GLY B 1 87 ? 13.117 -14.016 -12.492 1 89.88 87 GLY B N 1
ATOM 3029 C CA . GLY B 1 87 ? 13.883 -13.508 -13.609 1 89.88 87 GLY B CA 1
ATOM 3030 C C . GLY B 1 87 ? 14.164 -12.016 -13.516 1 89.88 87 GLY B C 1
ATOM 3031 O O . GLY B 1 87 ? 14.844 -11.453 -14.367 1 89.88 87 GLY B O 1
ATOM 3032 N N . GLY B 1 88 ? 13.617 -11.391 -12.523 1 80.69 88 GLY B N 1
ATOM 3033 C CA . GLY B 1 88 ? 13.773 -9.953 -12.43 1 80.69 88 GLY B CA 1
ATOM 3034 C C . GLY B 1 88 ? 15.219 -9.516 -12.273 1 80.69 88 GLY B C 1
ATOM 3035 O O . GLY B 1 88 ? 16 -10.18 -11.594 1 80.69 88 GLY B O 1
ATOM 3036 N N . ARG B 1 89 ? 15.617 -8.375 -12.883 1 72.81 89 ARG B N 1
ATOM 3037 C CA . ARG B 1 89 ? 16.984 -7.879 -12.891 1 72.81 89 ARG B CA 1
ATOM 3038 C C . ARG B 1 89 ? 17.281 -7.055 -11.641 1 72.81 89 ARG B C 1
ATOM 3040 O O . ARG B 1 89 ? 18.438 -6.816 -11.305 1 72.81 89 ARG B O 1
ATOM 3047 N N . GLY B 1 90 ? 16.297 -6.734 -10.898 1 64.81 90 GLY B N 1
ATOM 3048 C CA . GLY B 1 90 ? 16.453 -6.07 -9.617 1 64.81 90 GLY B CA 1
ATOM 3049 C C . GLY B 1 90 ? 17.016 -4.668 -9.734 1 64.81 90 GLY B C 1
ATOM 3050 O O . GLY B 1 90 ? 17.859 -4.258 -8.93 1 64.81 90 GLY B O 1
ATOM 3051 N N . LYS B 1 91 ? 16.625 -3.791 -10.586 1 62.53 91 LYS B N 1
ATOM 3052 C CA . LYS B 1 91 ? 17.234 -2.486 -10.836 1 62.53 91 LYS B CA 1
ATOM 3053 C C . LYS B 1 91 ? 17.047 -1.557 -9.641 1 62.53 91 LYS B C 1
ATOM 3055 O O . LYS B 1 91 ? 17.953 -0.794 -9.289 1 62.53 91 LYS B O 1
ATOM 3060 N N . ARG B 1 92 ? 16.141 -1.649 -8.828 1 53.22 92 ARG B N 1
ATOM 3061 C CA . ARG B 1 92 ? 15.797 -0.718 -7.758 1 53.22 92 ARG B CA 1
ATOM 3062 C C . ARG B 1 92 ? 16.625 -1.002 -6.508 1 53.22 92 ARG B C 1
ATOM 3064 O O . ARG B 1 92 ? 16.734 -0.153 -5.617 1 53.22 92 ARG B O 1
ATOM 3071 N N . MET B 1 93 ? 17.156 -2.15 -6.301 1 62.19 93 MET B N 1
ATOM 3072 C CA . MET B 1 93 ? 17.875 -2.566 -5.105 1 62.19 93 MET B CA 1
ATOM 3073 C C . MET B 1 93 ? 19.297 -2.016 -5.109 1 62.19 93 MET B C 1
ATOM 3075 O O . MET B 1 93 ? 19.969 -1.999 -4.074 1 62.19 93 MET B O 1
ATOM 3079 N N . GLY B 1 94 ? 19.672 -1.368 -6.141 1 57.34 94 GLY B N 1
ATOM 3080 C CA . GLY B 1 94 ? 21.031 -0.867 -6.258 1 57.34 94 GLY B CA 1
ATOM 3081 C C . GLY B 1 94 ? 22.078 -1.942 -6.062 1 57.34 94 GLY B C 1
ATOM 3082 O O . GLY B 1 94 ? 23.25 -1.638 -5.836 1 57.34 94 GLY B O 1
ATOM 3083 N N . ALA B 1 95 ? 21.703 -3.154 -5.992 1 59.84 95 ALA B N 1
ATOM 3084 C CA . ALA B 1 95 ? 22.641 -4.25 -5.73 1 59.84 95 ALA B CA 1
ATOM 3085 C C . ALA B 1 95 ? 23.219 -4.805 -7.027 1 59.84 95 ALA B C 1
ATOM 3087 O O . ALA B 1 95 ? 22.719 -4.504 -8.117 1 59.84 95 ALA B O 1
ATOM 3088 N N . SER B 1 96 ? 24.359 -5.465 -6.906 1 66 96 SER B N 1
ATOM 3089 C CA . SER B 1 96 ? 25.062 -6.07 -8.023 1 66 96 SER B CA 1
ATOM 3090 C C . SER B 1 96 ? 24.344 -7.312 -8.539 1 66 96 SER B C 1
ATOM 3092 O O . SER B 1 96 ? 24.641 -7.805 -9.625 1 66 96 SER B O 1
ATOM 3094 N N . MET B 1 97 ? 23.516 -7.785 -7.785 1 74.19 97 MET B N 1
ATOM 3095 C CA . MET B 1 97 ? 22.719 -8.961 -8.141 1 74.19 97 MET B CA 1
ATOM 3096 C C . MET B 1 97 ? 21.219 -8.68 -7.988 1 74.19 97 MET B C 1
ATOM 3098 O O . MET B 1 97 ? 20.828 -7.832 -7.191 1 74.19 97 MET B O 1
ATOM 3102 N N . PRO B 1 98 ? 20.531 -9.469 -8.773 1 84.31 98 PRO B N 1
ATOM 3103 C CA . PRO B 1 98 ? 19.094 -9.273 -8.656 1 84.31 98 PRO B CA 1
ATOM 3104 C C . PRO B 1 98 ? 18.578 -9.523 -7.238 1 84.31 98 PRO B C 1
ATOM 3106 O O . PRO B 1 98 ? 19.094 -10.398 -6.539 1 84.31 98 PRO B O 1
ATOM 3109 N N . LYS B 1 99 ? 17.594 -8.898 -6.855 1 85 99 LYS B N 1
ATOM 3110 C CA . LYS B 1 99 ? 17.141 -8.836 -5.465 1 85 99 LYS B CA 1
ATOM 3111 C C . LYS B 1 99 ? 16.672 -10.203 -4.977 1 85 99 LYS B C 1
ATOM 3113 O O . LYS B 1 99 ? 16.844 -10.547 -3.805 1 85 99 LYS B O 1
ATOM 3118 N N . GLN B 1 100 ? 16.078 -11.008 -5.816 1 88.25 100 GLN B N 1
ATOM 3119 C CA . GLN B 1 100 ? 15.5 -12.281 -5.395 1 88.25 100 GLN B CA 1
ATOM 3120 C C . GLN B 1 100 ? 16.594 -13.273 -4.996 1 88.25 100 GLN B C 1
ATOM 3122 O O . GLN B 1 100 ? 16.297 -14.312 -4.398 1 88.25 100 GLN B O 1
ATOM 3127 N N . TYR B 1 101 ? 17.844 -12.938 -5.254 1 90.75 101 TYR B N 1
ATOM 3128 C CA . TYR B 1 101 ? 18.922 -13.852 -4.914 1 90.75 101 TYR B CA 1
ATOM 3129 C C . TYR B 1 101 ? 19.734 -13.32 -3.734 1 90.75 101 TYR B C 1
ATOM 3131 O O . TYR B 1 101 ? 20.672 -13.977 -3.27 1 90.75 101 TYR B O 1
ATOM 3139 N N . LEU B 1 102 ? 19.391 -12.133 -3.266 1 89.56 102 LEU B N 1
ATOM 3140 C CA . LEU B 1 102 ? 20.016 -11.602 -2.062 1 89.56 102 LEU B CA 1
ATOM 3141 C C . LEU B 1 102 ? 19.625 -12.422 -0.837 1 89.56 102 LEU B C 1
ATOM 3143 O O . LEU B 1 102 ? 18.531 -12.977 -0.777 1 89.56 102 LEU B O 1
ATOM 3147 N N . PRO B 1 103 ? 20.562 -12.453 0.117 1 91.38 103 PRO B N 1
ATOM 3148 C CA . PRO B 1 103 ? 20.266 -13.258 1.306 1 91.38 103 PRO B CA 1
ATOM 3149 C C . PRO B 1 103 ? 19.266 -12.578 2.24 1 91.38 103 PRO B C 1
ATOM 3151 O O . PRO B 1 103 ? 19.359 -11.375 2.484 1 91.38 103 PRO B O 1
ATOM 3154 N N . LEU B 1 104 ? 18.312 -13.281 2.633 1 92.19 104 LEU B N 1
ATOM 3155 C CA . LEU B 1 104 ? 17.406 -13 3.74 1 92.19 104 LEU B CA 1
ATOM 3156 C C . LEU B 1 104 ? 17.641 -13.969 4.895 1 92.19 104 LEU B C 1
ATOM 3158 O O . LEU B 1 104 ? 17.281 -15.141 4.812 1 92.19 104 LEU B O 1
ATOM 3162 N N . LEU B 1 105 ? 18.234 -13.453 5.914 1 91.25 105 LEU B N 1
ATOM 3163 C CA . LEU B 1 105 ? 18.688 -14.281 7.031 1 91.25 105 LEU B CA 1
ATOM 3164 C C . LEU B 1 105 ? 19.547 -15.445 6.539 1 91.25 105 LEU B C 1
ATOM 3166 O O . LEU B 1 105 ? 19.312 -16.594 6.93 1 91.25 105 LEU B O 1
ATOM 3170 N N . GLY B 1 106 ? 20.375 -15.188 5.598 1 91.12 106 GLY B N 1
ATOM 3171 C CA . GLY B 1 106 ? 21.375 -16.141 5.156 1 91.12 106 GLY B CA 1
ATOM 3172 C C . GLY B 1 106 ? 20.906 -17.016 4.004 1 91.12 106 GLY B C 1
ATOM 3173 O O . GLY B 1 106 ? 21.703 -17.719 3.385 1 91.12 106 GLY B O 1
ATOM 3174 N N . GLN B 1 107 ? 19.719 -17 3.693 1 94.19 107 GLN B N 1
ATOM 3175 C CA . GLN B 1 107 ? 19.141 -17.781 2.605 1 94.19 107 GLN B CA 1
ATOM 3176 C C . GLN B 1 107 ? 18.641 -16.875 1.482 1 94.19 107 GLN B C 1
ATOM 3178 O O . GLN B 1 107 ? 18 -15.852 1.739 1 94.19 107 GLN B O 1
ATOM 3183 N N . PRO B 1 108 ? 19 -17.297 0.19 1 94.31 108 PRO B N 1
ATOM 3184 C CA . PRO B 1 108 ? 18.469 -16.469 -0.901 1 94.31 108 PRO B CA 1
ATOM 3185 C C . PRO B 1 108 ? 16.953 -16.312 -0.834 1 94.31 108 PRO B C 1
ATOM 3187 O O . PRO B 1 108 ? 16.234 -17.266 -0.534 1 94.31 108 PRO B O 1
ATOM 3190 N N . ILE B 1 109 ? 16.438 -15.133 -1.133 1 94.81 109 ILE B N 1
ATOM 3191 C CA . ILE B 1 109 ? 15.023 -14.773 -1.046 1 94.81 109 ILE B CA 1
ATOM 3192 C C . ILE B 1 109 ? 14.188 -15.773 -1.845 1 94.81 109 ILE B C 1
ATOM 3194 O O . ILE B 1 109 ? 13.164 -16.266 -1.36 1 94.81 109 ILE B O 1
ATOM 3198 N N . ALA B 1 110 ? 14.688 -16.172 -3.002 1 96 110 ALA B N 1
ATOM 3199 C CA . ALA B 1 110 ? 13.922 -16.984 -3.936 1 96 110 ALA B CA 1
ATOM 3200 C C . ALA B 1 110 ? 13.703 -18.391 -3.381 1 96 110 ALA B C 1
ATOM 3202 O O . ALA B 1 110 ? 12.75 -19.078 -3.758 1 96 110 ALA B O 1
ATOM 3203 N N . LEU B 1 111 ? 14.508 -18.797 -2.473 1 97 111 LEU B N 1
ATOM 3204 C CA . LEU B 1 111 ? 14.445 -20.172 -1.988 1 97 111 LEU B CA 1
ATOM 3205 C C . LEU B 1 111 ? 13.359 -20.328 -0.932 1 97 111 LEU B C 1
ATOM 3207 O O . LEU B 1 111 ? 12.898 -21.438 -0.671 1 97 111 LEU B O 1
ATOM 3211 N N . TYR B 1 112 ? 12.93 -19.219 -0.338 1 96.56 112 TYR B N 1
ATOM 3212 C CA . TYR B 1 112 ? 11.898 -19.312 0.688 1 96.56 112 TYR B CA 1
ATOM 3213 C C . TYR B 1 112 ? 10.594 -19.828 0.101 1 96.56 112 TYR B C 1
ATOM 3215 O O . TYR B 1 112 ? 10.039 -20.828 0.585 1 96.56 112 TYR B O 1
ATOM 3223 N N . SER B 1 113 ? 10.172 -19.188 -0.967 1 97.06 113 SER B N 1
ATOM 3224 C CA . SER B 1 113 ? 8.93 -19.641 -1.585 1 97.06 113 SER B CA 1
ATOM 3225 C C . SER B 1 113 ? 9.094 -21 -2.248 1 97.06 113 SER B C 1
ATOM 3227 O O . SER B 1 113 ? 8.164 -21.812 -2.27 1 97.06 113 SER B O 1
ATOM 3229 N N . LEU B 1 114 ? 10.312 -21.25 -2.777 1 97.62 114 LEU B N 1
ATOM 3230 C CA . LEU B 1 114 ? 10.57 -22.578 -3.346 1 97.62 114 LEU B CA 1
ATOM 3231 C C . LEU B 1 114 ? 10.312 -23.672 -2.322 1 97.62 114 LEU B C 1
ATOM 3233 O O . LEU B 1 114 ? 9.609 -24.641 -2.611 1 97.62 114 LEU B O 1
ATOM 3237 N N . TYR B 1 115 ? 10.812 -23.484 -1.146 1 97.06 115 TYR B N 1
ATOM 3238 C CA . TYR B 1 115 ? 10.648 -24.484 -0.099 1 97.06 115 TYR B CA 1
ATOM 3239 C C . TYR B 1 115 ? 9.195 -24.594 0.333 1 97.06 115 TYR B C 1
ATOM 3241 O O . TYR B 1 115 ? 8.688 -25.688 0.558 1 97.06 115 TYR B O 1
ATOM 3249 N N . THR B 1 116 ? 8.539 -23.469 0.439 1 97.12 116 THR B N 1
ATOM 3250 C CA . THR B 1 116 ? 7.137 -23.484 0.837 1 97.12 116 THR B CA 1
ATOM 3251 C C . THR B 1 116 ? 6.297 -24.297 -0.147 1 97.12 116 THR B C 1
ATOM 3253 O O . THR B 1 116 ? 5.527 -25.172 0.258 1 97.12 116 THR B O 1
ATOM 3256 N N . PHE B 1 117 ? 6.484 -24.062 -1.403 1 98.25 117 PHE B N 1
ATOM 3257 C CA . PHE B 1 117 ? 5.715 -24.766 -2.426 1 98.25 117 PHE B CA 1
ATOM 3258 C C . PHE B 1 117 ? 6.105 -26.234 -2.484 1 98.25 117 PHE B C 1
ATOM 3260 O O . PHE B 1 117 ? 5.262 -27.094 -2.746 1 98.25 117 PHE B O 1
ATOM 3267 N N . SER B 1 118 ? 7.355 -26.547 -2.227 1 97.38 118 SER B N 1
ATOM 3268 C CA . SER B 1 118 ? 7.852 -27.922 -2.34 1 97.38 118 SER B CA 1
ATOM 3269 C C . SER B 1 118 ? 7.25 -28.812 -1.264 1 97.38 118 SER B C 1
ATOM 3271 O O . SER B 1 118 ? 7.262 -30.047 -1.395 1 97.38 118 SER B O 1
ATOM 3273 N N . ARG B 1 119 ? 6.703 -28.25 -0.289 1 95.75 119 ARG B N 1
ATOM 3274 C CA . ARG B 1 119 ? 6.168 -29.031 0.824 1 95.75 119 ARG B CA 1
ATOM 3275 C C . ARG B 1 119 ? 4.676 -29.297 0.638 1 95.75 119 ARG B C 1
ATOM 3277 O O . ARG B 1 119 ? 4.082 -30.078 1.388 1 95.75 119 ARG B O 1
ATOM 3284 N N . LEU B 1 120 ? 4.102 -28.703 -0.28 1 96.88 120 LEU B N 1
ATOM 3285 C CA . LEU B 1 120 ? 2.67 -28.859 -0.509 1 96.88 120 LEU B CA 1
ATOM 3286 C C . LEU B 1 120 ? 2.381 -30.141 -1.292 1 96.88 120 LEU B C 1
ATOM 3288 O O . LEU B 1 120 ? 2.918 -30.344 -2.383 1 96.88 120 LEU B O 1
ATOM 3292 N N . ILE B 1 121 ? 1.476 -30.906 -0.824 1 96.62 121 ILE B N 1
ATOM 3293 C CA . ILE B 1 121 ? 1.171 -32.188 -1.43 1 96.62 121 ILE B CA 1
ATOM 3294 C C . ILE B 1 121 ? 0.472 -31.984 -2.771 1 96.62 121 ILE B C 1
ATOM 3296 O O . ILE B 1 121 ? 0.532 -32.844 -3.652 1 96.62 121 ILE B O 1
ATOM 3300 N N . GLU B 1 122 ? -0.156 -30.828 -2.963 1 97.69 122 GLU B N 1
ATOM 3301 C CA . GLU B 1 122 ? -0.888 -30.5 -4.188 1 97.69 122 GLU B CA 1
ATOM 3302 C C . GLU B 1 122 ? 0.066 -30.234 -5.344 1 97.69 122 GLU B C 1
ATOM 3304 O O . GLU B 1 122 ? -0.317 -30.344 -6.512 1 97.69 122 GLU B O 1
ATOM 3309 N N . VAL B 1 123 ? 1.312 -29.906 -5.051 1 98.25 123 VAL B N 1
ATOM 3310 C CA . VAL B 1 123 ? 2.244 -29.422 -6.066 1 98.25 123 VAL B CA 1
ATOM 3311 C C . VAL B 1 123 ? 2.908 -30.609 -6.758 1 98.25 123 VAL B C 1
ATOM 3313 O O . VAL B 1 123 ? 3.471 -31.484 -6.098 1 98.25 123 VAL B O 1
ATOM 3316 N N . LYS B 1 124 ? 2.855 -30.594 -8.07 1 97.75 124 LYS B N 1
ATOM 3317 C CA . LYS B 1 124 ? 3.418 -31.609 -8.938 1 97.75 124 LYS B CA 1
ATOM 3318 C C . LYS B 1 124 ? 4.848 -31.266 -9.344 1 97.75 124 LYS B C 1
ATOM 3320 O O . LYS B 1 124 ? 5.715 -32.156 -9.383 1 97.75 124 LYS B O 1
ATOM 3325 N N . GLU B 1 125 ? 5.012 -30.125 -9.656 1 98.5 125 GLU B N 1
ATOM 3326 C CA . GLU B 1 125 ? 6.285 -29.625 -10.172 1 98.5 125 GLU B CA 1
ATOM 3327 C C . GLU B 1 125 ? 6.414 -28.109 -9.953 1 98.5 125 GLU B C 1
ATOM 3329 O O . GLU B 1 125 ? 5.418 -27.422 -9.734 1 98.5 125 GLU B O 1
ATOM 3334 N N . ILE B 1 126 ? 7.676 -27.672 -9.953 1 98.5 126 ILE B N 1
ATOM 3335 C CA . ILE B 1 126 ? 7.98 -26.25 -9.906 1 98.5 126 ILE B CA 1
ATOM 3336 C C . ILE B 1 126 ? 8.836 -25.875 -11.117 1 98.5 126 ILE B C 1
ATOM 3338 O O . ILE B 1 126 ? 9.898 -26.453 -11.344 1 98.5 126 ILE B O 1
ATOM 3342 N N . VAL B 1 127 ? 8.352 -24.953 -11.898 1 98.69 127 VAL B N 1
ATOM 3343 C CA . VAL B 1 127 ? 9.094 -24.359 -13 1 98.69 127 VAL B CA 1
ATOM 3344 C C . VAL B 1 127 ? 9.664 -23 -12.57 1 98.69 127 VAL B C 1
ATOM 3346 O O . VAL B 1 127 ? 8.93 -22.031 -12.422 1 98.69 127 VAL B O 1
ATOM 3349 N N . VAL B 1 128 ? 10.969 -22.938 -12.43 1 98.25 128 VAL B N 1
ATOM 3350 C CA . VAL B 1 128 ? 11.641 -21.703 -12.055 1 98.25 128 VAL B CA 1
ATOM 3351 C C . VAL B 1 128 ? 12.008 -20.906 -13.312 1 98.25 128 VAL B C 1
ATOM 3353 O O . VAL B 1 128 ? 12.703 -21.422 -14.188 1 98.25 128 VAL B O 1
ATOM 3356 N N . VAL B 1 129 ? 11.484 -19.719 -13.359 1 98.31 129 VAL B N 1
ATOM 3357 C CA . VAL B 1 129 ? 11.844 -18.844 -14.469 1 98.31 129 VAL B CA 1
ATOM 3358 C C . VAL B 1 129 ? 12.992 -17.922 -14.047 1 98.31 129 VAL B C 1
ATOM 3360 O O . VAL B 1 129 ? 12.797 -16.984 -13.281 1 98.31 129 VAL B O 1
ATOM 3363 N N . CYS B 1 130 ? 14.148 -18.188 -14.57 1 96.75 130 CYS B N 1
ATOM 3364 C CA . CYS B 1 130 ? 15.312 -17.406 -14.164 1 96.75 130 CYS B CA 1
ATOM 3365 C C . CYS B 1 130 ? 16.391 -17.438 -15.242 1 96.75 130 CYS B C 1
ATOM 3367 O O . CYS B 1 130 ? 16.359 -18.297 -16.125 1 96.75 130 CYS B O 1
ATOM 3369 N N . ASP B 1 131 ? 17.25 -16.469 -15.156 1 94.44 131 ASP B N 1
ATOM 3370 C CA . ASP B 1 131 ? 18.438 -16.5 -15.992 1 94.44 131 ASP B CA 1
ATOM 3371 C C . ASP B 1 131 ? 19.297 -17.719 -15.68 1 94.44 131 ASP B C 1
ATOM 3373 O O . ASP B 1 131 ? 19.469 -18.094 -14.516 1 94.44 131 ASP B O 1
ATOM 3377 N N . PRO B 1 132 ? 19.859 -18.328 -16.688 1 94.62 132 PRO B N 1
ATOM 3378 C CA . PRO B 1 132 ? 20.641 -19.547 -16.5 1 94.62 132 PRO B CA 1
ATOM 3379 C C . PRO B 1 132 ? 21.797 -19.359 -15.516 1 94.62 132 PRO B C 1
ATOM 3381 O O . PRO B 1 132 ? 22.188 -20.297 -14.828 1 94.62 132 PRO B O 1
ATOM 3384 N N . SER B 1 133 ? 22.312 -18.141 -15.383 1 92.69 133 SER B N 1
ATOM 3385 C CA . SER B 1 133 ? 23.438 -17.859 -14.5 1 92.69 133 SER B CA 1
ATOM 3386 C C . SER B 1 133 ? 23.047 -18.078 -13.039 1 92.69 133 SER B C 1
ATOM 3388 O O . SER B 1 133 ? 23.922 -18.219 -12.18 1 92.69 133 SER B O 1
ATOM 3390 N N . TYR B 1 134 ? 21.75 -18.188 -12.773 1 93.69 134 TYR B N 1
ATOM 3391 C CA . TYR B 1 134 ? 21.328 -18.297 -11.383 1 93.69 134 TYR B CA 1
ATOM 3392 C C . TYR B 1 134 ? 20.703 -19.656 -11.109 1 93.69 134 TYR B C 1
ATOM 3394 O O . TYR B 1 134 ? 20.219 -19.906 -10 1 93.69 134 TYR B O 1
ATOM 3402 N N . GLN B 1 135 ? 20.719 -20.562 -12.039 1 95 135 GLN B N 1
ATOM 3403 C CA . GLN B 1 135 ? 20.062 -21.859 -11.891 1 95 135 GLN B CA 1
ATOM 3404 C C . GLN B 1 135 ? 20.688 -22.672 -10.766 1 95 135 GLN B C 1
ATOM 3406 O O . GLN B 1 135 ? 20.016 -23.453 -10.102 1 95 135 GLN B O 1
ATOM 3411 N N . ASP B 1 136 ? 21.922 -22.438 -10.555 1 93.69 136 ASP B N 1
ATOM 3412 C CA . ASP B 1 136 ? 22.672 -23.188 -9.562 1 93.69 136 ASP B CA 1
ATOM 3413 C C . ASP B 1 136 ? 22.094 -22.984 -8.164 1 93.69 136 ASP B C 1
ATOM 3415 O O . ASP B 1 136 ? 22.125 -23.891 -7.328 1 93.69 136 ASP B O 1
ATOM 3419 N N . ILE B 1 137 ? 21.609 -21.859 -7.941 1 93.44 137 ILE B N 1
ATOM 3420 C CA . ILE B 1 137 ? 21.016 -21.547 -6.645 1 93.44 137 ILE B CA 1
ATOM 3421 C C . ILE B 1 137 ? 19.875 -22.5 -6.34 1 93.44 137 ILE B C 1
ATOM 3423 O O . ILE B 1 137 ? 19.766 -23.016 -5.223 1 93.44 137 ILE B O 1
ATOM 3427 N N . PHE B 1 138 ? 19.141 -22.797 -7.305 1 95.94 138 PHE B N 1
ATOM 3428 C CA . PHE B 1 138 ? 17.969 -23.656 -7.148 1 95.94 138 PHE B CA 1
ATOM 3429 C C . PHE B 1 138 ? 18.375 -25.125 -7.227 1 95.94 138 PHE B C 1
ATOM 3431 O O . PHE B 1 138 ? 17.797 -25.969 -6.535 1 95.94 138 PHE B O 1
ATOM 3438 N N . GLU B 1 139 ? 19.297 -25.422 -8.094 1 94.12 139 GLU B N 1
ATOM 3439 C CA . GLU B 1 139 ? 19.781 -26.797 -8.234 1 94.12 139 GLU B CA 1
ATOM 3440 C C . GLU B 1 139 ? 20.375 -27.312 -6.926 1 94.12 139 GLU B C 1
ATOM 3442 O O . GLU B 1 139 ? 20.188 -28.484 -6.574 1 94.12 139 GLU B O 1
ATOM 3447 N N . ASP B 1 140 ? 21.016 -26.422 -6.254 1 90.88 140 ASP B N 1
ATOM 3448 C CA . ASP B 1 140 ? 21.594 -26.797 -4.965 1 90.88 140 ASP B CA 1
ATOM 3449 C C . ASP B 1 140 ? 20.516 -27.141 -3.949 1 90.88 140 ASP B C 1
ATOM 3451 O O . ASP B 1 140 ? 20.734 -27.938 -3.039 1 90.88 140 ASP B O 1
ATOM 3455 N N . ALA B 1 141 ? 19.438 -26.516 -4.125 1 90.69 141 ALA B N 1
ATOM 3456 C CA . ALA B 1 141 ? 18.328 -26.734 -3.207 1 90.69 141 ALA B CA 1
ATOM 3457 C C . ALA B 1 141 ? 17.609 -28.031 -3.523 1 90.69 141 ALA B C 1
ATOM 3459 O O . ALA B 1 141 ? 16.828 -28.531 -2.707 1 90.69 141 ALA B O 1
ATOM 3460 N N . LYS B 1 142 ? 17.891 -28.672 -4.645 1 89.56 142 LYS B N 1
ATOM 3461 C CA . LYS B 1 142 ? 17.203 -29.875 -5.121 1 89.56 142 LYS B CA 1
ATOM 3462 C C . LYS B 1 142 ? 17.359 -31.031 -4.141 1 89.56 142 LYS B C 1
ATOM 3464 O O . LYS B 1 142 ? 16.484 -31.875 -4.012 1 89.56 142 LYS B O 1
ATOM 3469 N N . GLU B 1 143 ? 18.422 -30.984 -3.5 1 87.81 143 GLU B N 1
ATOM 3470 C CA . GLU B 1 143 ? 18.719 -32.062 -2.566 1 87.81 143 GLU B CA 1
ATOM 3471 C C . GLU B 1 143 ? 17.766 -32.031 -1.365 1 87.81 143 GLU B C 1
ATOM 3473 O O . GLU B 1 143 ? 17.531 -33.062 -0.725 1 87.81 143 GLU B O 1
ATOM 3478 N N . LYS B 1 144 ? 17.234 -30.906 -1.219 1 90.25 144 LYS B N 1
ATOM 3479 C CA . LYS B 1 144 ? 16.422 -30.719 -0.025 1 90.25 144 LYS B CA 1
ATOM 3480 C C . LYS B 1 144 ? 14.93 -30.797 -0.363 1 90.25 144 LYS B C 1
ATOM 3482 O O . LYS B 1 144 ? 14.078 -30.656 0.521 1 90.25 144 LYS B O 1
ATOM 3487 N N . ILE B 1 145 ? 14.664 -30.938 -1.608 1 91.38 145 ILE B N 1
ATOM 3488 C CA . ILE B 1 145 ? 13.25 -30.953 -1.97 1 91.38 145 ILE B CA 1
ATOM 3489 C C . ILE B 1 145 ? 12.93 -32.219 -2.785 1 91.38 145 ILE B C 1
ATOM 3491 O O . ILE B 1 145 ? 13.789 -32.719 -3.518 1 91.38 145 ILE B O 1
ATOM 3495 N N . ASP B 1 146 ? 11.742 -32.719 -2.594 1 90 146 ASP B N 1
ATOM 3496 C CA . ASP B 1 146 ? 11.273 -33.875 -3.311 1 90 146 ASP B CA 1
ATOM 3497 C C . ASP B 1 146 ? 10.227 -33.5 -4.359 1 90 146 ASP B C 1
ATOM 3499 O O . ASP B 1 146 ? 9.109 -34.031 -4.34 1 90 146 ASP B O 1
ATOM 3503 N N . ILE B 1 147 ? 10.594 -32.625 -5.195 1 93.69 147 ILE B N 1
ATOM 3504 C CA . ILE B 1 147 ? 9.68 -32.156 -6.238 1 93.69 147 ILE B CA 1
ATOM 3505 C C . ILE B 1 147 ? 10.453 -31.953 -7.543 1 93.69 147 ILE B C 1
ATOM 3507 O O . ILE B 1 147 ? 11.648 -31.656 -7.52 1 93.69 147 ILE B O 1
ATOM 3511 N N . GLN B 1 148 ? 9.844 -32.25 -8.633 1 95.12 148 GLN B N 1
ATOM 3512 C CA . GLN B 1 148 ? 10.453 -32.031 -9.938 1 95.12 148 GLN B CA 1
ATOM 3513 C C . GLN B 1 148 ? 10.695 -30.531 -10.164 1 95.12 148 GLN B C 1
ATOM 3515 O O . GLN B 1 148 ? 9.766 -29.719 -10.047 1 95.12 148 GLN B O 1
ATOM 3520 N N . LEU B 1 149 ? 11.922 -30.234 -10.453 1 96.69 149 LEU B N 1
ATOM 3521 C CA . LEU B 1 149 ? 12.312 -28.859 -10.742 1 96.69 149 LEU B CA 1
ATOM 3522 C C . LEU B 1 149 ? 12.633 -28.688 -12.227 1 96.69 149 LEU B C 1
ATOM 3524 O O . LEU B 1 149 ? 13.398 -29.484 -12.797 1 96.69 149 LEU B O 1
ATOM 3528 N N . LYS B 1 150 ? 12 -27.766 -12.867 1 97.56 150 LYS B N 1
ATOM 3529 C CA . LYS B 1 150 ? 12.281 -27.359 -14.242 1 97.56 150 LYS B CA 1
ATOM 3530 C C . LYS B 1 150 ? 12.672 -25.891 -14.312 1 97.56 150 LYS B C 1
ATOM 3532 O O . LYS B 1 150 ? 12.484 -25.141 -13.352 1 97.56 150 LYS B O 1
ATOM 3537 N N . PHE B 1 151 ? 13.266 -25.578 -15.453 1 97.94 151 PHE B N 1
ATOM 3538 C CA . PHE B 1 151 ? 13.68 -24.203 -15.641 1 97.94 151 PHE B CA 1
ATOM 3539 C C . PHE B 1 151 ? 13.148 -23.641 -16.953 1 97.94 151 PHE B C 1
ATOM 3541 O O . PHE B 1 151 ? 12.984 -24.391 -17.922 1 97.94 151 PHE B O 1
ATOM 3548 N N . ALA B 1 152 ? 12.812 -22.422 -16.984 1 98.19 152 ALA B N 1
ATOM 3549 C CA . ALA B 1 152 ? 12.445 -21.656 -18.172 1 98.19 152 ALA B CA 1
ATOM 3550 C C . ALA B 1 152 ? 13.18 -20.328 -18.219 1 98.19 152 ALA B C 1
ATOM 3552 O O . ALA B 1 152 ? 13.648 -19.828 -17.188 1 98.19 152 ALA B O 1
ATOM 3553 N N . LEU B 1 153 ? 13.258 -19.719 -19.391 1 97.12 153 LEU B N 1
ATOM 3554 C CA . LEU B 1 153 ? 13.977 -18.469 -19.562 1 97.12 153 LEU B CA 1
ATOM 3555 C C . LEU B 1 153 ? 13.055 -17.281 -19.297 1 97.12 153 LEU B C 1
ATOM 3557 O O . LEU B 1 153 ? 11.883 -17.297 -19.672 1 97.12 153 LEU B O 1
ATOM 3561 N N . PRO B 1 154 ? 13.664 -16.281 -18.656 1 96.06 154 PRO B N 1
ATOM 3562 C CA . PRO B 1 154 ? 12.867 -15.062 -18.484 1 96.06 154 PRO B CA 1
ATOM 3563 C C . PRO B 1 154 ? 12.625 -14.328 -19.797 1 96.06 154 PRO B C 1
ATOM 3565 O O . PRO B 1 154 ? 13.398 -14.484 -20.75 1 96.06 154 PRO B O 1
ATOM 3568 N N . GLY B 1 155 ? 11.492 -13.594 -19.844 1 93.12 155 GLY B N 1
ATOM 3569 C CA . GLY B 1 155 ? 11.203 -12.75 -21 1 93.12 155 GLY B CA 1
ATOM 3570 C C . GLY B 1 155 ? 11.531 -11.289 -20.766 1 93.12 155 GLY B C 1
ATOM 3571 O O . GLY B 1 155 ? 12.125 -10.93 -19.75 1 93.12 155 GLY B O 1
ATOM 3572 N N . LYS B 1 156 ? 11.148 -10.492 -21.75 1 89.88 156 LYS B N 1
ATOM 3573 C CA . LYS B 1 156 ? 11.398 -9.055 -21.688 1 89.88 156 LYS B CA 1
ATOM 3574 C C . LYS B 1 156 ? 10.586 -8.406 -20.578 1 89.88 156 LYS B C 1
ATOM 3576 O O . LYS B 1 156 ? 11.102 -7.578 -19.828 1 89.88 156 LYS B O 1
ATOM 3581 N N . GLU B 1 157 ? 9.305 -8.812 -20.547 1 90.81 157 GLU B N 1
ATOM 3582 C CA . GLU B 1 157 ? 8.398 -8.328 -19.516 1 90.81 157 GLU B CA 1
ATOM 3583 C C . GLU B 1 157 ? 7.934 -9.469 -18.609 1 90.81 157 GLU B C 1
ATOM 3585 O O . GLU B 1 157 ? 8.133 -10.641 -18.922 1 90.81 157 GLU B O 1
ATOM 3590 N N . ARG B 1 158 ? 7.352 -9.062 -17.531 1 92.19 158 ARG B N 1
ATOM 3591 C CA . ARG B 1 158 ? 6.879 -10.047 -16.562 1 92.19 158 ARG B CA 1
ATOM 3592 C C . ARG B 1 158 ? 5.926 -11.039 -17.219 1 92.19 158 ARG B C 1
ATOM 3594 O O . ARG B 1 158 ? 6.016 -12.25 -16.984 1 92.19 158 ARG B O 1
ATOM 3601 N N . GLN B 1 159 ? 5.004 -10.562 -18.047 1 94.19 159 GLN B N 1
ATOM 3602 C CA . GLN B 1 159 ? 4.016 -11.43 -18.688 1 94.19 159 GLN B CA 1
ATOM 3603 C C . GLN B 1 159 ? 4.684 -12.43 -19.641 1 94.19 159 GLN B C 1
ATOM 3605 O O . GLN B 1 159 ? 4.219 -13.562 -19.781 1 94.19 159 GLN B O 1
ATOM 3610 N N . ASP B 1 160 ? 5.805 -12 -20.234 1 94.69 160 ASP B N 1
ATOM 3611 C CA . ASP B 1 160 ? 6.559 -12.898 -21.094 1 94.69 160 ASP B CA 1
ATOM 3612 C C . ASP B 1 160 ? 7.219 -14.016 -20.281 1 94.69 160 ASP B C 1
ATOM 3614 O O . ASP B 1 160 ? 7.316 -15.156 -20.75 1 94.69 160 ASP B O 1
ATOM 3618 N N . SER B 1 161 ? 7.664 -13.656 -19.141 1 96.25 161 SER B N 1
ATOM 3619 C CA . SER B 1 161 ? 8.242 -14.648 -18.234 1 96.25 161 SER B CA 1
ATOM 3620 C C . SER B 1 161 ? 7.203 -15.68 -17.812 1 96.25 161 SER B C 1
ATOM 3622 O O . SER B 1 161 ? 7.484 -16.875 -17.766 1 96.25 161 SER B O 1
ATOM 3624 N N . VAL B 1 162 ? 6.016 -15.18 -17.484 1 97.62 162 VAL B N 1
ATOM 3625 C CA . VAL B 1 162 ? 4.93 -16.078 -17.109 1 97.62 162 VAL B CA 1
ATOM 3626 C C . VAL B 1 162 ? 4.617 -17.031 -18.266 1 97.62 162 VAL B C 1
ATOM 3628 O O . VAL B 1 162 ? 4.441 -18.234 -18.062 1 97.62 162 VAL B O 1
ATOM 3631 N N . TYR B 1 163 ? 4.602 -16.469 -19.453 1 97.31 163 TYR B N 1
ATOM 3632 C CA . TYR B 1 163 ? 4.324 -17.281 -20.641 1 97.31 163 TYR B CA 1
ATOM 3633 C C . TYR B 1 163 ? 5.383 -18.359 -20.828 1 97.31 163 TYR B C 1
ATOM 3635 O O . TYR B 1 163 ? 5.059 -19.5 -21.141 1 97.31 163 TYR B O 1
ATOM 3643 N N . SER B 1 164 ? 6.621 -17.953 -20.719 1 97.62 164 SER B N 1
ATOM 3644 C CA . SER B 1 164 ? 7.727 -18.906 -20.812 1 97.62 164 SER B CA 1
ATOM 3645 C C . SER B 1 164 ? 7.562 -20.047 -19.828 1 97.62 164 SER B C 1
ATOM 3647 O O . SER B 1 164 ? 7.727 -21.219 -20.188 1 97.62 164 SER B O 1
ATOM 3649 N N . GLY B 1 165 ? 7.211 -19.719 -18.578 1 98.44 165 GLY B N 1
ATOM 3650 C CA . GLY B 1 165 ? 6.957 -20.734 -17.578 1 98.44 165 GLY B CA 1
ATOM 3651 C C . GLY B 1 165 ? 5.777 -21.625 -17.906 1 98.44 165 GLY B C 1
ATOM 3652 O O . GLY B 1 165 ? 5.84 -22.844 -17.734 1 98.44 165 GLY B O 1
ATOM 3653 N N . LEU B 1 166 ? 4.715 -21.031 -18.406 1 98.19 166 LEU B N 1
ATOM 3654 C CA . LEU B 1 166 ? 3.5 -21.75 -18.766 1 98.19 166 LEU B CA 1
ATOM 3655 C C . LEU B 1 166 ? 3.789 -22.797 -19.844 1 98.19 166 LEU B C 1
ATOM 3657 O O . LEU B 1 166 ? 3.211 -23.891 -19.812 1 98.19 166 LEU B O 1
ATOM 3661 N N . GLN B 1 167 ? 4.66 -22.484 -20.719 1 97.75 167 GLN B N 1
ATOM 3662 C CA . GLN B 1 167 ? 5.004 -23.391 -21.797 1 97.75 167 GLN B CA 1
ATOM 3663 C C . GLN B 1 167 ? 5.727 -24.625 -21.266 1 97.75 167 GLN B C 1
ATOM 3665 O O . GLN B 1 167 ? 5.707 -25.688 -21.906 1 97.75 167 GLN B O 1
ATOM 3670 N N . ALA B 1 168 ? 6.312 -24.531 -20.156 1 98.12 168 ALA B N 1
ATOM 3671 C CA . ALA B 1 168 ? 7.164 -25.594 -19.641 1 98.12 168 ALA B CA 1
ATOM 3672 C C . ALA B 1 168 ? 6.387 -26.5 -18.688 1 98.12 168 ALA B C 1
ATOM 3674 O O . ALA B 1 168 ? 6.867 -27.578 -18.312 1 98.12 168 ALA B O 1
ATOM 3675 N N . ILE B 1 169 ? 5.184 -26.078 -18.281 1 98.31 169 ILE B N 1
ATOM 3676 C CA . ILE B 1 169 ? 4.48 -26.859 -17.266 1 98.31 169 ILE B CA 1
ATOM 3677 C C . ILE B 1 169 ? 3.973 -28.156 -17.859 1 98.31 169 ILE B C 1
ATOM 3679 O O . ILE B 1 169 ? 3.838 -28.281 -19.078 1 98.31 169 ILE B O 1
ATOM 3683 N N . ASP B 1 170 ? 3.713 -29.141 -16.969 1 97.62 170 ASP B N 1
ATOM 3684 C CA . ASP B 1 170 ? 3.094 -30.391 -17.359 1 97.62 170 ASP B CA 1
ATOM 3685 C C . ASP B 1 170 ? 1.706 -30.172 -17.953 1 97.62 170 ASP B C 1
ATOM 3687 O O . ASP B 1 170 ? 0.873 -29.484 -17.359 1 97.62 170 ASP B O 1
ATOM 3691 N N . LEU B 1 171 ? 1.412 -30.734 -19.078 1 93.56 171 LEU B N 1
ATOM 3692 C CA . LEU B 1 171 ? 0.17 -30.531 -19.812 1 93.56 171 LEU B CA 1
ATOM 3693 C C . LEU B 1 171 ? -1.018 -31.109 -19.047 1 93.56 171 LEU B C 1
ATOM 3695 O O . LEU B 1 171 ? -2.162 -30.719 -19.297 1 93.56 171 LEU B O 1
ATOM 3699 N N . ASN B 1 172 ? -0.771 -31.969 -18.125 1 95.69 172 ASN B N 1
ATOM 3700 C CA . ASN B 1 172 ? -1.846 -32.656 -17.406 1 95.69 172 ASN B CA 1
ATOM 3701 C C . ASN B 1 172 ? -2.131 -31.953 -16.062 1 95.69 172 ASN B C 1
ATOM 3703 O O . ASN B 1 172 ? -2.916 -32.469 -15.258 1 95.69 172 ASN B O 1
ATOM 3707 N N . SER B 1 173 ? -1.468 -30.828 -15.82 1 97.69 173 SER B N 1
ATOM 3708 C CA . SER B 1 173 ? -1.738 -30.109 -14.578 1 97.69 173 SER B CA 1
ATOM 3709 C C . SER B 1 173 ? -3.152 -29.547 -14.562 1 97.69 173 SER B C 1
ATOM 3711 O O . SER B 1 173 ? -3.629 -29.031 -15.578 1 97.69 173 SER B O 1
ATOM 3713 N N . ASP B 1 174 ? -3.818 -29.656 -13.398 1 98 174 ASP B N 1
ATOM 3714 C CA . ASP B 1 174 ? -5.168 -29.125 -13.25 1 98 174 ASP B CA 1
ATOM 3715 C C . ASP B 1 174 ? -5.141 -27.609 -13.078 1 98 174 ASP B C 1
ATOM 3717 O O . ASP B 1 174 ? -6.066 -26.922 -13.508 1 98 174 ASP B O 1
ATOM 3721 N N . LEU B 1 175 ? -4.113 -27.125 -12.398 1 98.62 175 LEU B N 1
ATOM 3722 C CA . LEU B 1 175 ? -3.957 -25.703 -12.102 1 98.62 175 LEU B CA 1
ATOM 3723 C C . LEU B 1 175 ? -2.516 -25.266 -12.32 1 98.62 175 LEU B C 1
ATOM 3725 O O . LEU B 1 175 ? -1.587 -26.062 -12.18 1 98.62 175 LEU B O 1
ATOM 3729 N N . VAL B 1 176 ? -2.348 -24.062 -12.727 1 98.81 176 VAL B N 1
ATOM 3730 C CA . VAL B 1 176 ? -1.051 -23.391 -12.703 1 98.81 176 VAL B CA 1
ATOM 3731 C C . VAL B 1 176 ? -1.044 -22.328 -11.617 1 98.81 176 VAL B C 1
ATOM 3733 O O . VAL B 1 176 ? -1.984 -21.531 -11.516 1 98.81 176 VAL B O 1
ATOM 3736 N N . CYS B 1 177 ? -0.07 -22.359 -10.797 1 98.81 177 CYS B N 1
ATOM 3737 C CA . CYS B 1 177 ? 0.117 -21.438 -9.688 1 98.81 177 CYS B CA 1
ATOM 3738 C C . CYS B 1 177 ? 1.325 -20.547 -9.93 1 98.81 177 CYS B C 1
ATOM 3740 O O . CYS B 1 177 ? 2.467 -21 -9.859 1 98.81 177 CYS B O 1
ATOM 3742 N N . ILE B 1 178 ? 1.075 -19.25 -10.195 1 98.81 178 ILE B N 1
ATOM 3743 C CA . ILE B 1 178 ? 2.143 -18.312 -10.523 1 98.81 178 ILE B CA 1
ATOM 3744 C C . ILE B 1 178 ? 2.52 -17.5 -9.281 1 98.81 178 ILE B C 1
ATOM 3746 O O . ILE B 1 178 ? 1.66 -16.875 -8.648 1 98.81 178 ILE B O 1
ATOM 3750 N N . HIS B 1 179 ? 3.754 -17.438 -8.953 1 98.75 179 HIS B N 1
ATOM 3751 C CA . HIS B 1 179 ? 4.191 -16.75 -7.734 1 98.75 179 HIS B CA 1
ATOM 3752 C C . HIS B 1 179 ? 5.488 -15.984 -7.973 1 98.75 179 HIS B C 1
ATOM 3754 O O . HIS B 1 179 ? 6.398 -16.484 -8.641 1 98.75 179 HIS B O 1
ATOM 3760 N N . ASP B 1 180 ? 5.531 -14.789 -7.496 1 97 180 ASP B N 1
ATOM 3761 C CA . ASP B 1 180 ? 6.754 -14 -7.492 1 97 180 ASP B CA 1
ATOM 3762 C C . ASP B 1 180 ? 7.699 -14.453 -6.383 1 97 180 ASP B C 1
ATOM 3764 O O . ASP B 1 180 ? 7.383 -14.328 -5.199 1 97 180 ASP B O 1
ATOM 3768 N N . SER B 1 181 ? 8.875 -14.875 -6.785 1 96.81 181 SER B N 1
ATOM 3769 C CA . SER B 1 181 ? 9.828 -15.32 -5.781 1 96.81 181 SER B CA 1
ATOM 3770 C C . SER B 1 181 ? 10.234 -14.18 -4.852 1 96.81 181 SER B C 1
ATOM 3772 O O . SER B 1 181 ? 10.758 -14.414 -3.76 1 96.81 181 SER B O 1
ATOM 3774 N N . ALA B 1 182 ? 9.961 -13.008 -5.273 1 93.75 182 ALA B N 1
ATOM 3775 C CA . ALA B 1 182 ? 10.227 -11.82 -4.457 1 93.75 182 ALA B CA 1
ATOM 3776 C C . ALA B 1 182 ? 9.25 -11.727 -3.293 1 93.75 182 ALA B C 1
ATOM 3778 O O . ALA B 1 182 ? 9.367 -10.844 -2.441 1 93.75 182 ALA B O 1
ATOM 3779 N N . ARG B 1 183 ? 8.32 -12.625 -3.188 1 96.19 183 ARG B N 1
ATOM 3780 C CA . ARG B 1 183 ? 7.438 -12.766 -2.035 1 96.19 183 ARG B CA 1
ATOM 3781 C C . ARG B 1 183 ? 7.781 -14.016 -1.229 1 96.19 183 ARG B C 1
ATOM 3783 O O . ARG B 1 183 ? 7.07 -15.016 -1.29 1 96.19 183 ARG B O 1
ATOM 3790 N N . PRO B 1 184 ? 8.758 -13.898 -0.424 1 96.69 184 PRO B N 1
ATOM 3791 C CA . PRO B 1 184 ? 9.297 -15.086 0.251 1 96.69 184 PRO B CA 1
ATOM 3792 C C . PRO B 1 184 ? 8.422 -15.547 1.412 1 96.69 184 PRO B C 1
ATOM 3794 O O . PRO B 1 184 ? 8.609 -16.656 1.935 1 96.69 184 PRO B O 1
ATOM 3797 N N . LEU B 1 185 ? 7.359 -14.82 1.781 1 95.56 185 LEU B N 1
ATOM 3798 C CA . LEU B 1 185 ? 6.711 -15.086 3.061 1 95.56 185 LEU B CA 1
ATOM 3799 C C . LEU B 1 185 ? 5.281 -15.578 2.855 1 95.56 185 LEU B C 1
ATOM 3801 O O . LEU B 1 185 ? 4.438 -15.43 3.744 1 95.56 185 LEU B O 1
ATOM 3805 N N . VAL B 1 186 ? 5.008 -16.094 1.747 1 96.62 186 VAL B N 1
ATOM 3806 C CA . VAL B 1 186 ? 3.668 -16.609 1.501 1 96.62 186 VAL B CA 1
ATOM 3807 C C . VAL B 1 186 ? 3.393 -17.797 2.432 1 96.62 186 VAL B C 1
ATOM 3809 O O . VAL B 1 186 ? 4.266 -18.641 2.648 1 96.62 186 VAL B O 1
ATOM 3812 N N . LEU B 1 187 ? 2.184 -17.781 2.975 1 95.06 187 LEU B N 1
ATOM 3813 C CA . LEU B 1 187 ? 1.811 -18.828 3.916 1 95.06 187 LEU B CA 1
ATOM 3814 C C . LEU B 1 187 ? 1.188 -20.016 3.188 1 95.06 187 LEU B C 1
ATOM 3816 O O . LEU B 1 187 ? 0.41 -19.844 2.248 1 95.06 187 LEU B O 1
ATOM 3820 N N . GLU B 1 188 ? 1.489 -21.172 3.752 1 96.94 188 GLU B N 1
ATOM 3821 C CA . GLU B 1 188 ? 0.921 -22.406 3.199 1 96.94 188 GLU B CA 1
ATOM 3822 C C . GLU B 1 188 ? -0.604 -22.359 3.205 1 96.94 188 GLU B C 1
ATOM 3824 O O . GLU B 1 188 ? -1.247 -22.75 2.232 1 96.94 188 GLU B O 1
ATOM 3829 N N . GLY B 1 189 ? -1.116 -21.859 4.301 1 96.56 189 GLY B N 1
ATOM 3830 C CA . GLY B 1 189 ? -2.562 -21.766 4.406 1 96.56 189 GLY B CA 1
ATOM 3831 C C . GLY B 1 189 ? -3.178 -20.875 3.338 1 96.56 189 GLY B C 1
ATOM 3832 O O . GLY B 1 189 ? -4.234 -21.203 2.793 1 96.56 189 GLY B O 1
ATOM 3833 N N . ASP B 1 190 ? -2.564 -19.828 3.045 1 97.12 190 ASP B N 1
ATOM 3834 C CA . ASP B 1 190 ? -3.047 -18.906 2.014 1 97.12 190 ASP B CA 1
ATOM 3835 C C . ASP B 1 190 ? -2.977 -19.562 0.632 1 97.12 190 ASP B C 1
ATOM 3837 O O . ASP B 1 190 ? -3.881 -19.391 -0.187 1 97.12 190 ASP B O 1
ATOM 3841 N N . ILE B 1 191 ? -1.93 -20.344 0.357 1 98.38 191 ILE B N 1
ATOM 3842 C CA . ILE B 1 191 ? -1.771 -21.031 -0.917 1 98.38 191 ILE B CA 1
ATOM 3843 C C . ILE B 1 191 ? -2.904 -22.031 -1.105 1 98.38 191 ILE B C 1
ATOM 3845 O O . ILE B 1 191 ? -3.541 -22.078 -2.16 1 98.38 191 ILE B O 1
ATOM 3849 N N . LYS B 1 192 ? -3.164 -22.766 -0.116 1 97.94 192 LYS B N 1
ATOM 3850 C CA . LYS B 1 192 ? -4.199 -23.797 -0.203 1 97.94 192 LYS B CA 1
ATOM 3851 C C . LYS B 1 192 ? -5.566 -23.172 -0.468 1 97.94 192 LYS B C 1
ATOM 3853 O O . LYS B 1 192 ? -6.352 -23.703 -1.264 1 97.94 192 LYS B O 1
ATOM 3858 N N . LYS B 1 193 ? -5.809 -22.078 0.171 1 97.88 193 LYS B N 1
ATOM 3859 C CA . LYS B 1 193 ? -7.078 -21.375 -0.022 1 97.88 193 LYS B CA 1
ATOM 3860 C C . LYS B 1 193 ? -7.234 -20.906 -1.466 1 97.88 193 LYS B C 1
ATOM 3862 O O . LYS B 1 193 ? -8.289 -21.094 -2.076 1 97.88 193 LYS B O 1
ATOM 3867 N N . VAL B 1 194 ? -6.191 -20.312 -1.977 1 98.44 194 VAL B N 1
ATOM 3868 C CA . VAL B 1 194 ? -6.305 -19.75 -3.316 1 98.44 194 VAL B CA 1
ATOM 3869 C C . VAL B 1 194 ? -6.34 -20.875 -4.352 1 98.44 194 VAL B C 1
ATOM 3871 O O . VAL B 1 194 ? -7.012 -20.75 -5.379 1 98.44 194 VAL B O 1
ATOM 3874 N N . LEU B 1 195 ? -5.688 -22.016 -4.117 1 98.56 195 LEU B N 1
ATOM 3875 C CA . LEU B 1 195 ? -5.805 -23.188 -4.98 1 98.56 195 LEU B CA 1
ATOM 3876 C C . LEU B 1 195 ? -7.246 -23.672 -5.035 1 98.56 195 LEU B C 1
ATOM 3878 O O . LEU B 1 195 ? -7.777 -23.938 -6.117 1 98.56 195 LEU B O 1
ATOM 3882 N N . LYS B 1 196 ? -7.828 -23.75 -3.889 1 98 196 LYS B N 1
ATOM 3883 C CA . LYS B 1 196 ? -9.211 -24.219 -3.799 1 98 196 LYS B CA 1
ATOM 3884 C C . LYS B 1 196 ? -10.156 -23.297 -4.547 1 98 196 LYS B C 1
ATOM 3886 O O . LYS B 1 196 ? -11 -23.75 -5.324 1 98 196 LYS B O 1
ATOM 3891 N N . ASP B 1 197 ? -9.977 -22.016 -4.312 1 97.88 197 ASP B N 1
ATOM 3892 C CA . ASP B 1 197 ? -10.836 -21.031 -4.961 1 97.88 197 ASP B CA 1
ATOM 3893 C C . ASP B 1 197 ? -10.672 -21.078 -6.477 1 97.88 197 ASP B C 1
ATOM 3895 O O . ASP B 1 197 ? -11.648 -20.922 -7.219 1 97.88 197 ASP B O 1
ATOM 3899 N N . ALA B 1 198 ? -9.477 -21.25 -6.938 1 98.12 198 ALA B N 1
ATOM 3900 C CA . ALA B 1 198 ? -9.219 -21.328 -8.375 1 98.12 198 ALA B CA 1
ATOM 3901 C C . ALA B 1 198 ? -9.859 -22.578 -8.977 1 98.12 198 ALA B C 1
ATOM 3903 O O . ALA B 1 198 ? -10.383 -22.531 -10.094 1 98.12 198 ALA B O 1
ATOM 3904 N N . ARG B 1 199 ? -9.734 -23.656 -8.305 1 97.56 199 ARG B N 1
ATOM 3905 C CA . ARG B 1 199 ? -10.367 -24.891 -8.781 1 97.56 199 ARG B CA 1
ATOM 3906 C C . ARG B 1 199 ? -11.875 -24.703 -8.961 1 97.56 199 ARG B C 1
ATOM 3908 O O . ARG B 1 199 ? -12.453 -25.172 -9.938 1 97.56 199 ARG B O 1
ATOM 3915 N N . GLN B 1 200 ? -12.461 -23.938 -8.07 1 96.56 200 GLN B N 1
ATOM 3916 C CA . GLN B 1 200 ? -13.906 -23.734 -8.07 1 96.56 200 GLN B CA 1
ATOM 3917 C C . GLN B 1 200 ? -14.32 -22.719 -9.125 1 96.56 200 GLN B C 1
ATOM 3919 O O . GLN B 1 200 ? -15.367 -22.844 -9.758 1 96.56 200 GLN B O 1
ATOM 3924 N N . ASN B 1 201 ? -13.461 -21.734 -9.375 1 96.69 201 ASN B N 1
ATOM 3925 C CA . ASN B 1 201 ? -13.906 -20.594 -10.172 1 96.69 201 ASN B CA 1
ATOM 3926 C C . ASN B 1 201 ? -13.133 -20.5 -11.484 1 96.69 201 ASN B C 1
ATOM 3928 O O . ASN B 1 201 ? -13.469 -19.688 -12.352 1 96.69 201 ASN B O 1
ATOM 3932 N N . GLY B 1 202 ? -12.094 -21.297 -11.625 1 97.12 202 GLY B N 1
ATOM 3933 C CA . GLY B 1 202 ? -11.258 -21.25 -12.812 1 97.12 202 GLY B CA 1
ATOM 3934 C C . GLY B 1 202 ? -10.047 -20.344 -12.664 1 97.12 202 GLY B C 1
ATOM 3935 O O . GLY B 1 202 ? -9.031 -20.547 -13.336 1 97.12 202 GLY B O 1
ATOM 3936 N N . ALA B 1 203 ? -10.242 -19.328 -11.883 1 98.19 203 ALA B N 1
ATOM 3937 C CA . ALA B 1 203 ? -9.18 -18.359 -11.633 1 98.19 203 ALA B CA 1
ATOM 3938 C C . ALA B 1 203 ? -9.359 -17.688 -10.281 1 98.19 203 ALA B C 1
ATOM 3940 O O . ALA B 1 203 ? -10.477 -17.359 -9.883 1 98.19 203 ALA B O 1
ATOM 3941 N N . ALA B 1 204 ? -8.25 -17.531 -9.602 1 98.38 204 ALA B N 1
ATOM 3942 C CA . ALA B 1 204 ? -8.258 -16.844 -8.312 1 98.38 204 ALA B CA 1
ATOM 3943 C C . ALA B 1 204 ? -6.914 -16.172 -8.047 1 98.38 204 ALA B C 1
ATOM 3945 O O . ALA B 1 204 ? -5.891 -16.562 -8.602 1 98.38 204 ALA B O 1
ATOM 3946 N N . VAL B 1 205 ? -6.98 -15.156 -7.258 1 98.38 205 VAL B N 1
ATOM 3947 C CA . VAL B 1 205 ? -5.793 -14.375 -6.949 1 98.38 205 VAL B CA 1
ATOM 3948 C C . VAL B 1 205 ? -5.766 -14.047 -5.457 1 98.38 205 VAL B C 1
ATOM 3950 O O . VAL B 1 205 ? -6.801 -13.742 -4.863 1 98.38 205 VAL B O 1
ATOM 3953 N N . LEU B 1 206 ? -4.559 -14.227 -4.91 1 98.19 206 LEU B N 1
ATOM 3954 C CA . LEU B 1 206 ? -4.379 -13.75 -3.541 1 98.19 206 LEU B CA 1
ATOM 3955 C C . LEU B 1 206 ? -4.375 -12.227 -3.494 1 98.19 206 LEU B C 1
ATOM 3957 O O . LEU B 1 206 ? -3.789 -11.578 -4.359 1 98.19 206 LEU B O 1
ATOM 3961 N N . GLY B 1 207 ? -5.098 -11.703 -2.537 1 97.31 207 GLY B N 1
ATOM 3962 C CA . GLY B 1 207 ? -5.141 -10.266 -2.322 1 97.31 207 GLY B CA 1
ATOM 3963 C C . GLY B 1 207 ? -5.527 -9.891 -0.905 1 97.31 207 GLY B C 1
ATOM 3964 O O . GLY B 1 207 ? -5.988 -10.734 -0.134 1 97.31 207 GLY B O 1
ATOM 3965 N N . VAL B 1 208 ? -5.254 -8.594 -0.555 1 95 208 VAL B N 1
ATOM 3966 C CA . VAL B 1 208 ? -5.664 -8.07 0.744 1 95 208 VAL B CA 1
ATOM 3967 C C . VAL B 1 208 ? -6.426 -6.758 0.555 1 95 208 VAL B C 1
ATOM 3969 O O . VAL B 1 208 ? -6.172 -6.016 -0.399 1 95 208 VAL B O 1
ATOM 3972 N N . PRO B 1 209 ? -7.348 -6.492 1.453 1 94.31 209 PRO B N 1
ATOM 3973 C CA . PRO B 1 209 ? -8.008 -5.184 1.393 1 94.31 209 PRO B CA 1
ATOM 3974 C C . PRO B 1 209 ? -7.023 -4.023 1.482 1 94.31 209 PRO B C 1
ATOM 3976 O O . PRO B 1 209 ? -6.043 -4.094 2.23 1 94.31 209 PRO B O 1
ATOM 3979 N N . VAL B 1 210 ? -7.281 -3.023 0.695 1 92.44 210 VAL B N 1
ATOM 3980 C CA . VAL B 1 210 ? -6.461 -1.819 0.752 1 92.44 210 VAL B CA 1
ATOM 3981 C C . VAL B 1 210 ? -6.695 -1.098 2.078 1 92.44 210 VAL B C 1
ATOM 3983 O O . VAL B 1 210 ? -7.836 -0.971 2.529 1 92.44 210 VAL B O 1
ATOM 3986 N N . LYS B 1 211 ? -5.637 -0.602 2.654 1 83.69 211 LYS B N 1
ATOM 3987 C CA . LYS B 1 211 ? -5.742 0.119 3.92 1 83.69 211 LYS B CA 1
ATOM 3988 C C . LYS B 1 211 ? -5.707 1.629 3.697 1 83.69 211 LYS B C 1
ATOM 3990 O O . LYS B 1 211 ? -6.41 2.379 4.379 1 83.69 211 LYS B O 1
ATOM 3995 N N . ALA B 1 212 ? -4.996 2.002 2.793 1 88.06 212 ALA B N 1
ATOM 3996 C CA . ALA B 1 212 ? -4.789 3.424 2.531 1 88.06 212 ALA B CA 1
ATOM 3997 C C . ALA B 1 212 ? -5.973 4.02 1.772 1 88.06 212 ALA B C 1
ATOM 3999 O O . ALA B 1 212 ? -6.691 3.303 1.069 1 88.06 212 ALA B O 1
ATOM 4000 N N . THR B 1 213 ? -6.176 5.32 2.01 1 91.69 213 THR B N 1
ATOM 4001 C CA . THR B 1 213 ? -7.094 6.047 1.137 1 91.69 213 THR B CA 1
ATOM 4002 C C . THR B 1 213 ? -6.496 6.211 -0.258 1 91.69 213 THR B C 1
ATOM 4004 O O . THR B 1 213 ? -5.379 6.711 -0.407 1 91.69 213 THR B O 1
ATOM 4007 N N . ILE B 1 214 ? -7.219 5.695 -1.259 1 95.38 214 ILE B N 1
ATOM 4008 C CA . ILE B 1 214 ? -6.762 5.773 -2.643 1 95.38 214 ILE B CA 1
ATOM 4009 C C . ILE B 1 214 ? -7.609 6.781 -3.412 1 95.38 214 ILE B C 1
ATOM 4011 O O . ILE B 1 214 ? -8.844 6.75 -3.336 1 95.38 214 ILE B O 1
ATOM 4015 N N . LYS B 1 215 ? -6.957 7.684 -4.094 1 95.31 215 LYS B N 1
ATOM 4016 C CA . LYS B 1 215 ? -7.625 8.633 -4.977 1 95.31 215 LYS B CA 1
ATOM 4017 C C . LYS B 1 215 ? -7.141 8.492 -6.414 1 95.31 215 LYS B C 1
ATOM 4019 O O . LYS B 1 215 ? -5.984 8.125 -6.652 1 95.31 215 LYS B O 1
ATOM 4024 N N . GLU B 1 216 ? -8.031 8.664 -7.336 1 95.62 216 GLU B N 1
ATOM 4025 C CA . GLU B 1 216 ? -7.688 8.773 -8.75 1 95.62 216 GLU B CA 1
ATOM 4026 C C . GLU B 1 216 ? -7.426 10.219 -9.148 1 95.62 216 GLU B C 1
ATOM 4028 O O . GLU B 1 216 ? -8.219 11.109 -8.828 1 95.62 216 GLU B O 1
ATOM 4033 N N . ALA B 1 217 ? -6.352 10.438 -9.812 1 96.25 217 ALA B N 1
ATOM 4034 C CA . ALA B 1 217 ? -5.992 11.781 -10.242 1 96.25 217 ALA B CA 1
ATOM 4035 C C . ALA B 1 217 ? -5.797 11.844 -11.758 1 96.25 217 ALA B C 1
ATOM 4037 O O . ALA B 1 217 ? -5.52 10.82 -12.391 1 96.25 217 ALA B O 1
ATOM 4038 N N . ASN B 1 218 ? -5.992 12.992 -12.32 1 94.44 218 ASN B N 1
ATOM 4039 C CA . ASN B 1 218 ? -5.684 13.188 -13.734 1 94.44 218 ASN B CA 1
ATOM 4040 C C . ASN B 1 218 ? -4.199 13.461 -13.953 1 94.44 218 ASN B C 1
ATOM 4042 O O . ASN B 1 218 ? -3.408 13.398 -13.008 1 94.44 218 ASN B O 1
ATOM 4046 N N . ASN B 1 219 ? -3.775 13.711 -15.164 1 91.62 219 ASN B N 1
ATOM 4047 C CA . ASN B 1 219 ? -2.367 13.883 -15.508 1 91.62 219 ASN B CA 1
ATOM 4048 C C . ASN B 1 219 ? -1.776 15.133 -14.867 1 91.62 219 ASN B C 1
ATOM 4050 O O . ASN B 1 219 ? -0.557 15.25 -14.734 1 91.62 219 ASN B O 1
ATOM 4054 N N . ASP B 1 220 ? -2.621 16.078 -14.445 1 93.81 220 ASP B N 1
ATOM 4055 C CA . ASP B 1 220 ? -2.164 17.312 -13.82 1 93.81 220 ASP B CA 1
ATOM 4056 C C . ASP B 1 220 ? -2.137 17.188 -12.297 1 93.81 220 ASP B C 1
ATOM 4058 O O . ASP B 1 220 ? -1.988 18.188 -11.586 1 93.81 220 ASP B O 1
ATOM 4062 N N . ARG B 1 221 ? -2.453 16 -11.75 1 94.56 221 ARG B N 1
ATOM 4063 C CA . ARG B 1 221 ? -2.354 15.656 -10.328 1 94.56 221 ARG B CA 1
ATOM 4064 C C . ARG B 1 221 ? -3.498 16.281 -9.539 1 94.56 221 ARG B C 1
ATOM 4066 O O . ARG B 1 221 ? -3.334 16.609 -8.359 1 94.56 221 ARG B O 1
ATOM 4073 N N . PHE B 1 222 ? -4.531 16.562 -10.242 1 95.75 222 PHE B N 1
ATOM 4074 C CA . PHE B 1 222 ? -5.742 16.953 -9.531 1 95.75 222 PHE B CA 1
ATOM 4075 C C . PHE B 1 222 ? -6.633 15.734 -9.289 1 95.75 222 PHE B C 1
ATOM 4077 O O . PHE B 1 222 ? -6.816 14.906 -10.188 1 95.75 222 PHE B O 1
ATOM 4084 N N . VAL B 1 223 ? -7.18 15.695 -8.086 1 94.38 223 VAL B N 1
ATOM 4085 C CA . VAL B 1 223 ? -8.031 14.57 -7.695 1 94.38 223 VAL B CA 1
ATOM 4086 C C . VAL B 1 223 ? -9.289 14.555 -8.555 1 94.38 223 VAL B C 1
ATOM 4088 O O . VAL B 1 223 ? -9.969 15.578 -8.695 1 94.38 223 VAL B O 1
ATOM 4091 N N . GLN B 1 224 ? -9.602 13.352 -9.125 1 92.69 224 GLN B N 1
ATOM 4092 C CA . GLN B 1 224 ? -10.828 13.172 -9.891 1 92.69 224 GLN B CA 1
ATOM 4093 C C . GLN B 1 224 ? -11.906 12.5 -9.047 1 92.69 224 GLN B C 1
ATOM 4095 O O . GLN B 1 224 ? -13.078 12.875 -9.125 1 92.69 224 GLN B O 1
ATOM 4100 N N . ARG B 1 225 ? -11.477 11.57 -8.305 1 90 225 ARG B N 1
ATOM 4101 C CA . ARG B 1 225 ? -12.422 10.922 -7.406 1 90 225 ARG B CA 1
ATOM 4102 C C . ARG B 1 225 ? -11.695 10.141 -6.316 1 90 225 ARG B C 1
ATOM 4104 O O . ARG B 1 225 ? -10.547 9.742 -6.496 1 90 225 ARG B O 1
ATOM 4111 N N . THR B 1 226 ? -12.391 10.07 -5.211 1 90.69 226 THR B N 1
ATOM 4112 C CA . THR B 1 226 ? -11.969 9.195 -4.125 1 90.69 226 THR B CA 1
ATOM 4113 C C . THR B 1 226 ? -12.656 7.832 -4.242 1 90.69 226 THR B C 1
ATOM 4115 O O . THR B 1 226 ? -13.883 7.754 -4.344 1 90.69 226 THR B O 1
ATOM 4118 N N . LEU B 1 227 ? -11.828 6.824 -4.258 1 92.56 227 LEU B N 1
ATOM 4119 C CA . LEU B 1 227 ? -12.375 5.488 -4.469 1 92.56 227 LEU B CA 1
ATOM 4120 C C . LEU B 1 227 ? -12.859 4.887 -3.154 1 92.56 227 LEU B C 1
ATOM 4122 O O . LEU B 1 227 ? -12.312 5.184 -2.092 1 92.56 227 LEU B O 1
ATOM 4126 N N . ASP B 1 228 ? -13.883 4.047 -3.281 1 91.94 228 ASP B N 1
ATOM 4127 C CA . ASP B 1 228 ? -14.422 3.381 -2.098 1 91.94 228 ASP B CA 1
ATOM 4128 C C . ASP B 1 228 ? -13.477 2.283 -1.613 1 91.94 228 ASP B C 1
ATOM 4130 O O . ASP B 1 228 ? -13.422 1.199 -2.197 1 91.94 228 ASP B O 1
ATOM 4134 N N . ARG B 1 229 ? -12.852 2.557 -0.574 1 90.31 229 ARG B N 1
ATOM 4135 C CA . ARG B 1 229 ? -11.797 1.693 -0.05 1 90.31 229 ARG B CA 1
ATOM 4136 C C . ARG B 1 229 ? -12.328 0.294 0.238 1 90.31 229 ARG B C 1
ATOM 4138 O O . ARG B 1 229 ? -11.594 -0.69 0.126 1 90.31 229 ARG B O 1
ATOM 4145 N N . LYS B 1 230 ? -13.578 0.196 0.588 1 90.62 230 LYS B N 1
ATOM 4146 C CA . LYS B 1 230 ? -14.18 -1.075 0.979 1 90.62 230 LYS B CA 1
ATOM 4147 C C . LYS B 1 230 ? -14.219 -2.051 -0.194 1 90.62 230 LYS B C 1
ATOM 4149 O O . LYS B 1 230 ? -14.359 -3.26 0.002 1 90.62 230 LYS B O 1
ATOM 4154 N N . THR B 1 231 ? -14.055 -1.594 -1.37 1 95 231 THR B N 1
ATOM 4155 C CA . THR B 1 231 ? -14.148 -2.432 -2.561 1 95 231 THR B CA 1
ATOM 4156 C C . THR B 1 231 ? -12.766 -2.693 -3.15 1 95 231 THR B C 1
ATOM 4158 O O . THR B 1 231 ? -12.633 -3.4 -4.152 1 95 231 THR B O 1
ATOM 4161 N N . LEU B 1 232 ? -11.758 -2.096 -2.574 1 96 232 LEU B N 1
ATOM 4162 C CA . LEU B 1 232 ? -10.438 -2.111 -3.201 1 96 232 LEU B CA 1
ATOM 4163 C C . LEU B 1 232 ? -9.547 -3.182 -2.576 1 96 232 LEU B C 1
ATOM 4165 O O . LEU B 1 232 ? -9.523 -3.336 -1.354 1 96 232 LEU B O 1
ATOM 4169 N N . TRP B 1 233 ? -8.875 -3.867 -3.494 1 96.12 233 TRP B N 1
ATOM 4170 C CA . TRP B 1 233 ? -7.977 -4.941 -3.08 1 96.12 233 TRP B CA 1
ATOM 4171 C C . TRP B 1 233 ? -6.598 -4.77 -3.709 1 96.12 233 TRP B C 1
ATOM 4173 O O . TRP B 1 233 ? -6.484 -4.426 -4.887 1 96.12 233 TRP B O 1
ATOM 4183 N N . GLU B 1 234 ? -5.594 -4.996 -2.891 1 95.56 234 GLU B N 1
ATOM 4184 C CA . GLU B 1 234 ? -4.227 -5.086 -3.391 1 95.56 234 GLU B CA 1
ATOM 4185 C C . GLU B 1 234 ? -3.887 -6.516 -3.816 1 95.56 234 GLU B C 1
ATOM 4187 O O . GLU B 1 234 ? -4.055 -7.453 -3.037 1 95.56 234 GLU B O 1
ATOM 4192 N N . MET B 1 235 ? -3.377 -6.648 -4.969 1 96.56 235 MET B N 1
ATOM 4193 C CA . MET B 1 235 ? -3.096 -7.984 -5.492 1 96.56 235 MET B CA 1
ATOM 4194 C C . MET B 1 235 ? -1.737 -8.484 -5.008 1 96.56 235 MET B C 1
ATOM 4196 O O . MET B 1 235 ? -0.791 -7.703 -4.891 1 96.56 235 MET B O 1
ATOM 4200 N N . GLN B 1 236 ? -1.738 -9.695 -4.715 1 97.19 236 GLN B N 1
ATOM 4201 C CA . GLN B 1 236 ? -0.535 -10.445 -4.367 1 97.19 236 GLN B CA 1
ATOM 4202 C C . GLN B 1 236 ? -0.362 -11.664 -5.27 1 97.19 236 GLN B C 1
ATOM 4204 O O . GLN B 1 236 ? -1.037 -11.781 -6.293 1 97.19 236 GLN B O 1
ATOM 4209 N N . THR B 1 237 ? 0.656 -12.305 -5.098 1 98.19 237 THR B N 1
ATOM 4210 C CA . THR B 1 237 ? 0.818 -13.664 -5.605 1 98.19 237 THR B CA 1
ATOM 4211 C C . THR B 1 237 ? 0.912 -14.664 -4.453 1 98.19 237 THR B C 1
ATOM 4213 O O . THR B 1 237 ? 1.348 -14.312 -3.355 1 98.19 237 THR B O 1
ATOM 4216 N N . PRO B 1 238 ? 0.396 -15.883 -4.75 1 98.56 238 PRO B N 1
ATOM 4217 C CA . PRO B 1 238 ? 0.194 -16.547 -6.039 1 98.56 238 PRO B CA 1
ATOM 4218 C C . PRO B 1 238 ? -1.125 -16.156 -6.703 1 98.56 238 PRO B C 1
ATOM 4220 O O . PRO B 1 238 ? -2.043 -15.68 -6.031 1 98.56 238 PRO B O 1
ATOM 4223 N N . GLN B 1 239 ? -1.102 -16.25 -7.926 1 98.75 239 GLN B N 1
ATOM 4224 C CA . GLN B 1 239 ? -2.283 -16.219 -8.781 1 98.75 239 GLN B CA 1
ATOM 4225 C C . GLN B 1 239 ? -2.473 -17.562 -9.492 1 98.75 239 GLN B C 1
ATOM 4227 O O . GLN B 1 239 ? -1.544 -18.078 -10.125 1 98.75 239 GLN B O 1
ATOM 4232 N N . VAL B 1 240 ? -3.631 -18.109 -9.352 1 98.81 240 VAL B N 1
ATOM 4233 C CA . VAL B 1 240 ? -3.865 -19.5 -9.773 1 98.81 240 VAL B CA 1
ATOM 4234 C C . VAL B 1 240 ? -4.957 -19.531 -10.844 1 98.81 240 VAL B C 1
ATOM 4236 O O . VAL B 1 240 ? -6.02 -18.938 -10.672 1 98.81 240 VAL B O 1
ATOM 4239 N N . ILE B 1 241 ? -4.668 -20.266 -11.914 1 98.56 241 ILE B N 1
ATOM 4240 C CA . ILE B 1 241 ? -5.559 -20.281 -13.07 1 98.56 241 ILE B CA 1
ATOM 4241 C C . ILE B 1 241 ? -5.559 -21.672 -13.703 1 98.56 241 ILE B C 1
ATOM 4243 O O . ILE B 1 241 ? -4.527 -22.359 -13.727 1 98.56 241 ILE B O 1
ATOM 4247 N N . VAL B 1 242 ? -6.668 -22.078 -14.195 1 98.25 242 VAL B N 1
ATOM 4248 C CA . VAL B 1 242 ? -6.707 -23.266 -15.047 1 98.25 242 VAL B CA 1
ATOM 4249 C C . VAL B 1 242 ? -5.82 -23.047 -16.266 1 98.25 242 VAL B C 1
ATOM 4251 O O . VAL B 1 242 ? -5.93 -22.031 -16.953 1 98.25 242 VAL B O 1
ATOM 4254 N N . PRO B 1 243 ? -4.949 -24 -16.547 1 98.25 243 PRO B N 1
ATOM 4255 C CA . PRO B 1 243 ? -3.949 -23.797 -17.594 1 98.25 243 PRO B CA 1
ATOM 4256 C C . PRO B 1 243 ? -4.574 -23.469 -18.953 1 98.25 243 PRO B C 1
ATOM 4258 O O . PRO B 1 243 ? -4.109 -22.562 -19.641 1 98.25 243 PRO B O 1
ATOM 4261 N N . GLU B 1 244 ? -5.582 -24.156 -19.328 1 97.31 244 GLU B N 1
ATOM 4262 C CA . GLU B 1 244 ? -6.223 -23.906 -20.625 1 97.31 244 GLU B CA 1
ATOM 4263 C C . GLU B 1 244 ? -6.762 -22.484 -20.719 1 97.31 244 GLU B C 1
ATOM 4265 O O . GLU B 1 244 ? -6.648 -21.844 -21.766 1 97.31 244 GLU B O 1
ATOM 4270 N N . LEU B 1 245 ? -7.355 -22.094 -19.672 1 97 245 LEU B N 1
ATOM 4271 C CA . LEU B 1 245 ? -7.883 -20.734 -19.594 1 97 245 LEU B CA 1
ATOM 4272 C C . LEU B 1 245 ? -6.766 -19.703 -19.766 1 97 245 LEU B C 1
ATOM 4274 O O . LEU B 1 245 ? -6.918 -18.719 -20.5 1 97 245 LEU B O 1
ATOM 4278 N N . LEU B 1 246 ? -5.645 -19.891 -19.094 1 97.69 246 LEU B N 1
ATOM 4279 C CA . LEU B 1 246 ? -4.504 -18.984 -19.172 1 97.69 246 LEU B CA 1
ATOM 4280 C C . LEU B 1 246 ? -3.922 -18.969 -20.578 1 97.69 246 LEU B C 1
ATOM 4282 O O . LEU B 1 246 ? -3.559 -17.922 -21.109 1 97.69 246 LEU B O 1
ATOM 4286 N N . ARG B 1 247 ? -3.857 -20.109 -21.25 1 97.19 247 ARG B N 1
ATOM 4287 C CA . ARG B 1 247 ? -3.359 -20.203 -22.625 1 97.19 247 ARG B CA 1
ATOM 4288 C C . ARG B 1 247 ? -4.246 -19.406 -23.578 1 97.19 247 ARG B C 1
ATOM 4290 O O . ARG B 1 247 ? -3.742 -18.656 -24.406 1 97.19 247 ARG B O 1
ATOM 4297 N N . LYS B 1 248 ? -5.508 -19.594 -23.406 1 96.5 248 LYS B N 1
ATOM 4298 C CA . LYS B 1 248 ? -6.445 -18.828 -24.219 1 96.5 248 LYS B CA 1
ATOM 4299 C C . LYS B 1 248 ? -6.27 -17.328 -23.984 1 96.5 248 LYS B C 1
ATOM 4301 O O . LYS B 1 248 ? -6.332 -16.531 -24.938 1 96.5 248 LYS B O 1
ATOM 4306 N N . GLY B 1 249 ? -6.109 -17.016 -22.734 1 95.88 249 GLY B N 1
ATOM 4307 C CA . GLY B 1 249 ? -5.883 -15.617 -22.406 1 95.88 249 GLY B CA 1
ATOM 4308 C C . GLY B 1 249 ? -4.633 -15.047 -23.062 1 95.88 249 GLY B C 1
ATOM 4309 O O . GLY B 1 249 ? -4.66 -13.945 -23.609 1 95.88 249 GLY B O 1
ATOM 4310 N N . PHE B 1 250 ? -3.57 -15.781 -23.016 1 95.88 250 PHE B N 1
ATOM 4311 C CA . PHE B 1 250 ? -2.32 -15.336 -23.609 1 95.88 250 PHE B CA 1
ATOM 4312 C C . PHE B 1 250 ? -2.467 -15.203 -25.125 1 95.88 250 PHE B C 1
ATOM 4314 O O . PHE B 1 250 ? -1.877 -14.305 -25.734 1 95.88 250 PHE B O 1
ATOM 4321 N N . GLU B 1 251 ? -3.146 -16.125 -25.719 1 95.44 251 GLU B N 1
ATOM 4322 C CA . GLU B 1 251 ? -3.402 -16 -27.156 1 95.44 251 GLU B CA 1
ATOM 4323 C C . GLU B 1 251 ? -4.047 -14.656 -27.484 1 95.44 251 GLU B C 1
ATOM 4325 O O . GLU B 1 251 ? -3.611 -13.961 -28.406 1 95.44 251 GLU B O 1
ATOM 4330 N N . LEU B 1 252 ? -5.004 -14.258 -26.719 1 93.88 252 LEU B N 1
ATOM 4331 C CA . LEU B 1 252 ? -5.711 -13 -26.922 1 93.88 252 LEU B CA 1
ATOM 4332 C C . LEU B 1 252 ? -4.793 -11.812 -26.672 1 93.88 252 LEU B C 1
ATOM 4334 O O . LEU B 1 252 ? -4.715 -10.891 -27.484 1 93.88 252 LEU B O 1
ATOM 4338 N N . VAL B 1 253 ? -4.113 -11.859 -25.547 1 92.12 253 VAL B N 1
ATOM 4339 C CA . VAL B 1 253 ? -3.256 -10.758 -25.141 1 92.12 253 VAL B CA 1
ATOM 4340 C C . VAL B 1 253 ? -2.139 -10.555 -26.156 1 92.12 253 VAL B C 1
ATOM 4342 O O . VAL B 1 253 ? -1.792 -9.422 -26.5 1 92.12 253 VAL B O 1
ATOM 4345 N N . ASN B 1 254 ? -1.596 -11.648 -26.672 1 90.88 254 ASN B N 1
ATOM 4346 C CA . ASN B 1 254 ? -0.533 -11.578 -27.672 1 90.88 254 ASN B CA 1
ATOM 4347 C C . ASN B 1 254 ? -1.055 -11.07 -29.016 1 90.88 254 ASN B C 1
ATOM 4349 O O . ASN B 1 254 ? -0.413 -10.242 -29.656 1 90.88 254 ASN B O 1
ATOM 4353 N N . ARG B 1 255 ? -2.131 -11.523 -29.359 1 93 255 ARG B N 1
ATOM 4354 C CA . ARG B 1 255 ? -2.729 -11.125 -30.625 1 93 255 ARG B CA 1
ATOM 4355 C C . ARG B 1 255 ? -3.053 -9.641 -30.641 1 93 255 ARG B C 1
ATOM 4357 O O . ARG B 1 255 ? -2.828 -8.953 -31.641 1 93 255 ARG B O 1
ATOM 4364 N N . GLU B 1 256 ? -3.48 -9.109 -29.5 1 93.38 256 GLU B N 1
ATOM 4365 C CA . GLU B 1 256 ? -3.936 -7.723 -29.422 1 93.38 256 GLU B CA 1
ATOM 4366 C C . GLU B 1 256 ? -2.838 -6.809 -28.891 1 93.38 256 GLU B C 1
ATOM 4368 O O . GLU B 1 256 ? -3.023 -5.59 -28.797 1 93.38 256 GLU B O 1
ATOM 4373 N N . GLY B 1 257 ? -1.731 -7.414 -28.469 1 90.5 257 GLY B N 1
ATOM 4374 C CA . GLY B 1 257 ? -0.627 -6.621 -27.953 1 90.5 257 GLY B CA 1
ATOM 4375 C C . GLY B 1 257 ? -0.959 -5.906 -26.656 1 90.5 257 GLY B C 1
ATOM 4376 O O . GLY B 1 257 ? -0.59 -4.746 -26.469 1 90.5 257 GLY B O 1
ATOM 4377 N N . LEU B 1 258 ? -1.723 -6.527 -25.828 1 88.12 258 LEU B N 1
ATOM 4378 C CA . LEU B 1 258 ? -2.174 -5.926 -24.578 1 88.12 258 LEU B CA 1
ATOM 4379 C C . LEU B 1 258 ? -1.104 -6.051 -23.5 1 88.12 258 LEU B C 1
ATOM 4381 O O . LEU B 1 258 ? -0.445 -7.086 -23.391 1 88.12 258 LEU B O 1
ATOM 4385 N N . GLU B 1 259 ? -0.9 -4.945 -22.734 1 85.31 259 GLU B N 1
ATOM 4386 C CA . GLU B 1 259 ? -0.046 -4.973 -21.562 1 85.31 259 GLU B CA 1
ATOM 4387 C C . GLU B 1 259 ? -0.869 -5.164 -20.281 1 85.31 259 GLU B C 1
ATOM 4389 O O . GLU B 1 259 ? -1.859 -4.461 -20.062 1 85.31 259 GLU B O 1
ATOM 4394 N N . VAL B 1 260 ? -0.398 -6.184 -19.5 1 85.88 260 VAL B N 1
ATOM 4395 C CA . VAL B 1 260 ? -1.151 -6.48 -18.297 1 85.88 260 VAL B CA 1
ATOM 4396 C C . VAL B 1 260 ? -0.252 -6.309 -17.062 1 85.88 260 VAL B C 1
ATOM 4398 O O . VAL B 1 260 ? 0.972 -6.414 -17.172 1 85.88 260 VAL B O 1
ATOM 4401 N N . THR B 1 261 ? -0.868 -6.004 -15.852 1 82.12 261 THR B N 1
ATOM 4402 C CA . THR B 1 261 ? -0.101 -5.746 -14.641 1 82.12 261 THR B CA 1
ATOM 4403 C C . THR B 1 261 ? 0.02 -7.012 -13.789 1 82.12 261 THR B C 1
ATOM 4405 O O . THR B 1 261 ? 0.876 -7.094 -12.914 1 82.12 261 THR B O 1
ATOM 4408 N N . ASP B 1 262 ? -0.956 -7.895 -14 1 90.19 262 ASP B N 1
ATOM 4409 C CA . ASP B 1 262 ? -0.889 -9.164 -13.273 1 90.19 262 ASP B CA 1
ATOM 4410 C C . ASP B 1 262 ? -1.488 -10.297 -14.102 1 90.19 262 ASP B C 1
ATOM 4412 O O . ASP B 1 262 ? -2.039 -10.062 -15.18 1 90.19 262 ASP B O 1
ATOM 4416 N N . ASP B 1 263 ? -1.332 -11.461 -13.617 1 92.88 263 ASP B N 1
ATOM 4417 C CA . ASP B 1 263 ? -1.619 -12.656 -14.406 1 92.88 263 ASP B CA 1
ATOM 4418 C C . ASP B 1 263 ? -3.121 -12.828 -14.609 1 92.88 263 ASP B C 1
ATOM 4420 O O . ASP B 1 263 ? -3.568 -13.164 -15.711 1 92.88 263 ASP B O 1
ATOM 4424 N N . VAL B 1 264 ? -3.891 -12.602 -13.617 1 93.19 264 VAL B N 1
ATOM 4425 C CA . VAL B 1 264 ? -5.324 -12.859 -13.719 1 93.19 264 VAL B CA 1
ATOM 4426 C C . VAL B 1 264 ? -5.969 -11.828 -14.641 1 93.19 264 VAL B C 1
ATOM 4428 O O . VAL B 1 264 ? -7.07 -12.047 -15.148 1 93.19 264 VAL B O 1
ATOM 4431 N N . SER B 1 265 ? -5.289 -10.703 -14.836 1 93.12 265 SER B N 1
ATOM 4432 C CA . SER B 1 265 ? -5.793 -9.727 -15.797 1 93.12 265 SER B CA 1
ATOM 4433 C C . SER B 1 265 ? -5.875 -10.312 -17.203 1 93.12 265 SER B C 1
ATOM 4435 O O . SER B 1 265 ? -6.711 -9.898 -18 1 93.12 265 SER B O 1
ATOM 4437 N N . ILE B 1 266 ? -4.992 -11.25 -17.531 1 92.44 266 ILE B N 1
ATOM 4438 C CA . ILE B 1 266 ? -5 -11.945 -18.812 1 92.44 266 ILE B CA 1
ATOM 4439 C C . ILE B 1 266 ? -6.336 -12.656 -19.016 1 92.44 266 ILE B C 1
ATOM 4441 O O . ILE B 1 266 ? -6.93 -12.594 -20.094 1 92.44 266 ILE B O 1
ATOM 4445 N N . VAL B 1 267 ? -6.805 -13.234 -17.938 1 93.19 267 VAL B N 1
ATOM 4446 C CA . VAL B 1 267 ? -8.039 -14.008 -18 1 93.19 267 VAL B CA 1
ATOM 4447 C C . VAL B 1 267 ? -9.242 -13.062 -17.953 1 93.19 267 VAL B C 1
ATOM 4449 O O . VAL B 1 267 ? -10.297 -13.367 -18.516 1 93.19 267 VAL B O 1
ATOM 4452 N N . GLU B 1 268 ? -9.094 -11.945 -17.281 1 92.5 268 GLU B N 1
ATOM 4453 C CA . GLU B 1 268 ? -10.148 -10.938 -17.266 1 92.5 268 GLU B CA 1
ATOM 4454 C C . GLU B 1 268 ? -10.492 -10.469 -18.688 1 92.5 268 GLU B C 1
ATOM 4456 O O . GLU B 1 268 ? -11.641 -10.148 -18.969 1 92.5 268 GLU B O 1
ATOM 4461 N N . HIS B 1 269 ? -9.547 -10.406 -19.531 1 90.94 269 HIS B N 1
ATOM 4462 C CA . HIS B 1 269 ? -9.766 -9.977 -20.906 1 90.94 269 HIS B CA 1
ATOM 4463 C C . HIS B 1 269 ? -10.656 -10.969 -21.656 1 90.94 269 HIS B C 1
ATOM 4465 O O . HIS B 1 269 ? -11.242 -10.617 -22.672 1 90.94 269 HIS B O 1
ATOM 4471 N N . LEU B 1 270 ? -10.703 -12.188 -21.203 1 92.56 270 LEU B N 1
ATOM 4472 C CA . LEU B 1 270 ? -11.609 -13.195 -21.75 1 92.56 270 LEU B CA 1
ATOM 4473 C C . LEU B 1 270 ? -13 -13.062 -21.141 1 92.56 270 LEU B C 1
ATOM 4475 O O . LEU B 1 270 ? -13.891 -13.875 -21.422 1 92.56 270 LEU B O 1
ATOM 4479 N N . LYS B 1 271 ? -13.188 -12.062 -20.219 1 91.88 271 LYS B N 1
ATOM 4480 C CA . LYS B 1 271 ? -14.438 -11.82 -19.516 1 91.88 271 LYS B CA 1
ATOM 4481 C C . LYS B 1 271 ? -14.742 -12.969 -18.547 1 91.88 271 LYS B C 1
ATOM 4483 O O . LYS B 1 271 ? -15.914 -13.266 -18.281 1 91.88 271 LYS B O 1
ATOM 4488 N N . HIS B 1 272 ? -13.734 -13.656 -18.219 1 93.94 272 HIS B N 1
ATOM 4489 C CA . HIS B 1 272 ? -13.867 -14.664 -17.172 1 93.94 272 HIS B CA 1
ATOM 4490 C C . HIS B 1 272 ? -13.75 -14.047 -15.781 1 93.94 272 HIS B C 1
ATOM 4492 O O . HIS B 1 272 ? -12.891 -13.188 -15.555 1 93.94 272 HIS B O 1
ATOM 4498 N N . SER B 1 273 ? -14.562 -14.461 -14.859 1 94.81 273 SER B N 1
ATOM 4499 C CA . SER B 1 273 ? -14.547 -13.945 -13.492 1 94.81 273 SER B CA 1
ATOM 4500 C C . SER B 1 273 ? -13.32 -14.43 -12.734 1 94.81 273 SER B C 1
ATOM 4502 O O . SER B 1 273 ? -12.891 -15.57 -12.906 1 94.81 273 SER B O 1
ATOM 4504 N N . VAL B 1 274 ? -12.812 -13.57 -11.977 1 97.31 274 VAL B N 1
ATOM 4505 C CA . VAL B 1 274 ? -11.68 -13.891 -11.117 1 97.31 274 VAL B CA 1
ATOM 4506 C C . VAL B 1 274 ? -12.062 -13.703 -9.656 1 97.31 274 VAL B C 1
ATOM 4508 O O . VAL B 1 274 ? -12.602 -12.664 -9.281 1 97.31 274 VAL B O 1
ATOM 4511 N N . PHE B 1 275 ? -11.844 -14.734 -8.875 1 97.88 275 PHE B N 1
ATOM 4512 C CA . PHE B 1 275 ? -12.148 -14.672 -7.453 1 97.88 275 PHE B CA 1
ATOM 4513 C C . PHE B 1 275 ? -10.953 -14.156 -6.664 1 97.88 275 PHE B C 1
ATOM 4515 O O . PHE B 1 275 ? -9.812 -14.531 -6.945 1 97.88 275 PHE B O 1
ATOM 4522 N N . ILE B 1 276 ? -11.133 -13.258 -5.668 1 98.06 276 ILE B N 1
ATOM 4523 C CA . ILE B 1 276 ? -10.07 -12.781 -4.789 1 98.06 276 ILE B CA 1
ATOM 4524 C C . ILE B 1 276 ? -10.078 -13.578 -3.488 1 98.06 276 ILE B C 1
ATOM 4526 O O . ILE B 1 276 ? -11.055 -13.547 -2.736 1 98.06 276 ILE B O 1
ATOM 4530 N N . THR B 1 277 ? -9.047 -14.266 -3.287 1 98.31 277 THR B N 1
ATOM 4531 C CA . THR B 1 277 ? -8.836 -14.969 -2.025 1 98.31 277 THR B CA 1
ATOM 4532 C C . THR B 1 277 ? -8.094 -14.078 -1.032 1 98.31 277 THR B C 1
ATOM 4534 O O . THR B 1 277 ? -7.004 -13.578 -1.332 1 98.31 277 THR B O 1
ATOM 4537 N N . GLU B 1 278 ? -8.672 -13.883 0.126 1 96.81 278 GLU B N 1
ATOM 4538 C CA . GLU B 1 278 ? -8.016 -13.023 1.112 1 96.81 278 GLU B CA 1
ATOM 4539 C C . GLU B 1 278 ? -6.738 -13.664 1.643 1 96.81 278 GLU B C 1
ATOM 4541 O O . GLU B 1 278 ? -6.766 -14.797 2.135 1 96.81 278 GLU B O 1
ATOM 4546 N N . GLY B 1 279 ? -5.637 -12.945 1.402 1 96.38 279 GLY B N 1
ATOM 4547 C CA . GLY B 1 279 ? -4.344 -13.391 1.902 1 96.38 279 GLY B CA 1
ATOM 4548 C C . GLY B 1 279 ? -3.918 -12.672 3.168 1 96.38 279 GLY B C 1
ATOM 4549 O O . GLY B 1 279 ? -4.754 -12.336 4.012 1 96.38 279 GLY B O 1
ATOM 4550 N N . SER B 1 280 ? -2.598 -12.594 3.312 1 92.25 280 SER B N 1
ATOM 4551 C CA . SER B 1 280 ? -2.016 -11.977 4.5 1 92.25 280 SER B CA 1
ATOM 4552 C C . SER B 1 280 ? -1.174 -10.758 4.133 1 92.25 280 SER B C 1
ATOM 4554 O O . SER B 1 280 ? -0.441 -10.781 3.141 1 92.25 280 SER B O 1
ATOM 4556 N N . TYR B 1 281 ? -1.205 -9.719 5.012 1 86.88 281 TYR B N 1
ATOM 4557 C CA . TYR B 1 281 ? -0.425 -8.516 4.766 1 86.88 281 TYR B CA 1
ATOM 4558 C C . TYR B 1 281 ? 1.068 -8.797 4.871 1 86.88 281 TYR B C 1
ATOM 4560 O O . TYR B 1 281 ? 1.891 -8.047 4.348 1 86.88 281 TYR B O 1
ATOM 4568 N N . THR B 1 282 ? 1.418 -9.875 5.516 1 87.12 282 THR B N 1
ATOM 4569 C CA . THR B 1 282 ? 2.822 -10.234 5.691 1 87.12 282 THR B CA 1
ATOM 4570 C C . THR B 1 282 ? 3.404 -10.789 4.395 1 87.12 282 THR B C 1
ATOM 4572 O O . THR B 1 282 ? 4.625 -10.906 4.258 1 87.12 282 THR B O 1
ATOM 4575 N N . ASN B 1 283 ? 2.6 -11.164 3.469 1 94.38 283 ASN B N 1
ATOM 4576 C CA . ASN B 1 283 ? 3.051 -11.648 2.17 1 94.38 283 ASN B CA 1
ATOM 4577 C C . ASN B 1 283 ? 3.553 -10.516 1.285 1 94.38 283 ASN B C 1
ATOM 4579 O O . ASN B 1 283 ? 3.062 -10.328 0.17 1 94.38 283 ASN B O 1
ATOM 4583 N N . ILE B 1 284 ? 4.555 -9.805 1.746 1 90.06 284 ILE B N 1
ATOM 4584 C CA . ILE B 1 284 ? 5.062 -8.609 1.089 1 90.06 284 ILE B CA 1
ATOM 4585 C C . ILE B 1 284 ? 5.973 -9 -0.072 1 90.06 284 ILE B C 1
ATOM 4587 O O . ILE B 1 284 ? 6.582 -10.07 -0.055 1 90.06 284 ILE B O 1
ATOM 4591 N N . LYS B 1 285 ? 5.969 -8.188 -1.064 1 91.19 285 LYS B N 1
ATOM 4592 C CA . LYS B 1 285 ? 6.949 -8.297 -2.139 1 91.19 285 LYS B CA 1
ATOM 4593 C C . LYS B 1 285 ? 8.234 -7.551 -1.789 1 91.19 285 LYS B C 1
ATOM 4595 O O . LYS B 1 285 ? 8.211 -6.344 -1.543 1 91.19 285 LYS B O 1
ATOM 4600 N N . VAL B 1 286 ? 9.352 -8.18 -1.779 1 88.94 286 VAL B N 1
ATOM 4601 C CA . VAL B 1 286 ? 10.625 -7.559 -1.448 1 88.94 286 VAL B CA 1
ATOM 4602 C C . VAL B 1 286 ? 11.234 -6.926 -2.697 1 88.94 286 VAL B C 1
ATOM 4604 O O . VAL B 1 286 ? 11.727 -7.629 -3.582 1 88.94 286 VAL B O 1
ATOM 4607 N N . THR B 1 287 ? 11.203 -5.566 -2.713 1 85.38 287 THR B N 1
ATOM 4608 C CA . THR B 1 287 ? 11.719 -4.895 -3.9 1 85.38 287 THR B CA 1
ATOM 4609 C C . THR B 1 287 ? 12.711 -3.799 -3.52 1 85.38 287 THR B C 1
ATOM 4611 O O . THR B 1 287 ? 13.422 -3.273 -4.375 1 85.38 287 THR B O 1
ATOM 4614 N N . THR B 1 288 ? 12.727 -3.496 -2.244 1 79.5 288 THR B N 1
ATOM 4615 C CA . THR B 1 288 ? 13.656 -2.494 -1.729 1 79.5 288 THR B CA 1
ATOM 4616 C C . THR B 1 288 ? 14.391 -3.018 -0.5 1 79.5 288 THR B C 1
ATOM 4618 O O . THR B 1 288 ? 13.977 -4.008 0.104 1 79.5 288 THR B O 1
ATOM 4621 N N . PRO B 1 289 ? 15.445 -2.289 -0.164 1 77 289 PRO B N 1
ATOM 4622 C CA . PRO B 1 289 ? 16.141 -2.693 1.062 1 77 289 PRO B CA 1
ATOM 4623 C C . PRO B 1 289 ? 15.234 -2.629 2.295 1 77 289 PRO B C 1
ATOM 4625 O O . PRO B 1 289 ? 15.359 -3.461 3.197 1 77 289 PRO B O 1
ATOM 4628 N N . ASP B 1 290 ? 14.359 -1.751 2.33 1 73.62 290 ASP B N 1
ATOM 4629 C CA . ASP B 1 290 ? 13.422 -1.639 3.439 1 73.62 290 ASP B CA 1
ATOM 4630 C C . ASP B 1 290 ? 12.5 -2.855 3.504 1 73.62 290 ASP B C 1
ATOM 4632 O O . ASP B 1 290 ? 12.141 -3.314 4.594 1 73.62 290 ASP B O 1
ATOM 4636 N N . ASP B 1 291 ? 12.148 -3.287 2.393 1 82.75 291 ASP B N 1
ATOM 4637 C CA . ASP B 1 291 ? 11.336 -4.496 2.348 1 82.75 291 ASP B CA 1
ATOM 4638 C C . ASP B 1 291 ? 12.078 -5.688 2.945 1 82.75 291 ASP B C 1
ATOM 4640 O O . ASP B 1 291 ? 11.477 -6.543 3.596 1 82.75 291 ASP B O 1
ATOM 4644 N N . LEU B 1 292 ? 13.359 -5.688 2.619 1 83.75 292 LEU B N 1
ATOM 4645 C CA . LEU B 1 292 ? 14.188 -6.773 3.131 1 83.75 292 LEU B CA 1
ATOM 4646 C C . LEU B 1 292 ? 14.211 -6.766 4.656 1 83.75 292 LEU B C 1
ATOM 4648 O O . LEU B 1 292 ? 14.094 -7.816 5.289 1 83.75 292 LEU B O 1
ATOM 4652 N N . LEU B 1 293 ? 14.352 -5.699 5.188 1 78.56 293 LEU B N 1
ATOM 4653 C CA . LEU B 1 293 ? 14.359 -5.551 6.637 1 78.56 293 LEU B CA 1
ATOM 4654 C C . LEU B 1 293 ? 13.023 -5.98 7.238 1 78.56 293 LEU B C 1
ATOM 4656 O O . LEU B 1 293 ? 12.992 -6.648 8.273 1 78.56 293 LEU B O 1
ATOM 4660 N N . LEU B 1 294 ? 12.016 -5.547 6.613 1 81.12 294 LEU B N 1
ATOM 4661 C CA . LEU B 1 294 ? 10.688 -5.934 7.074 1 81.12 294 LEU B CA 1
ATOM 4662 C C . LEU B 1 294 ? 10.508 -7.449 7.008 1 81.12 294 LEU B C 1
ATOM 4664 O O . LEU B 1 294 ? 9.992 -8.055 7.945 1 81.12 294 LEU B O 1
ATOM 4668 N N . ALA B 1 295 ? 10.938 -8 5.949 1 87.62 295 ALA B N 1
ATOM 4669 C CA . ALA B 1 295 ? 10.836 -9.445 5.785 1 87.62 295 ALA B CA 1
ATOM 4670 C C . ALA B 1 295 ? 11.609 -10.18 6.883 1 87.62 295 ALA B C 1
ATOM 4672 O O . ALA B 1 295 ? 11.125 -11.172 7.434 1 87.62 295 ALA B O 1
ATOM 4673 N N . GLU B 1 296 ? 12.781 -9.68 7.195 1 86.06 296 GLU B N 1
ATOM 4674 C CA . GLU B 1 296 ? 13.586 -10.266 8.258 1 86.06 296 GLU B CA 1
ATOM 4675 C C . GLU B 1 296 ? 12.852 -10.242 9.594 1 86.06 296 GLU B C 1
ATOM 4677 O O . GLU B 1 296 ? 12.875 -11.227 10.336 1 86.06 296 GLU B O 1
ATOM 4682 N N . ARG B 1 297 ? 12.234 -9.25 9.812 1 78.06 297 ARG B N 1
ATOM 4683 C CA . ARG B 1 297 ? 11.523 -9.094 11.078 1 78.06 297 ARG B CA 1
ATOM 4684 C C . ARG B 1 297 ? 10.328 -10.047 11.156 1 78.06 297 ARG B C 1
ATOM 4686 O O . ARG B 1 297 ? 10.086 -10.648 12.203 1 78.06 297 ARG B O 1
ATOM 4693 N N . ILE B 1 298 ? 9.602 -10.164 10.086 1 81.81 298 ILE B N 1
ATOM 4694 C CA . ILE B 1 298 ? 8.438 -11.047 10.047 1 81.81 298 ILE B CA 1
ATOM 4695 C C . ILE B 1 298 ? 8.875 -12.492 10.281 1 81.81 298 ILE B C 1
ATOM 4697 O O . ILE B 1 298 ? 8.227 -13.227 11.031 1 81.81 298 ILE B O 1
ATOM 4701 N N . LEU B 1 299 ? 9.969 -12.797 9.695 1 85.62 299 LEU B N 1
ATOM 4702 C CA . LEU B 1 299 ? 10.484 -14.156 9.844 1 85.62 299 LEU B CA 1
ATOM 4703 C C . LEU B 1 299 ? 10.93 -14.414 11.273 1 85.62 299 LEU B C 1
ATOM 4705 O O . LEU B 1 299 ? 10.766 -15.516 11.797 1 85.62 299 LEU B O 1
ATOM 4709 N N . ASN B 1 300 ? 11.5 -13.391 11.844 1 79.12 300 ASN B N 1
ATOM 4710 C CA . ASN B 1 300 ? 11.992 -13.531 13.211 1 79.12 300 ASN B CA 1
ATOM 4711 C C . ASN B 1 300 ? 10.852 -13.594 14.219 1 79.12 300 ASN B C 1
ATOM 4713 O O . ASN B 1 300 ? 10.977 -14.227 15.266 1 79.12 300 ASN B O 1
ATOM 4717 N N . LEU B 1 301 ? 9.812 -12.906 13.922 1 64.69 301 LEU B N 1
ATOM 4718 C CA . LEU B 1 301 ? 8.664 -12.953 14.812 1 64.69 301 LEU B CA 1
ATOM 4719 C C . LEU B 1 301 ? 8.016 -14.336 14.781 1 64.69 301 LEU B C 1
ATOM 4721 O O . LEU B 1 301 ? 7.441 -14.781 15.773 1 64.69 301 LEU B O 1
ATOM 4725 N N . ASN B 1 302 ? 8.031 -14.992 13.75 1 59.47 302 ASN B N 1
ATOM 4726 C CA . ASN B 1 302 ? 7.422 -16.312 13.602 1 59.47 302 ASN B CA 1
ATOM 4727 C C . ASN B 1 302 ? 8.383 -17.422 14.008 1 59.47 302 ASN B C 1
ATOM 4729 O O . ASN B 1 302 ? 8 -18.594 14.031 1 59.47 302 ASN B O 1
ATOM 4733 N N . SER B 1 303 ? 9.625 -17.062 14.188 1 50.12 303 SER B N 1
ATOM 4734 C CA . SER B 1 303 ? 10.57 -18.062 14.664 1 50.12 303 SER B CA 1
ATOM 4735 C C . SER B 1 303 ? 10.531 -18.172 16.188 1 50.12 303 SER B C 1
ATOM 4737 O O . SER B 1 303 ? 10.258 -17.203 16.875 1 50.12 303 SER B O 1
#

Secondary structure (DSSP, 8-state):
----------------------------------------------------------------------TTSSPPTT-EEEEEE-----GGG--SS-GGGSEETTEEHHHHHHHHHHT-TTEEEEEEE--GGGHHHHHHHGGG--SEEEEE---SSHHHHHHHHHHHS-TT-SEEEEEETT-TT--HHHHHHHHHHHHHHSEEEEEEE--S-EEEE-TTSBEEEE--GGGEEEEEEEEEE-HHHHHHHHHHHHHHT---SSHHHHHHTTT---EEEE--TT-----SHHHHHHHHHHHHH--/----------------------------------------------------------------------TTSSPPTT-EEEEEE-----GGG--SS-GGGSEETTEEHHHHHHHHHHT-TTEEEEEEE--GGGHHHHHHHGGG--SEEEEE---SSHHHHHHHHHHHS-TT-SEEEEEETT-TT--HHHHHHHHHHHHHHSEEEEEEE--S-EEEE-TTSBEEEE--GGGEEEEEEEEEE-HHHHHHHHHHHHHHT---SSSHH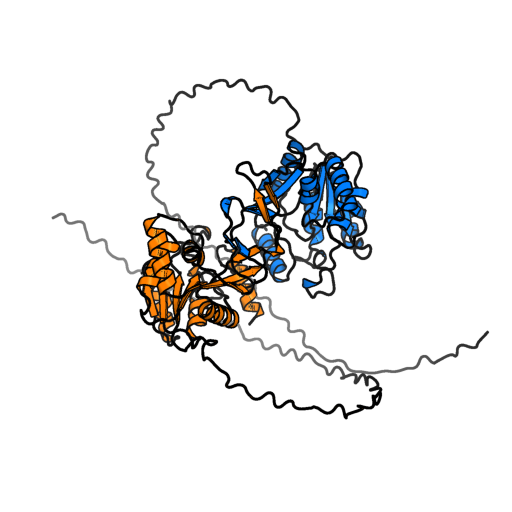HHHTTT---EEEE--TT-----SHHHHHHHHHHHHH--

Foldseek 3Di:
DDDPDDDDDDDDDDDDDDDDDPPPPDPPDPPPVVVPDPPPPPPDCPPPDPPPVPPPPPPPPCPPPPPPDDPQQAQDFLQEEEEEEDADQLVAAPDPGHQQQDDQVHARLLVLVVVLLLPDRNHAAYEYEYDPVCVVSVVVCVVVGDHHYHYFYADPDPVRSVVRSLVPTDPRHQKYWYAYSLQNDFDSVLVRQQSSVCSVQQKEFEWAQDDDWDFDDDPVRHTDDTDDSVPDIDTHDTIMGGSVLLVVLVVVCVVVVHDDDDSCVSSVVVVGDYHYRYGDPLSDRHSYPVSSVSVSVVVVVVD/DDDPDDPDPDPDDPPPPPDDDDPDDDDDDPPDDDDPDPPPPVPDCPCPCPPCPPDPPPPVPPPPPPPPDDPLQAQDFLQEEEEEEDADQLPAAPDPGHQQQDDQVHARLLVLVVVLLLPDRNHAAYEYEYDPVCVVSVVVCVVVGDHHYHYFYADPDPVRSVVRSLVPDDPRHQKYWYAYSLQNDFDSVLVRQQSSVCSVQQWEFEWAQDDDWDFDADPVRHTDDTDDSVPDIDTHDTIMGGSVLLVVLVVVCVVVVHDDDDSCVSSVVVVRDYHYRYGDPLRDRHSYPVSSVSVSVVVVVVD

Solvent-accessible surface area (backbone atoms only — not comparable to full-atom values): 34980 Å² total; per-residue (Å²): 128,86,81,81,78,79,83,80,84,83,83,88,80,87,84,76,85,62,71,54,46,80,63,73,80,78,81,75,82,76,72,77,67,78,76,76,78,73,78,75,76,75,73,82,72,82,72,77,79,71,80,65,82,66,70,75,78,69,76,68,70,72,64,70,73,58,72,88,63,82,80,69,72,60,69,57,67,51,25,25,30,31,29,36,42,55,46,67,70,30,77,77,52,75,50,98,50,31,50,42,62,40,66,53,92,82,38,39,28,37,52,43,33,50,52,56,52,53,70,39,67,36,44,44,32,39,27,37,15,26,50,76,91,54,45,59,66,55,57,65,46,46,81,77,44,88,53,53,74,47,76,26,56,49,45,94,46,72,69,44,21,52,49,38,24,60,71,69,46,66,86,81,37,63,32,33,37,37,30,50,19,38,28,40,52,60,49,70,70,48,49,54,50,23,48,32,46,9,70,70,55,44,20,16,27,22,21,37,74,48,83,59,55,41,32,35,32,50,99,85,33,34,57,73,44,76,54,66,46,92,34,30,30,34,57,48,63,45,35,24,30,26,48,68,55,49,52,55,16,48,53,51,34,60,74,68,66,60,85,71,92,50,74,67,52,41,33,40,74,69,72,44,65,34,38,54,31,76,48,59,88,72,44,44,68,47,63,40,70,67,39,47,54,49,51,49,50,55,54,54,68,74,96,131,86,73,87,78,78,82,80,82,81,74,84,70,86,69,84,67,84,81,77,82,73,84,80,77,82,75,75,72,51,61,61,55,75,78,82,79,79,77,73,76,74,74,83,75,81,71,76,76,74,77,69,83,67,71,75,77,70,75,68,69,74,65,69,75,58,73,84,61,83,80,69,72,59,71,56,65,50,24,26,28,31,30,36,44,56,45,66,71,30,79,76,51,76,50,97,51,32,52,41,64,38,67,53,93,82,37,40,28,36,52,42,34,51,53,56,52,52,69,40,66,35,45,43,32,39,29,37,15,26,50,76,93,54,46,60,67,56,58,66,46,47,82,79,43,87,54,51,75,46,76,27,55,50,44,95,46,70,70,43,22,52,48,39,24,60,71,69,47,67,87,80,37,64,32,33,37,36,30,51,20,35,28,40,52,60,50,71,69,47,50,54,51,25,50,32,46,9,70,72,55,44,20,16,28,23,22,38,74,46,83,60,57,41,32,36,31,50,98,84,31,34,57,74,46,74,56,66,46,92,34,28,27,34,58,48,63,45,34,23,30,27,46,69,56,48,52,54,15,48,52,52,34,60,74,68,67,59,87,72,93,50,74,66,53,41,34,41,75,71,71,46,65,35,37,53,32,77,49,58,88,73,43,45,67,45,63,39,69,68,37,48,53,47,50,49,49,56,53,54,70,75,97

Nearest PDB structures (foldseek):
  4nai-assembly1_A-2  TM=9.873E-01  e=1.939E-36  Arabidopsis thaliana
  5mrq-assembly1_A-2  TM=9.703E-01  e=1.509E-36  Arabidopsis thaliana
  2yc5-assembly1_A-2  TM=9.609E-01  e=2.198E-36  Arabidopsis thaliana
  2yc3-assembly1_A-2  TM=9.594E-01  e=3.201E-36  Arabidopsis thaliana
  5mro-assembly1_A  TM=9.579E-01  e=1.053E-35  Arabidopsis thaliana

Radius of gyration: 32.72 Å; Cα contacts (8 Å, |Δi|>4): 1059; chains: 2; bounding box: 94×79×102 Å

InterPro domains:
  IPR001228 2-C-methyl-D-erythritol 4-phosphate cytidylyltransferase [MF_00108] (79-299)
  IPR001228 2-C-methyl-D-erythritol 4-phosphate cytidylyltransferase [TIGR00453] (81-299)
  IPR018294 4-diphosphocytidyl-2C-methyl-D-erythritol synthase, conserved site [PS01295] (176-183)
  IPR029044 Nucleotide-diphospho-sugar transferases [G3DSA:3.90.550.10] (72-301)
  IPR029044 Nucleotide-diphospho-sugar transferases [SSF53448] (79-299)
  IPR034683 Cytidylyltransferase IspD/TarI [PF01128] (80-300)
  IPR034683 Cytidylyltransferase IspD/TarI [cd02516] (80-295)
  IPR050088 IspD/TarI cytidylyltransferase, baterial-type [PTHR32125] (73-302)